Protein AF-A0A960T4P4-F1 (afdb_monomer)

pLDDT: mean 76.79, std 14.9, range [25.61, 96.56]

Radius of gyration: 22.73 Å; Cα contacts (8 Å, |Δi|>4): 634; chains: 1; bounding box: 59×44×68 Å

Solvent-accessible surface area (backbone atoms only — not comparable to full-atom values): 20974 Å² total; per-residue (Å²): 131,82,92,68,70,45,68,64,86,44,71,70,52,39,51,52,36,22,52,52,15,22,53,17,23,49,31,52,72,39,75,39,38,21,26,25,36,45,28,48,72,73,63,46,38,64,51,51,42,48,28,56,48,36,60,37,72,66,30,54,51,25,48,76,68,69,36,52,74,63,22,62,67,58,39,23,54,65,43,53,49,29,25,50,49,17,17,52,49,25,45,72,69,40,48,67,57,54,52,51,39,57,66,40,73,67,51,30,24,41,54,24,16,32,52,39,12,38,52,52,30,44,44,59,55,52,61,72,68,40,86,67,90,49,73,65,26,52,50,29,18,51,50,22,21,52,51,30,37,56,65,70,60,61,72,74,88,69,79,86,77,76,87,86,77,68,62,80,64,82,78,63,96,87,54,83,71,66,90,58,39,53,72,30,54,42,80,91,75,67,22,43,35,60,44,45,64,60,50,52,41,45,14,46,75,66,65,73,44,56,59,75,38,43,33,24,37,51,90,53,86,53,72,45,32,44,53,76,72,34,71,88,70,84,82,47,73,59,38,69,65,48,14,50,50,21,19,54,18,42,47,29,26,65,34,38,33,32,21,22,60,42,50,26,45,76,74,56,46,33,67,49,54,59,43,24,50,51,51,47,56,46,20,70,73,72,76,46,85,59,66,66,28,48,26,53,49,49,8,24,48,53,11,30,52,53,20,48,56,54,44,38,50,53,52,49,50,39,48,72,78,36,39,44,39,41,53,27,21,39,44,11,14,39,60,23,21,46,65,56,28,48,44,47,61,41,67,45,45,29,55,44,68,77,39,54,95,73,43,82,33,76,45,78,73,47,82,50,86,76,65,85,86,39,68,69,51,51,51,24,50,50,41,13,52,50,32,17,48,50,48,51,48,53,51,56,51,51,60,49,63,77,72,106

Mean predicted aligned error: 10.46 Å

Sequence (404 aa):
MSDETPRVQGWRHALLLLCCGFCMGMADLVPGVSGGTMAFITGIYEDLLRSIRSVDGAFFRNLLCLRWRTAFRGIAWGYLVAVGFGALLAMASLAHVVLYLLAEPVSRTYLFASFLGLIAGSIYFCTRRVSRWTTLEGVSLVLGFAIALGVTSVKVPGPKAGTGYDVFIPKVEGVELTAHPISNYDVQRKMLTGVDDKELAAMWARRVIDAETPVQRSSDGVMGTASDFVRPQPTWIIDPWLALCGMIAISAMLLPGISGSYLLTILGVYPLVIGAFADLSNSLRTFDLDWEALKVISSVAAGIVLGLAVFSRFITWLLSYHHDRAVALLIGFMLGALRAVWPFWSYASVLSPLKLSKGIQLLPLEAIWPGLSSPTVLFAAAIACASCGVVLLLELVALKLERA

Secondary structure (DSSP, 8-state):
---PPP---SHHHHHHHHHHHHHHHHHHTSTT--HHHHHHHTT-HHHHHHHHHTS-HHHHHHHHTT-HHHHHHTS-HHHHHHHHHHHHHHHHHHHHHHHHHHHSHHHHHHHHHHHHHHHHHHHHHHHHH-S---HHHHHHHHHHHHHHHHHHT------------------STT----S---TTEETTTTEEEEE-HHHHHHHHHTTSS-TT-EEEESSS--EEEHHHH-------SS-HHHHHHHHHHHHHHTSTT--HHHHHHHTT-HHHHHHHHHHHHHHHHHT---HHHHHHHHHHHHHHHHHHHHHHHHHHHHHHHSHHHHHHHHHHHHHHHHHHT-S-EEEEEE--GGGGGG--EEEEEEE-PPPTT-HHHHHHHHHHHHHHHHHHHHHHHHHHHTT-

Nearest PDB structures (foldseek):
  6oop-assembly1_A  TM=1.475E-01  e=9.599E+00  Escherichia coli
  8et9-assembly1_A  TM=1.342E-01  e=6.209E+00  Homo sapiens

Foldseek 3Di:
DDLDQDEQPDDVSLVLLLQLLLVQLLQLLDPLGFSLLSCVLSVNLVNVLSLLQLQAPVLVVCVVVVVPVVSVVSHRCSNCCSSNVSNVCNCVPCNVVVVVLCVDLLSLLLVLLLRLLQLVLSLVVLVVVQPDDDVLLVVLLQVLQVVLLVLLVPFPDDQDDDDDFDDDDDDPPPDDDDGTDARQADPVVREGHQDALLLLQLLVVLVLDDQQGWYQHNPDRDIDGSVVRHDPDPQDLADQLLLQLLLQLLLQSSAQQGHSLSSCVVVSCSLNLVSLVVVCVVCVVVVNDDSSSNSSNVNSVNSNSVSSNPNSVVLSCCCVVVVSSSSSSSSSSSNNSSQVSNSAFDWHWHCRSSCVVVPTDTDTGDGDDDDPPDPSNVSSNVSSNVSSVVSVVVVVVVVVVVVD

Structure (mmCIF, N/CA/C/O backbone):
data_AF-A0A960T4P4-F1
#
_entry.id   AF-A0A960T4P4-F1
#
loop_
_atom_site.group_PDB
_atom_site.id
_atom_site.type_symbol
_atom_site.label_atom_id
_atom_site.label_alt_id
_atom_site.label_comp_id
_atom_site.label_asym_id
_atom_site.label_entity_id
_atom_site.label_seq_id
_atom_site.pdbx_PDB_ins_code
_atom_site.Cartn_x
_atom_site.Cartn_y
_atom_site.Cartn_z
_atom_site.occupancy
_atom_site.B_iso_or_equiv
_atom_site.auth_seq_id
_atom_site.auth_comp_id
_atom_site.auth_asym_id
_atom_site.auth_atom_id
_atom_site.pdbx_PDB_model_num
ATOM 1 N N . MET A 1 1 ? -19.918 4.287 19.976 1.00 45.84 1 MET A N 1
ATOM 2 C CA . MET A 1 1 ? -19.004 5.248 19.319 1.00 45.84 1 MET A CA 1
ATOM 3 C C . MET A 1 1 ? -19.854 6.275 18.603 1.00 45.84 1 MET A C 1
ATOM 5 O O . MET A 1 1 ? -20.795 5.870 17.932 1.00 45.84 1 MET A O 1
ATOM 9 N N . SER A 1 2 ? -19.608 7.566 18.826 1.00 38.34 2 SER A N 1
ATOM 10 C CA . SER A 1 2 ? -20.342 8.647 18.163 1.00 38.34 2 SER A CA 1
ATOM 11 C C . SER A 1 2 ? -20.075 8.613 16.656 1.00 38.34 2 SER A C 1
ATOM 13 O O . SER A 1 2 ? -18.933 8.479 16.226 1.00 38.34 2 SER A O 1
ATOM 15 N N . ASP A 1 3 ? -21.133 8.733 15.854 1.00 54.22 3 ASP A N 1
ATOM 16 C CA . ASP A 1 3 ? -21.099 8.780 14.380 1.00 54.22 3 ASP A CA 1
ATOM 17 C C . ASP A 1 3 ? -20.603 10.154 13.869 1.00 54.22 3 ASP A C 1
ATOM 19 O O . ASP A 1 3 ? -20.991 10.641 12.807 1.00 54.22 3 ASP A O 1
ATOM 23 N N . GLU A 1 4 ? -19.794 10.845 14.677 1.00 66.88 4 GLU A N 1
ATOM 24 C CA . GLU A 1 4 ? -19.309 12.181 14.363 1.00 66.88 4 GLU A CA 1
ATOM 25 C C . GLU A 1 4 ? -18.200 12.106 13.317 1.00 66.88 4 GLU A C 1
ATOM 27 O O . GLU A 1 4 ? -17.222 11.367 13.444 1.00 66.88 4 GLU A O 1
ATOM 32 N N . THR A 1 5 ? -18.348 12.917 12.270 1.00 74.94 5 THR A N 1
ATOM 33 C CA . THR A 1 5 ? -17.329 13.088 11.237 1.00 74.94 5 THR A CA 1
ATOM 34 C C . THR A 1 5 ? -16.021 13.551 11.885 1.00 74.94 5 THR A C 1
ATOM 36 O O . THR A 1 5 ? -16.041 14.604 12.535 1.00 74.94 5 THR A O 1
ATOM 39 N N . PRO A 1 6 ? -14.892 12.848 11.691 1.00 81.69 6 PRO A N 1
ATOM 40 C CA . PRO A 1 6 ? -13.611 13.276 12.236 1.00 81.69 6 PRO A CA 1
ATOM 41 C C . PRO A 1 6 ? -13.256 14.684 11.752 1.00 81.69 6 PRO A C 1
ATOM 43 O O . PRO A 1 6 ? -13.393 15.009 10.567 1.00 81.69 6 PRO A O 1
ATOM 46 N N . ARG A 1 7 ? -12.817 15.543 12.674 1.00 83.38 7 ARG A N 1
ATOM 47 C CA . ARG A 1 7 ? -12.422 16.929 12.390 1.00 83.38 7 ARG A CA 1
ATOM 48 C C . ARG A 1 7 ? -11.032 17.201 12.927 1.00 83.38 7 ARG A C 1
ATOM 50 O O . ARG A 1 7 ? -10.638 16.679 13.962 1.00 83.38 7 ARG A O 1
ATOM 57 N N . VAL A 1 8 ? -10.316 18.080 12.237 1.00 85.12 8 VAL A N 1
ATOM 58 C CA . VAL A 1 8 ? -9.008 18.560 12.677 1.00 85.12 8 VAL A CA 1
ATOM 59 C C . VAL A 1 8 ? -9.197 19.456 13.900 1.00 85.12 8 VAL A C 1
ATOM 61 O O . VAL A 1 8 ? -9.808 20.518 13.803 1.00 85.12 8 VAL A O 1
ATOM 64 N N . GLN A 1 9 ? -8.658 19.037 15.044 1.00 82.94 9 GLN A N 1
ATOM 65 C CA . GLN A 1 9 ? -8.843 19.716 16.336 1.00 82.94 9 GLN A CA 1
ATOM 66 C C . GLN A 1 9 ? -7.819 20.845 16.601 1.00 82.94 9 GLN A C 1
ATOM 68 O O . GLN A 1 9 ? -7.639 21.281 17.733 1.00 82.94 9 GLN A O 1
ATOM 73 N N . GLY A 1 10 ? -7.128 21.328 15.560 1.00 87.12 10 GLY A N 1
ATOM 74 C CA . GLY A 1 10 ? -6.140 22.412 15.633 1.00 87.12 10 GLY A CA 1
ATOM 75 C C . GLY A 1 10 ? -4.885 22.147 14.795 1.00 87.12 10 GLY A C 1
ATOM 76 O O . GLY A 1 10 ? -4.741 21.091 14.182 1.00 87.12 10 GLY A O 1
ATOM 77 N N . TRP A 1 11 ? -3.945 23.098 14.782 1.00 85.69 11 TRP A N 1
ATOM 78 C CA . TRP A 1 11 ? -2.741 23.030 13.938 1.00 85.69 11 TRP A CA 1
ATOM 79 C C . TRP A 1 11 ? -1.792 21.880 14.313 1.00 85.69 11 TRP A C 1
ATOM 81 O O . TRP A 1 11 ? -1.215 21.253 13.431 1.00 85.69 11 TRP A O 1
ATOM 91 N N . ARG A 1 12 ? -1.667 21.551 15.608 1.00 86.12 12 ARG A N 1
ATOM 92 C CA . ARG A 1 12 ? -0.847 20.414 16.073 1.00 86.12 12 ARG A CA 1
ATOM 93 C C . ARG A 1 12 ? -1.401 19.086 15.574 1.00 86.12 12 ARG A C 1
ATOM 95 O O . ARG A 1 12 ? -0.653 18.253 15.078 1.00 86.12 12 ARG A O 1
ATOM 102 N N . HIS A 1 13 ? -2.719 18.921 15.668 1.00 85.38 13 HIS A N 1
ATOM 103 C CA . HIS A 1 13 ? -3.404 17.745 15.145 1.00 85.38 13 HIS A CA 1
ATOM 104 C C . HIS A 1 13 ? -3.274 17.675 13.618 1.00 85.38 13 HIS A C 1
ATOM 106 O O . HIS A 1 13 ? -2.993 16.613 13.080 1.00 85.38 13 HIS A O 1
ATOM 112 N N . ALA A 1 14 ? -3.387 18.810 12.918 1.00 87.75 14 ALA A N 1
ATOM 113 C CA . ALA A 1 14 ? -3.161 18.870 11.474 1.00 87.75 14 ALA A CA 1
ATOM 114 C C . ALA A 1 14 ? -1.748 18.403 11.087 1.00 87.75 14 ALA A C 1
ATOM 116 O O . ALA A 1 14 ? -1.609 17.598 10.174 1.00 87.75 14 ALA A O 1
ATOM 117 N N . LEU A 1 15 ? -0.714 18.863 11.803 1.00 87.25 15 LEU A N 1
ATOM 118 C CA . LEU A 1 15 ? 0.669 18.426 11.585 1.00 87.25 15 LEU A CA 1
ATOM 119 C C . LEU A 1 15 ? 0.846 16.929 11.846 1.00 87.25 15 LEU A C 1
ATOM 121 O O . LEU A 1 15 ? 1.496 16.257 11.054 1.00 87.25 15 LEU A O 1
ATOM 125 N N . LEU A 1 16 ? 0.243 16.395 12.912 1.00 87.44 16 LEU A N 1
ATOM 126 C CA . LEU A 1 16 ? 0.269 14.957 13.192 1.00 87.44 16 LEU A CA 1
ATOM 127 C C . LEU A 1 16 ? -0.363 14.153 12.052 1.00 87.44 16 LEU A C 1
ATOM 129 O O . LEU A 1 16 ? 0.243 13.189 11.592 1.00 87.44 16 LEU A O 1
ATOM 133 N N . LEU A 1 17 ? -1.531 14.569 11.553 1.00 90.00 17 LEU A N 1
ATOM 134 C CA . LEU A 1 17 ? -2.182 13.923 10.408 1.00 90.00 17 LEU A CA 1
ATOM 135 C C . LEU A 1 17 ? -1.335 14.006 9.138 1.00 90.00 17 LEU A C 1
ATOM 137 O O . LEU A 1 17 ? -1.270 13.037 8.387 1.00 90.00 17 LEU A O 1
ATOM 141 N N . LEU A 1 18 ? -0.660 15.134 8.917 1.00 91.19 18 LEU A N 1
ATOM 142 C CA . LEU A 1 18 ? 0.244 15.326 7.786 1.00 91.19 18 LEU A CA 1
ATOM 143 C C . LEU A 1 18 ? 1.447 14.375 7.889 1.00 91.19 18 LEU A C 1
ATOM 145 O O . LEU A 1 18 ? 1.767 13.696 6.918 1.00 91.19 18 LEU A O 1
ATOM 149 N N . CYS A 1 19 ? 2.053 14.237 9.072 1.00 87.25 19 CYS A N 1
ATOM 150 C CA . CYS A 1 19 ? 3.118 13.263 9.328 1.00 87.25 19 CYS A CA 1
ATOM 151 C C . CYS A 1 19 ? 2.636 11.814 9.159 1.00 87.25 19 CYS A C 1
ATOM 153 O O . CYS A 1 19 ? 3.337 11.007 8.555 1.00 87.25 19 CYS A O 1
ATOM 155 N N . CYS A 1 20 ? 1.434 11.478 9.638 1.00 88.38 20 CYS A N 1
ATOM 156 C CA . CYS A 1 20 ? 0.865 10.140 9.457 1.00 88.38 20 CYS A CA 1
ATOM 157 C C . CYS A 1 20 ? 0.628 9.846 7.972 1.00 88.38 20 CYS A C 1
ATOM 159 O O . CYS A 1 20 ? 1.039 8.797 7.480 1.00 88.38 20 CYS A O 1
ATOM 161 N N . GLY A 1 21 ? 0.048 10.803 7.242 1.00 90.38 21 GLY A N 1
ATOM 162 C CA . GLY A 1 21 ? -0.099 10.740 5.793 1.00 90.38 21 GLY A CA 1
ATOM 163 C C . GLY A 1 21 ? 1.240 10.556 5.088 1.00 90.38 21 GLY A C 1
ATOM 164 O O . GLY A 1 21 ? 1.363 9.707 4.212 1.00 90.38 21 GLY A O 1
ATOM 165 N N . PHE A 1 22 ? 2.273 11.277 5.520 1.00 89.81 22 PHE A N 1
ATOM 166 C CA . PHE A 1 22 ? 3.626 11.142 4.989 1.00 89.81 22 PHE A CA 1
ATOM 167 C C . PHE A 1 22 ? 4.196 9.730 5.202 1.00 89.81 22 PHE A C 1
ATOM 169 O O . PHE A 1 22 ? 4.701 9.119 4.262 1.00 89.81 22 PHE A O 1
ATOM 176 N N . CYS A 1 23 ? 4.054 9.161 6.403 1.00 85.81 23 CYS A N 1
ATOM 177 C CA . CYS A 1 23 ? 4.449 7.777 6.679 1.00 85.81 23 CYS A CA 1
ATOM 178 C C . CYS A 1 23 ? 3.671 6.764 5.825 1.00 85.81 23 CYS A C 1
ATOM 180 O O . CYS A 1 23 ? 4.265 5.800 5.341 1.00 85.81 23 CYS A O 1
ATOM 182 N N . MET A 1 24 ? 2.369 6.984 5.610 1.00 87.94 24 MET A N 1
ATOM 183 C CA . MET A 1 24 ? 1.555 6.150 4.720 1.00 87.94 24 MET A CA 1
ATOM 184 C C . MET A 1 24 ? 2.048 6.221 3.270 1.00 87.94 24 MET A C 1
ATOM 186 O O . MET A 1 24 ? 2.306 5.183 2.671 1.00 87.94 24 MET A O 1
ATOM 190 N N . GLY A 1 25 ? 2.257 7.427 2.730 1.00 86.38 25 GLY A N 1
ATOM 191 C CA . GLY A 1 25 ? 2.747 7.610 1.362 1.00 86.38 25 GLY A CA 1
ATOM 192 C C . GLY A 1 25 ? 4.140 7.016 1.149 1.00 86.38 25 GLY A C 1
ATOM 193 O O . GLY A 1 25 ? 4.399 6.412 0.113 1.00 86.38 25 GLY A O 1
ATOM 194 N N . MET A 1 26 ? 5.024 7.112 2.147 1.00 83.50 26 MET A N 1
ATOM 195 C CA . MET A 1 26 ? 6.334 6.455 2.119 1.00 83.50 26 MET A CA 1
ATOM 196 C C . MET A 1 26 ? 6.214 4.923 2.101 1.00 83.50 26 MET A C 1
ATOM 198 O O . MET A 1 26 ? 6.953 4.266 1.371 1.00 83.50 26 MET A O 1
ATOM 202 N N . ALA A 1 27 ? 5.294 4.351 2.882 1.00 81.44 27 ALA A N 1
ATOM 203 C CA . ALA A 1 27 ? 5.039 2.913 2.886 1.00 81.44 27 ALA A CA 1
ATOM 204 C C . ALA A 1 27 ? 4.503 2.419 1.533 1.00 81.44 27 ALA A C 1
ATOM 206 O O . ALA A 1 27 ? 4.961 1.393 1.041 1.00 81.44 27 ALA A O 1
ATOM 207 N N . ASP A 1 28 ? 3.612 3.178 0.893 1.00 81.62 28 ASP A N 1
ATOM 208 C CA . ASP A 1 28 ? 3.034 2.812 -0.406 1.00 81.62 28 ASP A CA 1
ATOM 209 C C . ASP A 1 28 ? 4.043 2.877 -1.575 1.00 81.62 28 ASP A C 1
ATOM 211 O O . ASP A 1 28 ? 3.805 2.275 -2.629 1.00 81.62 28 ASP A O 1
ATOM 215 N N . LEU A 1 29 ? 5.196 3.545 -1.400 1.00 74.31 29 LEU A N 1
ATOM 216 C CA . LEU A 1 29 ? 6.302 3.527 -2.371 1.00 74.31 29 LEU A CA 1
ATOM 217 C C . LEU A 1 29 ? 7.023 2.172 -2.438 1.00 74.31 29 LEU A C 1
ATOM 219 O O . LEU A 1 29 ? 7.667 1.882 -3.450 1.00 74.31 29 LEU A O 1
ATOM 223 N N . VAL A 1 30 ? 6.952 1.356 -1.382 1.00 72.62 30 VAL A N 1
ATOM 224 C CA . VAL A 1 30 ? 7.665 0.077 -1.287 1.00 72.62 30 VAL A CA 1
ATOM 225 C C . VAL A 1 30 ? 6.689 -1.071 -1.563 1.00 72.62 30 VAL A C 1
ATOM 227 O O . VAL A 1 30 ? 5.774 -1.303 -0.770 1.00 72.62 30 VAL A O 1
ATOM 230 N N . PRO A 1 31 ? 6.860 -1.834 -2.660 1.00 66.00 31 PRO A N 1
ATOM 231 C CA . PRO A 1 31 ? 6.004 -2.981 -2.944 1.00 66.00 31 PRO A CA 1
ATOM 232 C C . PRO A 1 31 ? 6.002 -3.990 -1.790 1.00 66.00 31 PRO A C 1
ATOM 234 O O . PRO A 1 31 ? 7.056 -4.358 -1.276 1.00 66.00 31 PRO A O 1
ATOM 237 N N . GLY A 1 32 ? 4.811 -4.443 -1.392 1.00 65.69 32 GLY A N 1
ATOM 238 C CA . GLY A 1 32 ? 4.639 -5.385 -0.278 1.00 65.69 32 GLY A CA 1
ATOM 239 C C . GLY A 1 32 ? 4.473 -4.723 1.094 1.00 65.69 32 GLY A C 1
ATOM 240 O O . GLY A 1 32 ? 4.068 -5.394 2.039 1.00 65.69 32 GLY A O 1
ATOM 241 N N . VAL A 1 33 ? 4.684 -3.409 1.196 1.00 73.81 33 VAL A N 1
ATOM 242 C CA . VAL A 1 33 ? 4.315 -2.602 2.365 1.00 73.81 33 VAL A CA 1
ATOM 243 C C . VAL A 1 33 ? 3.007 -1.861 2.048 1.00 73.81 33 VAL A C 1
ATOM 245 O O . VAL A 1 33 ? 2.764 -1.475 0.905 1.00 73.81 33 VAL A O 1
ATOM 248 N N . SER A 1 34 ? 2.113 -1.732 3.035 1.00 79.81 34 SER A N 1
ATOM 249 C CA . SER A 1 34 ? 0.804 -1.078 2.878 1.00 79.81 34 SER A CA 1
ATOM 250 C C . SER A 1 34 ? 0.684 0.141 3.789 1.00 79.81 34 SER A C 1
ATOM 252 O O . SER A 1 34 ? 0.906 0.040 5.001 1.00 79.81 34 SER A O 1
ATOM 254 N N . GLY A 1 35 ? 0.274 1.278 3.224 1.00 82.44 35 GLY A N 1
ATOM 255 C CA . GLY A 1 35 ? -0.107 2.477 3.963 1.00 82.44 35 GLY A CA 1
ATOM 256 C C . GLY A 1 35 ? -1.246 2.220 4.953 1.00 82.44 35 GLY A C 1
ATOM 257 O O . GLY A 1 35 ? -1.265 2.828 6.021 1.00 82.44 35 GLY A O 1
ATOM 258 N N . GLY A 1 36 ? -2.132 1.251 4.688 1.00 82.31 36 GLY A N 1
ATOM 259 C CA . GLY A 1 36 ? -3.159 0.811 5.640 1.00 82.31 36 GLY A CA 1
ATOM 260 C C . GLY A 1 36 ? -2.568 0.269 6.945 1.00 82.31 36 GLY A C 1
ATOM 261 O O . GLY A 1 36 ? -3.067 0.582 8.026 1.00 82.31 36 GLY A O 1
ATOM 262 N N . THR A 1 37 ? -1.445 -0.456 6.875 1.00 80.00 37 THR A N 1
ATOM 263 C CA . THR A 1 37 ? -0.711 -0.898 8.071 1.00 80.00 37 THR A CA 1
ATOM 264 C C . THR A 1 37 ? -0.156 0.299 8.845 1.00 80.00 37 THR A C 1
ATOM 266 O O . THR A 1 37 ? -0.293 0.348 10.063 1.00 80.00 37 THR A O 1
ATOM 269 N N . MET A 1 38 ? 0.402 1.306 8.160 1.00 80.69 38 MET A N 1
ATOM 270 C CA . MET A 1 38 ? 0.896 2.530 8.812 1.00 80.69 38 MET A CA 1
ATOM 271 C C . MET A 1 38 ? -0.222 3.360 9.446 1.00 80.69 38 MET A C 1
ATOM 273 O O . MET A 1 38 ? -0.049 3.878 10.548 1.00 80.69 38 MET A O 1
ATOM 277 N N . ALA A 1 39 ? -1.378 3.460 8.790 1.00 84.94 39 ALA A N 1
ATOM 278 C CA . ALA A 1 39 ? -2.559 4.111 9.349 1.00 84.94 39 ALA A CA 1
ATOM 279 C C . ALA A 1 39 ? -3.045 3.396 10.615 1.00 84.94 39 ALA A C 1
ATOM 281 O O . ALA A 1 39 ? -3.477 4.035 11.574 1.00 84.94 39 ALA A O 1
ATOM 282 N N . PHE A 1 40 ? -2.962 2.062 10.629 1.00 78.94 40 PHE A N 1
ATOM 283 C CA . PHE A 1 40 ? -3.331 1.259 11.788 1.00 78.94 40 PHE A CA 1
ATOM 284 C C . PHE A 1 40 ? -2.347 1.460 12.945 1.00 78.94 40 PHE A C 1
ATOM 286 O O . PHE A 1 40 ? -2.779 1.698 14.072 1.00 78.94 40 PHE A O 1
ATOM 293 N N . ILE A 1 41 ? -1.039 1.445 12.659 1.00 75.81 41 ILE A N 1
ATOM 294 C CA . ILE A 1 41 ? 0.033 1.688 13.640 1.00 75.81 41 ILE A CA 1
ATOM 295 C C . ILE A 1 41 ? -0.101 3.063 14.283 1.00 75.81 41 ILE A C 1
ATOM 297 O O . ILE A 1 41 ? -0.012 3.196 15.499 1.00 75.81 41 ILE A O 1
ATOM 301 N N . THR A 1 42 ? -0.319 4.094 13.470 1.00 77.94 42 THR A N 1
ATOM 302 C CA . THR A 1 42 ? -0.430 5.477 13.953 1.00 77.94 42 THR A CA 1
ATOM 303 C C . THR A 1 42 ? -1.780 5.769 14.616 1.00 77.94 42 THR A C 1
ATOM 305 O O . THR A 1 42 ? -1.983 6.864 15.131 1.00 77.94 42 THR A O 1
ATOM 308 N N . GLY A 1 43 ? -2.706 4.802 14.631 1.00 79.44 43 GLY A N 1
ATOM 309 C 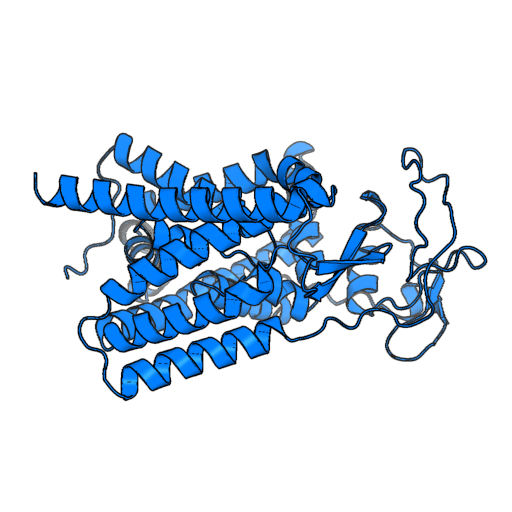CA . GLY A 1 43 ? -4.018 4.921 15.267 1.00 79.44 43 GLY A CA 1
ATOM 310 C C . GLY A 1 43 ? -5.044 5.732 14.472 1.00 79.44 43 GLY A C 1
ATOM 311 O O . GLY A 1 43 ? -6.192 5.824 14.894 1.00 79.44 43 GLY A O 1
ATOM 312 N N . ILE A 1 44 ? -4.679 6.267 13.304 1.00 86.25 44 ILE A N 1
ATOM 313 C CA . ILE A 1 44 ? -5.571 7.087 12.470 1.00 86.25 44 ILE A CA 1
ATOM 314 C C . ILE A 1 44 ? -6.525 6.259 11.602 1.00 86.25 44 ILE A C 1
ATOM 316 O O . ILE A 1 44 ? -7.401 6.812 10.946 1.00 86.25 44 ILE A O 1
ATOM 320 N N . TYR A 1 45 ? -6.352 4.936 11.558 1.00 86.00 45 TYR A N 1
ATOM 321 C CA . TYR A 1 45 ? -7.060 4.049 10.634 1.00 86.00 45 TYR A CA 1
ATOM 322 C C . TYR A 1 45 ? -8.587 4.151 10.710 1.00 86.00 45 TYR A C 1
ATOM 324 O O . TYR A 1 45 ? -9.248 4.292 9.682 1.00 86.00 45 TYR A O 1
ATOM 332 N N . GLU A 1 46 ? -9.163 4.106 11.911 1.00 83.06 46 GLU A N 1
ATOM 333 C CA . GLU A 1 46 ? -10.620 4.170 12.059 1.00 83.06 46 GLU A CA 1
ATOM 334 C C . GLU A 1 46 ? -11.185 5.533 11.667 1.00 83.06 46 GLU A C 1
ATOM 336 O O . GLU A 1 46 ? -12.222 5.608 11.007 1.00 83.06 46 GLU A O 1
ATOM 341 N N . ASP A 1 47 ? -10.501 6.608 12.055 1.00 87.31 47 ASP A N 1
ATOM 342 C CA . ASP A 1 47 ? -10.898 7.967 11.709 1.00 87.31 47 ASP A CA 1
ATOM 343 C C . ASP A 1 47 ? -10.765 8.196 10.201 1.00 87.31 47 ASP A C 1
ATOM 345 O O . ASP A 1 47 ? -11.682 8.728 9.585 1.00 87.31 47 ASP A O 1
ATOM 349 N N . LEU A 1 48 ? -9.702 7.696 9.566 1.00 87.19 48 LEU A N 1
ATOM 350 C CA . LEU A 1 48 ? -9.551 7.725 8.113 1.00 87.19 48 LEU A CA 1
ATOM 351 C C . LEU A 1 48 ? -10.715 7.005 7.415 1.00 87.19 48 LEU A C 1
ATOM 353 O O . LEU A 1 48 ? -11.312 7.561 6.491 1.00 87.19 48 LEU A O 1
ATOM 357 N N . LEU A 1 49 ? -11.093 5.808 7.878 1.00 85.06 49 LEU A N 1
ATOM 358 C CA . LEU A 1 49 ? -12.245 5.073 7.345 1.00 85.06 49 LEU A CA 1
ATOM 359 C C . LEU A 1 49 ? -13.564 5.836 7.537 1.00 85.06 49 LEU A C 1
ATOM 361 O O . LEU A 1 49 ? -14.358 5.925 6.598 1.00 85.06 49 LEU A O 1
ATOM 365 N N . ARG A 1 50 ? -13.796 6.433 8.714 1.00 85.75 50 ARG A N 1
ATOM 366 C CA . ARG A 1 50 ? -14.983 7.267 8.981 1.00 85.75 50 ARG A CA 1
ATOM 367 C C . ARG A 1 50 ? -14.999 8.527 8.109 1.00 85.75 50 ARG A C 1
ATOM 369 O O . ARG A 1 50 ? -16.047 8.891 7.576 1.00 85.75 50 ARG A O 1
ATOM 376 N N . SER A 1 51 ? -13.849 9.164 7.899 1.00 88.00 51 SER A N 1
ATOM 377 C CA . SER A 1 51 ? -13.700 10.312 7.003 1.00 88.00 51 SER A CA 1
ATOM 378 C C . SER A 1 51 ? -13.995 9.945 5.552 1.00 88.00 51 SER A C 1
ATOM 380 O O . SER A 1 51 ? -14.707 10.689 4.882 1.00 88.00 51 SER A O 1
ATOM 382 N N . ILE A 1 52 ? -13.537 8.790 5.070 1.00 86.31 52 ILE A N 1
ATOM 383 C CA . ILE A 1 52 ? -13.888 8.287 3.733 1.00 86.31 52 ILE A CA 1
ATOM 384 C C . ILE A 1 52 ? -15.397 8.014 3.646 1.00 86.31 52 ILE A C 1
ATOM 386 O O . ILE A 1 52 ? -16.048 8.418 2.683 1.00 86.31 52 ILE A O 1
ATOM 390 N N . ARG A 1 53 ? -15.978 7.394 4.681 1.00 84.25 53 ARG A N 1
ATOM 391 C CA . ARG A 1 53 ? -17.411 7.074 4.749 1.00 84.25 53 ARG A CA 1
ATOM 392 C C . ARG A 1 53 ? -18.313 8.312 4.747 1.00 84.25 53 ARG A C 1
ATOM 394 O O . ARG A 1 53 ? -19.465 8.194 4.338 1.00 84.25 53 ARG A O 1
ATOM 401 N N . SER A 1 54 ? -17.808 9.484 5.145 1.00 82.94 54 SER A N 1
ATOM 402 C CA . SER A 1 54 ? -18.560 10.749 5.064 1.00 82.94 54 SER A CA 1
ATOM 403 C C . SER A 1 54 ? -18.999 11.107 3.633 1.00 82.94 54 SER A C 1
ATOM 405 O O . SER A 1 54 ? -19.945 11.870 3.443 1.00 82.94 54 SER A O 1
ATOM 407 N N . VAL A 1 55 ? -18.369 10.502 2.618 1.00 80.19 55 VAL A N 1
ATOM 408 C CA . VAL A 1 55 ? -18.837 10.510 1.228 1.00 80.19 55 VAL A CA 1
ATOM 409 C C . VAL A 1 55 ? -19.915 9.430 1.053 1.00 80.19 55 VAL A C 1
ATOM 411 O O . VAL A 1 55 ? -19.675 8.322 0.564 1.00 80.19 55 VAL A O 1
ATOM 414 N N . ASP A 1 56 ? -21.128 9.738 1.506 1.00 79.69 56 ASP A N 1
ATOM 415 C CA . ASP A 1 56 ? -22.226 8.782 1.604 1.00 79.69 56 ASP A CA 1
ATOM 416 C C . ASP A 1 56 ? -23.356 9.006 0.570 1.00 79.69 56 ASP A C 1
ATOM 418 O O . ASP A 1 56 ? -23.246 9.786 -0.373 1.00 79.69 56 ASP A O 1
ATOM 422 N N . GLY A 1 57 ? -24.475 8.286 0.717 1.00 77.31 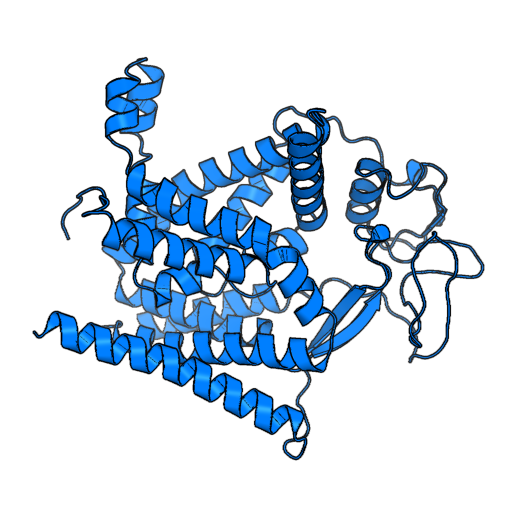57 GLY A N 1
ATOM 423 C CA . GLY A 1 57 ? -25.631 8.464 -0.169 1.00 77.31 57 GLY A CA 1
ATOM 424 C C . GLY A 1 57 ? -26.279 9.847 -0.030 1.00 77.31 57 GLY A C 1
ATOM 425 O O . GLY A 1 57 ? -26.822 10.370 -1.005 1.00 77.31 57 GLY A O 1
ATOM 426 N N . ALA A 1 58 ? -26.194 10.472 1.150 1.00 81.19 58 ALA A N 1
ATOM 427 C CA . ALA A 1 58 ? -26.682 11.828 1.361 1.00 81.19 58 ALA A CA 1
ATOM 428 C C . ALA A 1 58 ? -25.814 12.853 0.620 1.00 81.19 58 ALA A C 1
ATOM 430 O O . ALA A 1 58 ? -26.370 13.789 0.039 1.00 81.19 58 ALA A O 1
ATOM 431 N N . PHE A 1 59 ? -24.493 12.652 0.566 1.00 81.38 59 PHE A N 1
ATOM 432 C CA . PHE A 1 59 ? -23.591 13.437 -0.275 1.00 81.38 59 PHE A CA 1
ATOM 433 C C . PHE A 1 59 ? -24.024 13.398 -1.747 1.00 81.38 59 PHE A C 1
ATOM 435 O O . PHE A 1 59 ? -24.315 14.451 -2.317 1.00 81.38 59 PHE A O 1
ATOM 442 N N . PHE A 1 60 ? -24.169 12.206 -2.341 1.00 81.19 60 PHE A N 1
ATOM 443 C CA . PHE A 1 60 ? -24.565 12.073 -3.751 1.00 81.19 60 PHE A CA 1
ATOM 444 C C . PHE A 1 60 ? -25.974 12.604 -4.028 1.00 81.19 60 PHE A C 1
ATOM 446 O O . PHE A 1 60 ? -26.189 13.282 -5.030 1.00 81.19 60 PHE A O 1
ATOM 453 N N . ARG A 1 61 ? -26.935 12.382 -3.122 1.00 84.50 61 ARG A N 1
ATOM 454 C CA . ARG A 1 61 ? -28.284 12.957 -3.246 1.00 84.50 61 ARG A CA 1
ATOM 455 C C . ARG A 1 61 ? -28.242 14.483 -3.255 1.00 84.50 61 ARG A C 1
ATOM 457 O O . ARG A 1 61 ? -28.892 15.110 -4.088 1.00 84.50 61 ARG A O 1
ATOM 464 N N . ASN A 1 62 ? -27.483 15.088 -2.342 1.00 85.38 62 ASN A N 1
ATOM 465 C CA . ASN A 1 62 ? -27.329 16.540 -2.284 1.00 85.38 62 ASN A CA 1
ATOM 466 C C . ASN A 1 62 ? -26.588 17.084 -3.515 1.00 85.38 62 ASN A C 1
ATOM 468 O O . ASN A 1 62 ? -26.931 18.169 -3.979 1.00 85.38 62 ASN A O 1
ATOM 472 N N . LEU A 1 63 ? -25.630 16.329 -4.063 1.00 85.50 63 LEU A N 1
ATOM 473 C CA . LEU A 1 63 ? -24.926 16.653 -5.304 1.00 85.50 63 LEU A CA 1
ATOM 474 C C . LEU A 1 63 ? -25.886 16.682 -6.504 1.00 85.50 63 LEU A C 1
ATOM 476 O O . LEU A 1 63 ? -25.947 17.680 -7.217 1.00 85.50 63 LEU A O 1
ATOM 480 N N . LEU A 1 64 ? -26.701 15.632 -6.666 1.00 89.06 64 LEU A N 1
ATOM 481 C CA . LEU A 1 64 ? -27.717 15.521 -7.724 1.00 89.06 64 LEU A CA 1
ATOM 482 C C . LEU A 1 64 ? -28.818 16.582 -7.598 1.00 89.06 64 LEU A C 1
ATOM 484 O O . LEU A 1 64 ? -29.328 17.069 -8.600 1.00 89.06 64 LEU A O 1
ATOM 488 N N . CYS A 1 65 ? -29.155 16.990 -6.373 1.00 90.75 65 CYS A N 1
ATOM 489 C CA . CYS A 1 65 ? -30.095 18.084 -6.116 1.00 90.75 65 CYS A CA 1
ATOM 490 C C . CYS A 1 65 ? -29.466 19.484 -6.269 1.00 90.75 65 CYS A C 1
ATOM 492 O O . CYS A 1 65 ? -30.075 20.462 -5.834 1.00 90.75 65 CYS A O 1
ATOM 494 N N . LEU A 1 66 ? -28.239 19.597 -6.801 1.00 88.88 66 LEU A N 1
ATOM 495 C CA . LEU A 1 66 ? -27.477 20.848 -6.946 1.00 88.88 66 LEU A CA 1
ATOM 496 C C . LEU A 1 66 ? -27.277 21.617 -5.622 1.00 88.88 66 LEU A C 1
ATOM 498 O O . LEU A 1 66 ? -27.008 22.819 -5.603 1.00 88.88 66 LEU A O 1
ATOM 502 N N . ARG A 1 67 ? -27.359 20.926 -4.477 1.00 89.12 67 ARG A N 1
ATOM 503 C CA . ARG A 1 67 ? -27.131 21.481 -3.132 1.00 89.12 67 ARG A CA 1
ATOM 504 C C . ARG A 1 67 ? -25.663 21.350 -2.739 1.00 89.12 67 ARG A C 1
ATOM 506 O O . ARG A 1 67 ? -25.334 20.784 -1.695 1.00 89.12 67 ARG A O 1
ATOM 513 N N . TRP A 1 68 ? -24.779 21.916 -3.558 1.00 85.94 68 TRP A N 1
ATOM 514 C CA . TRP A 1 68 ? -23.322 21.814 -3.417 1.00 85.94 68 TRP A CA 1
ATOM 515 C C . TRP A 1 68 ? -22.835 22.176 -2.009 1.00 85.94 68 TRP A C 1
ATOM 517 O O . TRP A 1 68 ? -22.093 21.418 -1.391 1.00 85.94 68 TRP A O 1
ATOM 527 N N . ARG A 1 69 ? -23.323 23.286 -1.437 1.00 85.62 69 ARG A N 1
ATOM 528 C CA . ARG A 1 69 ? -22.924 23.732 -0.089 1.00 85.62 69 ARG A CA 1
ATOM 529 C C . ARG A 1 69 ? -23.230 22.696 0.995 1.00 85.62 69 ARG A C 1
ATOM 531 O O . ARG A 1 69 ? -22.418 22.502 1.892 1.00 85.62 69 ARG A O 1
ATOM 538 N N . THR A 1 70 ? -24.386 22.043 0.923 1.00 83.31 70 THR A N 1
ATOM 539 C CA . THR A 1 70 ? -24.799 21.039 1.913 1.00 83.31 70 THR A CA 1
ATOM 540 C C . THR A 1 70 ? -24.077 19.716 1.690 1.00 83.31 70 THR A C 1
ATOM 542 O O . THR A 1 70 ? -23.668 19.091 2.661 1.00 83.31 70 THR A O 1
ATOM 545 N N . ALA A 1 71 ? -23.863 19.325 0.428 1.00 80.56 71 ALA A N 1
ATOM 546 C CA . ALA A 1 71 ? -23.084 18.140 0.079 1.00 80.56 71 ALA A CA 1
ATOM 547 C C . ALA A 1 71 ? -21.652 18.246 0.629 1.00 80.56 71 ALA A C 1
ATOM 549 O O . ALA A 1 71 ? -21.218 17.412 1.416 1.00 80.56 71 ALA A O 1
ATOM 550 N N . PHE A 1 72 ? -20.945 19.327 0.296 1.00 83.50 72 PHE A N 1
ATOM 551 C CA . PHE A 1 72 ? -19.543 19.493 0.675 1.00 83.50 72 PHE A CA 1
ATOM 552 C C . PHE A 1 72 ? -19.326 19.742 2.174 1.00 83.50 72 PHE A C 1
ATOM 554 O O . PHE A 1 72 ? -18.263 19.398 2.679 1.00 83.50 72 PHE A O 1
ATOM 561 N N . ARG A 1 73 ? -20.314 20.278 2.907 1.00 81.88 73 ARG A N 1
ATOM 562 C CA . ARG A 1 73 ? -20.228 20.447 4.373 1.00 81.88 73 ARG A CA 1
ATOM 563 C C . ARG A 1 73 ? -20.253 19.132 5.154 1.00 81.88 73 ARG A C 1
ATOM 565 O O . ARG A 1 73 ? -19.778 19.119 6.284 1.00 81.88 73 ARG A O 1
ATOM 572 N N . GLY A 1 74 ? -20.822 18.066 4.589 1.00 77.69 74 GLY A N 1
ATOM 573 C CA . GLY A 1 74 ? -20.911 16.758 5.248 1.00 77.69 74 GLY A CA 1
ATOM 574 C C . GLY A 1 74 ? -19.607 15.957 5.228 1.00 77.69 74 GLY A C 1
ATOM 575 O O . GLY A 1 74 ? -19.485 14.992 5.972 1.00 77.69 74 GLY A O 1
ATOM 576 N N . ILE A 1 75 ? -18.634 16.357 4.404 1.00 84.81 75 ILE A N 1
ATOM 577 C CA . ILE A 1 75 ? -17.385 15.617 4.215 1.00 84.81 75 ILE A CA 1
ATOM 578 C C . ILE A 1 75 ? -16.314 16.092 5.199 1.00 84.81 75 ILE A C 1
ATOM 580 O O . ILE A 1 75 ? -16.120 17.292 5.413 1.00 84.81 75 ILE A O 1
ATOM 584 N N . ALA A 1 76 ? -15.547 15.142 5.733 1.00 87.31 76 ALA A N 1
ATOM 585 C CA . ALA A 1 76 ? -14.390 15.379 6.595 1.00 87.31 76 ALA A CA 1
ATOM 586 C C . ALA A 1 76 ? -13.154 15.912 5.825 1.00 87.31 76 ALA A C 1
ATOM 588 O O . ALA A 1 76 ? -12.057 15.358 5.927 1.00 87.31 76 ALA A O 1
ATOM 589 N N . TRP A 1 77 ? -13.311 16.998 5.052 1.00 85.88 77 TRP A N 1
ATOM 590 C CA . TRP A 1 77 ? -12.272 17.538 4.158 1.00 85.88 77 TRP A CA 1
ATOM 591 C C . TRP A 1 77 ? -10.957 17.828 4.865 1.00 85.88 77 TRP A C 1
ATOM 593 O O . TRP A 1 77 ? -9.906 17.462 4.356 1.00 85.88 77 TRP A O 1
ATOM 603 N N . GLY A 1 78 ? -11.004 18.451 6.045 1.00 88.38 78 GLY A N 1
ATOM 604 C CA . GLY A 1 78 ? -9.787 18.789 6.784 1.00 88.38 78 GLY A CA 1
ATOM 605 C C . GLY A 1 78 ? -8.936 17.558 7.103 1.00 88.38 78 GLY A C 1
ATOM 606 O O . GLY A 1 78 ? -7.717 17.616 6.992 1.00 88.38 78 GLY A O 1
ATOM 607 N N . TYR A 1 79 ? -9.582 16.438 7.438 1.00 90.06 79 TYR A N 1
ATOM 608 C CA . TYR A 1 79 ? -8.900 15.188 7.757 1.00 90.06 79 TYR A CA 1
ATOM 609 C C . TYR A 1 79 ? -8.321 14.532 6.497 1.00 90.06 79 TYR A C 1
ATOM 611 O O . TYR A 1 79 ? -7.129 14.233 6.442 1.00 90.06 79 TYR A O 1
ATOM 619 N N . LEU A 1 80 ? -9.149 14.376 5.455 1.00 90.06 80 LEU A N 1
ATOM 620 C CA . LEU A 1 80 ? -8.749 13.752 4.188 1.00 90.06 80 LEU A CA 1
ATOM 621 C C . LEU A 1 80 ? -7.638 14.535 3.484 1.00 90.06 80 LEU A C 1
ATOM 623 O O . LEU A 1 80 ? -6.691 13.934 2.983 1.00 90.06 80 LEU A O 1
ATOM 627 N N . VAL A 1 81 ? -7.729 15.867 3.467 1.00 91.12 81 VAL A N 1
ATOM 628 C CA . VAL A 1 81 ? -6.714 16.728 2.853 1.00 91.12 81 VAL A CA 1
ATOM 629 C C . VAL A 1 81 ? -5.413 16.672 3.643 1.00 91.12 81 VAL A C 1
ATOM 631 O O . VAL A 1 81 ? -4.367 16.563 3.021 1.00 91.12 81 VAL A O 1
ATOM 634 N N . ALA A 1 82 ? -5.440 16.694 4.979 1.00 92.12 82 ALA A N 1
ATOM 635 C CA . ALA A 1 82 ? -4.211 16.628 5.772 1.00 92.12 82 ALA A CA 1
ATOM 636 C C . ALA A 1 82 ? -3.445 15.313 5.539 1.00 92.12 82 ALA A C 1
ATOM 638 O O . ALA A 1 82 ? -2.253 15.342 5.228 1.00 92.12 82 ALA A O 1
ATOM 639 N N . VAL A 1 83 ? -4.138 14.171 5.623 1.00 91.19 83 VAL A N 1
ATOM 640 C CA . VAL A 1 83 ? -3.533 12.848 5.394 1.00 91.19 83 VAL A CA 1
ATOM 641 C C . VAL A 1 83 ? -3.115 12.686 3.929 1.00 91.19 83 VAL A C 1
ATOM 643 O O . VAL A 1 83 ? -1.978 12.312 3.646 1.00 91.19 83 VAL A O 1
ATOM 646 N N . GLY A 1 84 ? -4.001 13.013 2.984 1.00 90.44 84 GLY A N 1
ATOM 647 C CA . GLY A 1 84 ? -3.731 12.885 1.552 1.00 90.44 84 GLY A CA 1
ATOM 648 C C . GLY A 1 84 ? -2.587 13.781 1.081 1.00 90.44 84 GLY A C 1
ATOM 649 O O . GLY A 1 84 ? -1.729 13.337 0.323 1.00 90.44 84 GLY A O 1
ATOM 650 N N . PHE A 1 85 ? -2.517 15.018 1.575 1.00 92.06 85 PHE A N 1
ATOM 651 C CA . PHE A 1 85 ? -1.418 15.930 1.267 1.00 92.06 85 PHE A CA 1
ATOM 652 C C . PHE A 1 85 ? -0.086 15.416 1.815 1.00 92.06 85 PHE A C 1
ATOM 654 O O . PHE A 1 85 ? 0.910 15.443 1.096 1.00 92.06 85 PHE A O 1
ATOM 661 N N . GLY A 1 86 ? -0.068 14.882 3.042 1.00 92.38 86 GLY A N 1
ATOM 662 C CA . GLY A 1 86 ? 1.118 14.225 3.591 1.00 92.38 86 GLY A CA 1
ATOM 663 C C . GLY A 1 86 ? 1.592 13.058 2.723 1.00 92.38 86 GLY A C 1
ATOM 664 O O . GLY A 1 86 ? 2.776 12.981 2.393 1.00 92.38 86 GLY A O 1
ATOM 665 N N . ALA A 1 87 ? 0.669 12.195 2.288 1.00 88.88 87 ALA A N 1
ATOM 666 C CA . ALA A 1 87 ? 0.989 11.046 1.442 1.00 88.88 87 ALA A CA 1
ATOM 667 C C . ALA A 1 87 ? 1.558 11.467 0.080 1.00 88.88 87 ALA A C 1
ATOM 669 O O . ALA A 1 87 ? 2.603 10.965 -0.337 1.00 88.88 87 ALA A O 1
ATOM 670 N N . LEU A 1 88 ? 0.926 12.443 -0.581 1.00 86.44 88 LEU A N 1
ATOM 671 C CA . LEU A 1 88 ? 1.409 12.995 -1.848 1.00 86.44 88 LEU A CA 1
ATOM 672 C C . LEU A 1 88 ? 2.780 13.663 -1.695 1.00 86.44 88 LEU A C 1
ATOM 674 O O . LEU A 1 88 ? 3.648 13.478 -2.548 1.00 86.44 88 LEU A O 1
ATOM 678 N N . LEU A 1 89 ? 3.002 14.397 -0.600 1.00 88.94 89 LEU A N 1
ATOM 679 C CA . LEU A 1 89 ? 4.290 15.020 -0.304 1.00 88.94 89 LEU A CA 1
ATOM 680 C C . LEU A 1 89 ? 5.393 13.968 -0.121 1.00 88.94 89 LEU A C 1
ATOM 682 O O . LEU A 1 89 ? 6.488 14.144 -0.657 1.00 88.94 89 LEU A O 1
ATOM 686 N N . ALA A 1 90 ? 5.117 12.863 0.579 1.00 87.69 90 ALA A N 1
ATOM 687 C CA . ALA A 1 90 ? 6.059 11.749 0.710 1.00 87.69 90 ALA A CA 1
ATOM 688 C C . ALA A 1 90 ? 6.384 11.121 -0.645 1.00 87.69 90 ALA A C 1
ATOM 690 O O . ALA A 1 90 ? 7.555 10.947 -0.977 1.00 87.69 90 ALA A O 1
ATOM 691 N N . MET A 1 91 ? 5.363 10.842 -1.459 1.00 80.50 91 MET A N 1
ATOM 692 C CA . MET A 1 91 ? 5.556 10.276 -2.795 1.00 80.50 91 MET A CA 1
ATOM 693 C C . MET A 1 91 ? 6.396 11.202 -3.682 1.00 80.50 91 MET A C 1
ATOM 695 O O . MET A 1 91 ? 7.318 10.738 -4.345 1.00 80.50 91 MET A O 1
ATOM 699 N N . ALA A 1 92 ? 6.138 12.512 -3.657 1.00 79.38 92 ALA A N 1
ATOM 700 C CA . ALA A 1 92 ? 6.885 13.481 -4.455 1.00 79.38 92 ALA A CA 1
ATOM 701 C C . ALA A 1 92 ? 8.336 13.680 -3.975 1.00 79.38 92 ALA A C 1
ATOM 703 O O . ALA A 1 92 ? 9.231 13.860 -4.800 1.00 79.38 92 ALA A O 1
ATOM 704 N N . SER A 1 93 ? 8.580 13.659 -2.660 1.00 82.75 93 SER A N 1
ATOM 705 C CA . SER A 1 93 ? 9.897 13.973 -2.077 1.00 82.75 93 SER A CA 1
ATOM 706 C C . SER A 1 93 ? 10.820 12.762 -1.921 1.00 82.75 93 SER A C 1
ATOM 708 O O . SER A 1 93 ? 12.023 12.880 -2.145 1.00 82.75 93 SER A O 1
ATOM 710 N N . LEU A 1 94 ? 10.286 11.590 -1.562 1.00 81.31 94 LEU A N 1
ATOM 711 C CA . LEU A 1 94 ? 11.082 10.412 -1.199 1.00 81.31 94 LEU A CA 1
ATOM 712 C C . LEU A 1 94 ? 11.158 9.338 -2.284 1.00 81.31 94 LEU A C 1
ATOM 714 O O . LEU A 1 94 ? 11.953 8.412 -2.130 1.00 81.31 94 LEU A O 1
ATOM 718 N N . ALA A 1 95 ? 10.406 9.443 -3.386 1.00 72.62 95 ALA A N 1
ATOM 719 C CA . ALA A 1 95 ? 10.415 8.418 -4.435 1.00 72.62 95 ALA A CA 1
ATOM 720 C C . ALA A 1 95 ? 11.833 8.076 -4.924 1.00 72.62 95 ALA A C 1
ATOM 722 O O . ALA A 1 95 ? 12.179 6.901 -5.021 1.00 72.62 95 ALA A O 1
ATOM 723 N N . HIS A 1 96 ? 12.682 9.077 -5.172 1.00 74.44 96 HIS A N 1
ATOM 724 C CA . HIS A 1 96 ? 14.061 8.842 -5.616 1.00 74.44 96 HIS A CA 1
ATOM 725 C C . HIS A 1 96 ? 14.933 8.189 -4.537 1.00 74.44 96 HIS A C 1
ATOM 727 O O . HIS A 1 96 ? 15.710 7.289 -4.848 1.00 74.44 96 HIS A O 1
ATOM 733 N N . VAL A 1 97 ? 14.776 8.599 -3.275 1.00 79.88 97 VAL A N 1
ATOM 734 C CA . VAL A 1 97 ? 15.540 8.048 -2.145 1.00 79.88 97 VAL A CA 1
ATOM 735 C C . VAL A 1 97 ? 15.166 6.589 -1.906 1.00 79.88 97 VAL A C 1
ATOM 737 O O . VAL A 1 97 ? 16.044 5.741 -1.790 1.00 79.88 97 VAL A O 1
ATOM 740 N N . VAL A 1 98 ? 13.870 6.272 -1.886 1.00 77.31 98 VAL A N 1
ATOM 741 C CA . VAL A 1 98 ? 13.387 4.896 -1.713 1.00 77.31 98 VAL A CA 1
ATOM 742 C C . VAL A 1 98 ? 13.856 4.016 -2.870 1.00 77.31 98 VAL A C 1
ATOM 744 O O . VAL A 1 98 ? 14.338 2.915 -2.630 1.00 77.31 98 VAL A O 1
ATOM 747 N N . LEU A 1 99 ? 13.795 4.505 -4.113 1.00 71.12 99 LEU A N 1
ATOM 748 C CA . LEU A 1 99 ? 14.323 3.774 -5.270 1.00 71.12 99 LEU A CA 1
ATOM 749 C C . LEU A 1 99 ? 15.835 3.531 -5.166 1.00 71.12 99 LEU A C 1
ATOM 751 O O . LEU A 1 99 ? 16.286 2.443 -5.509 1.00 71.12 99 LEU A O 1
ATOM 755 N N . TYR A 1 100 ? 16.600 4.500 -4.658 1.00 76.25 100 TYR A N 1
ATOM 756 C CA . TYR A 1 100 ? 18.033 4.342 -4.410 1.00 76.25 100 TYR A CA 1
ATOM 757 C C . TYR A 1 100 ? 18.319 3.297 -3.319 1.00 76.25 100 TYR A C 1
ATOM 759 O O . TYR A 1 100 ? 19.122 2.390 -3.529 1.00 76.25 100 TYR A O 1
ATOM 767 N N . LEU A 1 101 ? 17.612 3.353 -2.184 1.00 79.38 101 LEU A N 1
ATOM 768 C CA . LEU A 1 101 ? 17.732 2.353 -1.113 1.00 79.38 101 LEU A CA 1
ATOM 769 C C . LEU A 1 101 ? 17.336 0.954 -1.585 1.00 79.38 101 LEU A C 1
ATOM 771 O O . LEU A 1 101 ? 17.934 -0.034 -1.167 1.00 79.38 101 LEU A O 1
ATOM 775 N N . LEU A 1 102 ? 16.337 0.875 -2.463 1.00 74.44 102 LEU A N 1
ATOM 776 C CA . LEU A 1 102 ? 15.924 -0.369 -3.085 1.00 74.44 102 LEU A CA 1
ATOM 777 C C . LEU A 1 102 ? 16.920 -0.853 -4.133 1.00 74.44 102 LEU A C 1
ATOM 779 O O . LEU A 1 102 ? 16.897 -2.043 -4.401 1.00 74.44 102 LEU A O 1
ATOM 783 N N . ALA A 1 103 ? 17.769 -0.021 -4.734 1.00 69.00 103 ALA A N 1
ATOM 784 C CA . ALA A 1 103 ? 18.728 -0.472 -5.744 1.00 69.00 103 ALA A CA 1
ATOM 785 C C . ALA A 1 103 ? 19.880 -1.280 -5.121 1.00 69.00 103 ALA A C 1
ATOM 787 O O . ALA A 1 103 ? 20.244 -2.330 -5.650 1.00 69.00 103 ALA A O 1
ATOM 788 N N . GLU A 1 104 ? 20.378 -0.844 -3.963 1.00 74.69 104 GLU A N 1
ATOM 789 C CA . GLU A 1 104 ? 21.526 -1.454 -3.286 1.00 74.69 104 GLU A CA 1
ATOM 790 C C . GLU A 1 104 ? 21.124 -2.706 -2.466 1.00 74.69 104 GLU A C 1
ATOM 792 O O . GLU A 1 104 ? 20.226 -2.613 -1.620 1.00 74.69 104 GLU A O 1
ATOM 797 N N . PRO A 1 105 ? 21.776 -3.880 -2.637 1.00 73.69 105 PRO A N 1
ATOM 798 C CA . PRO A 1 105 ? 21.358 -5.132 -1.987 1.00 73.69 105 PRO A CA 1
ATOM 799 C C . PRO A 1 105 ? 21.313 -5.068 -0.453 1.00 73.69 105 PRO A C 1
ATOM 801 O O . PRO A 1 105 ? 20.380 -5.575 0.178 1.00 73.69 105 PRO A O 1
ATOM 804 N N . VAL A 1 106 ? 22.315 -4.429 0.155 1.00 78.00 106 VAL A N 1
ATOM 805 C CA . VAL A 1 106 ? 22.439 -4.320 1.616 1.00 78.00 106 VAL A CA 1
ATOM 806 C C . VAL A 1 106 ? 21.380 -3.366 2.174 1.00 78.00 106 VAL A C 1
ATOM 808 O O . VAL A 1 106 ? 20.634 -3.733 3.082 1.00 78.00 106 VAL A O 1
ATOM 811 N N . SER A 1 107 ? 21.249 -2.175 1.586 1.00 81.44 107 SER A N 1
ATOM 812 C CA . SER A 1 107 ? 20.256 -1.169 1.988 1.00 81.44 107 SER A CA 1
ATOM 813 C C . SER A 1 107 ? 18.824 -1.683 1.844 1.00 81.44 107 SER A C 1
ATOM 815 O O . SER A 1 107 ? 18.004 -1.474 2.737 1.00 81.44 107 SER A O 1
ATOM 817 N N . ARG A 1 108 ? 18.532 -2.423 0.768 1.00 82.94 108 ARG A N 1
ATOM 818 C CA . ARG A 1 108 ? 17.235 -3.074 0.554 1.00 82.94 108 ARG A CA 1
ATOM 819 C C . ARG A 1 108 ? 16.907 -4.062 1.669 1.00 82.94 108 ARG A C 1
ATOM 821 O O . ARG A 1 108 ? 15.792 -4.051 2.186 1.00 82.94 108 ARG A O 1
ATOM 828 N N . THR A 1 109 ? 17.877 -4.899 2.040 1.00 85.69 109 THR A N 1
ATOM 829 C CA . THR A 1 109 ? 17.723 -5.870 3.133 1.00 85.69 109 THR A CA 1
ATOM 830 C C . THR A 1 109 ? 17.368 -5.147 4.431 1.00 85.69 109 THR A C 1
ATOM 832 O O . THR A 1 109 ? 16.430 -5.533 5.123 1.00 85.69 109 THR A O 1
ATOM 835 N N . TYR A 1 110 ? 18.059 -4.050 4.743 1.00 89.69 110 TYR A N 1
ATOM 836 C CA . TYR A 1 110 ? 17.784 -3.259 5.942 1.00 89.69 110 TYR A CA 1
ATOM 837 C C . TYR A 1 110 ? 16.420 -2.569 5.904 1.00 89.69 110 TYR A C 1
ATOM 839 O O . TYR A 1 110 ? 15.712 -2.593 6.907 1.00 89.69 110 TYR A O 1
ATOM 847 N N . LEU A 1 111 ? 16.010 -2.035 4.751 1.00 87.25 111 LEU A N 1
ATOM 848 C CA . LEU A 1 111 ? 14.693 -1.427 4.569 1.00 87.25 111 LEU A CA 1
ATOM 849 C C . LEU A 1 111 ? 13.564 -2.440 4.821 1.00 87.25 111 LEU A C 1
ATOM 851 O O . LEU A 1 111 ? 12.653 -2.172 5.605 1.00 87.25 111 LEU A O 1
ATOM 855 N N . PHE A 1 112 ? 13.638 -3.626 4.209 1.00 87.44 112 PHE A N 1
ATOM 856 C CA . PHE A 1 112 ? 12.662 -4.692 4.452 1.00 87.44 112 PHE A CA 1
ATOM 857 C C . PHE A 1 112 ? 12.706 -5.200 5.895 1.00 87.44 112 PHE A C 1
ATOM 859 O O . PHE A 1 112 ? 11.654 -5.440 6.481 1.00 87.44 112 PHE A O 1
ATOM 866 N N . ALA A 1 113 ? 13.888 -5.284 6.512 1.00 90.81 113 ALA A N 1
ATOM 867 C CA . ALA A 1 113 ? 14.015 -5.634 7.925 1.00 90.81 113 ALA A CA 1
ATOM 868 C C . ALA A 1 113 ? 13.338 -4.609 8.847 1.00 90.81 113 ALA A C 1
ATOM 870 O O . ALA A 1 113 ? 12.673 -5.001 9.808 1.00 90.81 113 ALA A O 1
ATOM 871 N N . SER A 1 114 ? 13.426 -3.311 8.535 1.00 89.31 114 SER A N 1
ATOM 872 C CA . SER A 1 114 ? 12.673 -2.279 9.254 1.00 89.31 114 SER A CA 1
ATOM 873 C C . SER A 1 114 ? 11.166 -2.526 9.167 1.00 89.31 114 SER A C 1
ATOM 875 O O . SER A 1 114 ? 10.492 -2.563 10.196 1.00 89.31 114 SER A O 1
ATOM 877 N N . PHE A 1 115 ? 10.630 -2.765 7.964 1.00 86.56 115 PHE A N 1
ATOM 878 C CA . PHE A 1 115 ? 9.201 -3.046 7.783 1.00 86.56 115 PHE A CA 1
ATOM 879 C C . PHE A 1 115 ? 8.759 -4.350 8.448 1.00 86.56 115 PHE A C 1
ATOM 881 O O . PHE A 1 115 ? 7.699 -4.374 9.071 1.00 86.56 115 PHE A O 1
ATOM 888 N N . LEU A 1 116 ? 9.577 -5.403 8.388 1.00 90.75 116 LEU A N 1
ATOM 889 C CA . LEU A 1 116 ? 9.342 -6.653 9.109 1.00 90.75 116 LEU A CA 1
ATOM 890 C C . LEU A 1 116 ? 9.175 -6.388 10.613 1.00 90.75 116 LEU A C 1
ATOM 892 O O . LEU A 1 116 ? 8.214 -6.858 11.219 1.00 90.75 116 LEU A O 1
ATOM 896 N N . GLY A 1 117 ? 10.069 -5.585 11.198 1.00 90.69 117 GLY A N 1
ATOM 897 C CA . GLY A 1 117 ? 9.999 -5.172 12.598 1.00 90.69 117 GLY A CA 1
ATOM 898 C C . GLY A 1 117 ? 8.739 -4.375 12.936 1.00 90.69 117 GLY A C 1
ATOM 899 O O . GLY A 1 117 ? 8.072 -4.674 13.926 1.00 90.69 117 GLY A O 1
ATOM 900 N N . LEU A 1 118 ? 8.375 -3.398 12.096 1.00 87.06 118 LEU A N 1
ATOM 901 C CA . LEU A 1 118 ? 7.152 -2.608 12.276 1.00 87.06 118 LEU A CA 1
ATOM 902 C C . LEU A 1 118 ? 5.900 -3.493 12.234 1.00 87.06 118 LEU A C 1
ATOM 904 O O . LEU A 1 118 ? 5.058 -3.401 13.127 1.00 87.06 118 LEU A O 1
ATOM 908 N N . ILE A 1 119 ? 5.781 -4.383 11.242 1.00 88.12 119 ILE A N 1
ATOM 909 C CA . ILE A 1 119 ? 4.640 -5.303 11.124 1.00 88.12 119 ILE A CA 1
ATOM 910 C C . ILE A 1 119 ? 4.598 -6.259 12.320 1.00 88.12 119 ILE A C 1
ATOM 912 O O . ILE A 1 119 ? 3.525 -6.458 12.885 1.00 88.12 119 ILE A O 1
ATOM 916 N N . ALA A 1 120 ? 5.739 -6.797 12.761 1.00 90.56 120 ALA A N 1
ATOM 917 C CA . ALA A 1 120 ? 5.807 -7.680 13.926 1.00 90.56 120 ALA A CA 1
ATOM 918 C C . ALA A 1 120 ? 5.330 -6.990 15.216 1.00 90.56 120 ALA A C 1
ATOM 920 O O . ALA A 1 120 ? 4.479 -7.534 15.924 1.00 90.56 120 ALA A O 1
ATOM 921 N N . GLY A 1 121 ? 5.809 -5.770 15.493 1.00 88.38 121 GLY A N 1
ATOM 922 C CA . GLY A 1 121 ? 5.336 -4.975 16.633 1.00 88.38 121 GLY A CA 1
ATOM 923 C C . GLY A 1 121 ? 3.838 -4.672 16.541 1.00 88.38 121 GLY A C 1
ATOM 924 O O . GLY A 1 121 ? 3.109 -4.757 17.528 1.00 88.38 121 GLY A O 1
ATOM 925 N N . SER A 1 122 ? 3.351 -4.421 15.327 1.00 84.38 122 SER A N 1
ATOM 926 C CA . SER A 1 122 ? 1.933 -4.172 15.068 1.00 84.38 122 SER A CA 1
ATOM 927 C C . SER A 1 122 ? 1.067 -5.407 15.289 1.00 84.38 122 SER A C 1
ATOM 929 O O . SER A 1 122 ? -0.011 -5.286 15.856 1.00 84.38 122 SER A O 1
ATOM 931 N N . ILE A 1 123 ? 1.519 -6.595 14.875 1.00 90.38 123 ILE A N 1
ATOM 932 C CA . ILE A 1 123 ? 0.817 -7.865 15.117 1.00 90.38 123 ILE A CA 1
ATOM 933 C C . ILE A 1 123 ? 0.646 -8.067 16.622 1.00 90.38 123 ILE A C 1
ATOM 935 O O . ILE A 1 123 ? -0.469 -8.312 17.081 1.00 90.38 123 ILE A O 1
ATOM 939 N N . TYR A 1 124 ? 1.725 -7.899 17.392 1.00 90.25 124 TYR A N 1
ATOM 940 C CA . TYR A 1 124 ? 1.673 -7.990 18.849 1.00 90.25 124 TYR A CA 1
ATOM 941 C C . TYR A 1 124 ? 0.637 -7.023 19.437 1.00 90.25 124 TYR A C 1
ATOM 943 O O . TYR A 1 124 ? -0.246 -7.443 20.187 1.00 90.25 124 TYR A O 1
ATOM 951 N N . PHE A 1 125 ? 0.673 -5.756 19.030 1.00 83.19 125 PHE A N 1
ATOM 952 C CA . PHE A 1 125 ? -0.300 -4.759 19.467 1.00 83.19 125 PHE A CA 1
ATOM 953 C C . PHE A 1 125 ? -1.746 -5.132 19.103 1.00 83.19 125 PHE A C 1
ATOM 955 O O . PHE A 1 125 ? -2.644 -5.102 19.945 1.00 83.19 125 PHE A O 1
ATOM 962 N N . CYS A 1 126 ? -1.982 -5.547 17.857 1.00 84.62 126 CYS A N 1
ATOM 963 C CA . CYS A 1 126 ? -3.309 -5.913 17.369 1.00 84.62 126 CYS A CA 1
ATOM 964 C C . CYS A 1 126 ? -3.890 -7.097 18.140 1.00 84.62 126 CYS A C 1
ATOM 966 O O . CYS A 1 126 ? -5.074 -7.090 18.468 1.00 84.62 126 CYS A O 1
ATOM 968 N N . THR A 1 127 ? -3.068 -8.100 18.472 1.00 89.19 127 THR A N 1
ATOM 969 C CA . THR A 1 127 ? -3.541 -9.274 19.226 1.00 89.19 127 THR A CA 1
ATOM 970 C C . THR A 1 127 ? -4.081 -8.909 20.608 1.00 89.19 127 THR A C 1
ATOM 972 O O . THR A 1 127 ? -4.974 -9.594 21.101 1.00 89.19 127 THR A O 1
ATOM 975 N N . ARG A 1 128 ? -3.607 -7.804 21.204 1.00 87.12 128 ARG A N 1
ATOM 976 C CA . ARG A 1 128 ? -4.103 -7.277 22.485 1.00 87.12 128 ARG A CA 1
ATOM 977 C C . ARG A 1 128 ? -5.410 -6.494 22.374 1.00 87.12 128 ARG A C 1
ATOM 979 O O . ARG A 1 128 ? -6.064 -6.291 23.390 1.00 87.12 128 ARG A O 1
ATOM 986 N N . ARG A 1 129 ? -5.797 -6.062 21.168 1.00 84.81 129 ARG A N 1
ATOM 987 C CA . ARG A 1 129 ? -7.092 -5.406 20.914 1.00 84.81 129 ARG A CA 1
ATOM 988 C C . ARG A 1 129 ? -8.247 -6.400 20.763 1.00 84.81 129 ARG A C 1
ATOM 990 O O . ARG A 1 129 ? -9.398 -5.994 20.857 1.00 84.81 129 ARG A O 1
ATOM 997 N N . VAL A 1 130 ? -7.954 -7.684 20.546 1.00 89.06 130 VAL A N 1
ATOM 998 C CA . VAL A 1 130 ? -8.971 -8.742 20.495 1.00 89.06 130 VAL A CA 1
ATOM 999 C C . VAL A 1 130 ? -9.433 -9.045 21.919 1.00 89.06 130 VAL A C 1
ATOM 1001 O O . VAL A 1 130 ? -8.649 -9.524 22.739 1.00 89.06 130 VAL A O 1
ATOM 1004 N N . SER A 1 131 ? -10.704 -8.774 22.221 1.00 88.06 131 SER A N 1
ATOM 1005 C CA . SER A 1 131 ? -11.227 -8.898 23.589 1.00 88.06 131 SER A CA 1
ATOM 1006 C C . SER A 1 131 ? -11.351 -10.356 24.035 1.00 88.06 131 SER A C 1
ATOM 1008 O O . SER A 1 131 ? -11.122 -10.672 25.205 1.00 88.06 131 SER A O 1
ATOM 1010 N N . ARG A 1 132 ? -11.735 -11.260 23.121 1.00 89.38 132 ARG A N 1
ATOM 1011 C CA . ARG A 1 132 ? -11.850 -12.702 23.390 1.00 89.38 132 ARG A CA 1
ATOM 1012 C C . ARG A 1 132 ? -11.364 -13.529 22.206 1.00 89.38 132 ARG A C 1
ATOM 1014 O O . ARG A 1 132 ? -11.829 -13.357 21.087 1.00 89.38 132 ARG A O 1
ATOM 1021 N N . TRP A 1 133 ? -10.491 -14.493 22.482 1.00 93.00 133 TRP A N 1
ATOM 1022 C CA . TRP A 1 133 ? -10.094 -15.507 21.508 1.00 93.00 133 TRP A CA 1
ATOM 1023 C C . TRP A 1 133 ? -11.026 -16.713 21.611 1.00 93.00 133 TRP A C 1
ATOM 1025 O O . TRP A 1 133 ? -10.890 -17.528 22.523 1.00 93.00 133 TRP A O 1
ATOM 1035 N N . THR A 1 134 ? -11.985 -16.830 20.692 1.00 94.25 134 THR A N 1
ATOM 1036 C CA . THR A 1 134 ? -12.780 -18.052 20.508 1.00 94.25 134 THR A CA 1
ATOM 1037 C C . THR A 1 134 ? -12.366 -18.765 19.218 1.00 94.25 134 THR A C 1
ATOM 1039 O O . THR A 1 134 ? -11.504 -18.302 18.465 1.00 94.25 134 THR A O 1
ATOM 1042 N N . THR A 1 135 ? -12.979 -19.916 18.935 1.00 94.44 135 THR A N 1
ATOM 1043 C CA . THR A 1 135 ? -12.734 -20.671 17.698 1.00 94.44 135 THR A CA 1
ATOM 1044 C C . THR A 1 135 ? -12.998 -19.829 16.446 1.00 94.44 135 THR A C 1
ATOM 1046 O O . THR A 1 135 ? -12.283 -19.973 15.459 1.00 94.44 135 THR A O 1
ATOM 1049 N N . LEU A 1 136 ? -13.981 -18.922 16.475 1.00 94.06 136 LEU A N 1
ATOM 1050 C CA . LEU A 1 136 ? -14.335 -18.096 15.314 1.00 94.06 136 LEU A CA 1
ATOM 1051 C C . LEU A 1 136 ? -13.268 -17.041 14.990 1.00 94.06 136 LEU A C 1
ATOM 1053 O O . LEU A 1 136 ? -12.973 -16.816 13.815 1.00 94.06 136 LEU A O 1
ATOM 1057 N N . GLU A 1 137 ? -12.657 -16.417 15.998 1.00 94.44 137 GLU A N 1
ATOM 1058 C CA . GLU A 1 137 ? -11.547 -15.476 15.798 1.00 94.44 137 GLU A CA 1
ATOM 1059 C C . GLU A 1 137 ? -10.299 -16.219 15.310 1.00 94.44 137 GLU A C 1
ATOM 1061 O O . GLU A 1 137 ? -9.636 -15.753 14.386 1.00 94.44 137 GLU A O 1
ATOM 1066 N N . GLY A 1 138 ? -10.038 -17.421 15.840 1.00 95.12 138 GLY A N 1
ATOM 1067 C CA . GLY A 1 138 ? -8.981 -18.302 15.336 1.00 95.12 138 GLY A CA 1
ATOM 1068 C C . GLY A 1 138 ? -9.167 -18.660 13.856 1.00 95.12 138 GLY A C 1
ATOM 1069 O O . GLY A 1 138 ? -8.236 -18.519 13.065 1.00 95.12 138 GLY A O 1
ATOM 1070 N N . VAL A 1 139 ? -10.385 -19.043 13.451 1.00 96.31 139 VAL A N 1
ATOM 1071 C CA . VAL A 1 139 ? -10.724 -19.302 12.038 1.00 96.31 139 VAL A CA 1
ATOM 1072 C C . VAL A 1 139 ? -10.552 -18.044 11.186 1.00 96.31 139 VAL A C 1
ATOM 1074 O O . VAL A 1 139 ? -10.009 -18.125 10.087 1.00 96.31 139 VAL A O 1
ATOM 1077 N N . SER A 1 140 ? -10.963 -16.878 11.690 1.00 95.31 140 SER A N 1
ATOM 1078 C CA . SER A 1 140 ? -10.817 -15.599 10.980 1.00 95.31 140 SER A CA 1
ATOM 1079 C C . SER A 1 140 ? -9.344 -15.247 10.752 1.00 95.31 140 SER A C 1
ATOM 1081 O O . SER A 1 140 ? -8.972 -14.860 9.647 1.00 95.31 140 SER A O 1
ATOM 1083 N N . LEU A 1 141 ? -8.483 -15.453 11.753 1.00 95.81 141 LEU A N 1
ATOM 1084 C CA . LEU A 1 141 ? -7.038 -15.257 11.627 1.00 95.81 141 LEU A CA 1
ATOM 1085 C C . LEU A 1 141 ? -6.429 -16.188 10.577 1.00 95.81 141 LEU A C 1
ATOM 1087 O O . LEU A 1 141 ? -5.688 -15.729 9.708 1.00 95.81 141 LEU A O 1
ATOM 1091 N N . VAL A 1 142 ? -6.760 -17.481 10.621 1.00 96.56 142 VAL A N 1
ATOM 1092 C CA . VAL A 1 142 ? -6.253 -18.461 9.647 1.00 96.56 142 VAL A CA 1
ATOM 1093 C C . VAL A 1 142 ? -6.732 -18.127 8.234 1.00 96.56 142 VAL A C 1
ATOM 1095 O O . VAL A 1 142 ? -5.946 -18.205 7.292 1.00 96.56 142 VAL A O 1
ATOM 1098 N N . LEU A 1 143 ? -7.988 -17.700 8.080 1.00 95.62 143 LEU A N 1
ATOM 1099 C CA . LEU A 1 143 ? -8.537 -17.272 6.796 1.00 95.62 143 LEU A CA 1
ATOM 1100 C C . LEU A 1 143 ? -7.779 -16.060 6.236 1.00 95.62 143 LEU A C 1
ATOM 1102 O O . LEU A 1 143 ? -7.376 -16.076 5.074 1.00 95.62 143 LEU A O 1
ATOM 1106 N N . GLY A 1 144 ? -7.539 -15.037 7.061 1.00 93.00 144 GLY A N 1
ATOM 1107 C CA . GLY A 1 144 ? -6.777 -13.852 6.659 1.00 93.00 144 GLY A CA 1
ATOM 1108 C C . GLY A 1 144 ? -5.349 -14.208 6.253 1.00 93.00 144 GLY A C 1
ATOM 1109 O O . GLY A 1 144 ? -4.873 -13.795 5.197 1.00 93.00 144 GLY A O 1
ATOM 1110 N N . PHE A 1 145 ? -4.693 -15.060 7.042 1.00 93.81 145 PHE A N 1
ATOM 1111 C CA . PHE A 1 145 ? -3.357 -15.569 6.744 1.00 93.81 145 PHE A CA 1
ATOM 1112 C C . PHE A 1 145 ? -3.305 -16.330 5.417 1.00 93.81 145 PHE A C 1
ATOM 1114 O O . PHE A 1 145 ? -2.442 -16.051 4.586 1.00 93.81 145 PHE A O 1
ATOM 1121 N N . ALA A 1 146 ? -4.254 -17.239 5.179 1.00 94.00 146 ALA A N 1
ATOM 1122 C CA . ALA A 1 146 ? -4.328 -18.020 3.948 1.00 94.00 146 ALA A CA 1
ATOM 1123 C C . ALA A 1 146 ? -4.556 -17.136 2.712 1.00 94.00 146 ALA A C 1
ATOM 1125 O O . ALA A 1 146 ? -3.898 -17.334 1.692 1.00 94.00 146 ALA A O 1
ATOM 1126 N N . ILE A 1 147 ? -5.437 -16.133 2.803 1.00 90.69 147 ILE A N 1
ATOM 1127 C CA . ILE A 1 147 ? -5.689 -15.187 1.708 1.00 90.69 147 ILE A CA 1
ATOM 1128 C C . ILE A 1 147 ? -4.436 -14.350 1.418 1.00 90.69 147 ILE A C 1
ATOM 1130 O O . ILE A 1 147 ? -4.020 -14.268 0.263 1.00 90.69 147 ILE A O 1
ATOM 1134 N N . ALA A 1 148 ? -3.802 -13.761 2.439 1.00 87.94 148 ALA A N 1
ATOM 1135 C CA . ALA A 1 148 ? -2.584 -12.971 2.243 1.00 87.94 148 ALA A CA 1
ATOM 1136 C C . ALA A 1 148 ? -1.429 -13.819 1.696 1.00 87.94 148 ALA A C 1
ATOM 1138 O O . ALA A 1 148 ? -0.720 -13.375 0.792 1.00 87.94 148 ALA A O 1
ATOM 1139 N N . LEU A 1 149 ? -1.260 -15.056 2.171 1.00 88.25 149 LEU A N 1
ATOM 1140 C CA . LEU A 1 149 ? -0.292 -15.986 1.593 1.00 88.25 149 LEU A CA 1
ATOM 1141 C C . LEU A 1 149 ? -0.617 -16.329 0.141 1.00 88.25 149 LEU A C 1
ATOM 1143 O O . LEU A 1 149 ? 0.293 -16.341 -0.680 1.00 88.25 149 LEU A O 1
ATOM 1147 N N . GLY A 1 150 ? -1.885 -16.579 -0.191 1.00 87.81 150 GLY A N 1
ATOM 1148 C CA . GLY A 1 150 ? -2.315 -16.855 -1.560 1.00 87.81 150 GLY A CA 1
ATOM 1149 C C . GLY A 1 150 ? -1.975 -15.703 -2.500 1.00 87.81 150 GLY A C 1
ATOM 1150 O O . GLY A 1 150 ? -1.347 -15.923 -3.531 1.00 87.81 150 GLY A O 1
ATOM 1151 N N . VAL A 1 151 ? -2.298 -14.471 -2.097 1.00 83.12 151 VAL A N 1
ATOM 1152 C CA . VAL A 1 151 ? -1.991 -13.251 -2.858 1.00 83.12 151 VAL A CA 1
ATOM 1153 C C . VAL A 1 151 ? -0.480 -13.053 -3.010 1.00 83.12 151 VAL A C 1
ATOM 1155 O O . VAL A 1 151 ? -0.011 -12.815 -4.115 1.00 83.12 151 VAL A O 1
ATOM 1158 N N . THR A 1 152 ? 0.294 -13.194 -1.931 1.00 78.69 152 THR A N 1
ATOM 1159 C CA . THR A 1 152 ? 1.755 -12.959 -1.934 1.00 78.69 152 THR A CA 1
ATOM 1160 C C . THR A 1 152 ? 2.577 -14.102 -2.534 1.00 78.69 152 THR A C 1
ATOM 1162 O O . THR A 1 152 ? 3.768 -13.940 -2.803 1.00 78.69 152 THR A O 1
ATOM 1165 N N . SER A 1 153 ? 1.970 -15.273 -2.741 1.00 79.81 153 SER A N 1
ATOM 1166 C CA . SER A 1 153 ? 2.624 -16.437 -3.352 1.00 79.81 153 SER A CA 1
ATOM 1167 C C . SER A 1 153 ? 2.407 -16.526 -4.858 1.00 79.81 153 SER A C 1
ATOM 1169 O O . SER A 1 153 ? 3.004 -17.401 -5.490 1.00 79.81 153 SER A O 1
ATOM 1171 N N . VAL A 1 154 ? 1.597 -15.637 -5.446 1.00 74.19 154 VAL A N 1
ATOM 1172 C CA . VAL A 1 154 ? 1.476 -15.526 -6.901 1.00 74.19 154 VAL A CA 1
ATOM 1173 C C . VAL A 1 154 ? 2.845 -15.135 -7.455 1.00 74.19 154 VAL A C 1
ATOM 1175 O O . VAL A 1 154 ? 3.275 -13.985 -7.366 1.00 74.19 154 VAL A O 1
ATOM 1178 N N . LYS A 1 155 ? 3.562 -16.122 -8.004 1.00 60.72 155 LYS A N 1
ATOM 1179 C CA . LYS A 1 155 ? 4.806 -15.886 -8.732 1.00 60.72 155 LYS A CA 1
ATOM 1180 C C . LYS A 1 155 ? 4.450 -15.102 -9.988 1.00 60.72 155 LYS A C 1
ATOM 1182 O O . LYS A 1 155 ? 3.757 -15.623 -10.859 1.00 60.72 155 LYS A O 1
ATOM 1187 N N . VAL A 1 156 ? 4.938 -13.868 -10.086 1.00 52.28 156 VAL A N 1
ATOM 1188 C CA . VAL A 1 156 ? 5.021 -13.197 -11.385 1.00 52.28 156 VAL A CA 1
ATOM 1189 C C . VAL A 1 156 ? 5.914 -14.091 -12.253 1.00 52.28 156 VAL A C 1
ATOM 1191 O O . VAL A 1 156 ? 7.003 -14.440 -11.783 1.00 52.28 156 VAL A O 1
ATOM 1194 N N . PRO A 1 157 ? 5.464 -14.554 -13.434 1.00 46.88 157 PRO A N 1
ATOM 1195 C CA . PRO A 1 157 ? 6.268 -15.418 -14.288 1.00 46.88 157 PRO A CA 1
ATOM 1196 C C . PRO A 1 157 ? 7.609 -14.744 -14.587 1.00 46.88 157 PRO A C 1
ATOM 1198 O O . PRO A 1 157 ? 7.685 -13.788 -15.349 1.00 46.88 157 PRO A O 1
ATOM 1201 N N . GLY A 1 158 ? 8.668 -15.206 -13.925 1.00 46.31 158 GLY A N 1
ATOM 1202 C CA . GLY A 1 158 ? 10.027 -14.809 -14.252 1.00 46.31 158 GLY A CA 1
ATOM 1203 C C . GLY A 1 158 ? 10.475 -15.552 -15.512 1.00 46.31 158 GLY A C 1
ATOM 1204 O O . GLY A 1 158 ? 10.126 -16.730 -15.669 1.00 46.31 158 GLY A O 1
ATOM 1205 N N . PRO A 1 159 ? 11.250 -14.917 -16.404 1.00 37.38 159 PRO A N 1
ATOM 1206 C CA . PRO A 1 159 ? 11.828 -15.608 -17.548 1.00 37.38 159 PRO A CA 1
ATOM 1207 C C . PRO A 1 159 ? 12.730 -16.753 -17.059 1.00 37.38 159 PRO A C 1
ATOM 1209 O O . PRO A 1 159 ? 13.531 -16.586 -16.137 1.00 37.38 159 PRO A O 1
ATOM 1212 N N . LYS A 1 160 ? 12.584 -17.945 -17.648 1.00 35.47 160 LYS A N 1
ATOM 1213 C CA . LYS A 1 160 ? 13.432 -19.109 -17.353 1.00 35.47 160 LYS A CA 1
ATOM 1214 C C . LYS A 1 160 ? 14.463 -19.313 -18.461 1.00 35.47 160 LYS A C 1
ATOM 1216 O O . LYS A 1 160 ? 14.078 -19.741 -19.542 1.00 35.47 160 LYS A O 1
ATOM 1221 N N . ALA A 1 161 ? 15.748 -19.149 -18.140 1.00 32.16 161 ALA A N 1
ATOM 1222 C CA . ALA A 1 161 ? 16.830 -20.068 -18.524 1.00 32.16 161 ALA A CA 1
ATOM 1223 C C . ALA A 1 161 ? 18.162 -19.704 -17.834 1.00 32.16 161 ALA A C 1
ATOM 1225 O O . ALA A 1 161 ? 18.525 -18.537 -17.791 1.00 32.16 161 ALA A O 1
ATOM 1226 N N . GLY A 1 162 ? 18.885 -20.739 -17.375 1.00 39.09 162 GLY A N 1
ATOM 1227 C CA . GLY A 1 162 ? 20.355 -20.804 -17.329 1.00 39.09 162 GLY A CA 1
ATOM 1228 C C . GLY A 1 162 ? 21.080 -19.972 -16.269 1.00 39.09 162 GLY A C 1
ATOM 1229 O O . GLY A 1 162 ? 21.131 -18.755 -16.348 1.00 39.09 162 GLY A O 1
ATOM 1230 N N . THR A 1 163 ? 21.695 -20.667 -15.310 1.00 36.00 163 THR A N 1
ATOM 1231 C CA . THR A 1 163 ? 22.712 -20.194 -14.352 1.00 36.00 163 THR A CA 1
ATOM 1232 C C . THR A 1 163 ? 23.547 -19.015 -14.866 1.00 36.00 163 THR A C 1
ATOM 1234 O O . THR A 1 163 ? 24.209 -19.143 -15.894 1.00 36.00 163 THR A O 1
ATOM 1237 N N . GLY A 1 164 ? 23.515 -17.891 -14.141 1.00 43.09 164 GLY A N 1
ATOM 1238 C CA . GLY A 1 164 ? 24.218 -16.660 -14.510 1.00 43.09 164 GLY A CA 1
ATOM 1239 C C . GLY A 1 164 ? 25.707 -16.870 -14.795 1.00 43.09 164 GLY A C 1
ATOM 1240 O O . GLY A 1 164 ? 26.340 -17.683 -14.135 1.00 43.09 164 GLY A O 1
ATOM 1241 N N . TYR A 1 165 ? 26.231 -16.215 -15.832 1.00 28.70 165 TYR A N 1
ATOM 1242 C CA . TYR A 1 165 ? 27.005 -14.963 -15.820 1.00 28.70 165 TYR A CA 1
ATOM 1243 C C . TYR A 1 165 ? 27.106 -14.427 -17.274 1.00 28.70 165 TYR A C 1
ATOM 1245 O O . TYR A 1 165 ? 26.881 -15.180 -18.216 1.00 28.70 165 TYR A O 1
ATOM 1253 N N . ASP A 1 166 ? 27.411 -13.125 -17.398 1.00 25.61 166 ASP A N 1
ATOM 1254 C CA . ASP A 1 166 ? 28.015 -12.400 -18.545 1.00 25.61 166 ASP A CA 1
ATOM 1255 C C . ASP A 1 166 ? 27.233 -11.304 -19.339 1.00 25.61 166 ASP A C 1
ATOM 1257 O O . ASP A 1 166 ? 26.555 -11.555 -20.327 1.00 25.61 166 ASP A O 1
ATOM 1261 N N . VAL A 1 167 ? 27.424 -10.050 -18.866 1.00 32.44 167 VAL A N 1
ATOM 1262 C CA . VAL A 1 167 ? 28.094 -8.867 -19.498 1.00 32.44 167 VAL A CA 1
ATOM 1263 C C . VAL A 1 167 ? 27.434 -7.959 -20.596 1.00 32.44 167 VAL A C 1
ATOM 1265 O O . VAL A 1 167 ? 27.260 -8.346 -21.742 1.00 32.44 167 VAL A O 1
ATOM 1268 N N . PHE A 1 168 ? 27.273 -6.668 -20.207 1.00 27.88 168 PHE A N 1
ATOM 1269 C CA . PHE A 1 168 ? 27.519 -5.332 -20.844 1.00 27.88 168 PHE A CA 1
ATOM 1270 C C . PHE A 1 168 ? 26.650 -4.712 -21.995 1.00 27.88 168 PHE A C 1
ATOM 1272 O O . PHE A 1 168 ? 26.501 -5.261 -23.078 1.00 27.88 168 PHE A O 1
ATOM 1279 N N . ILE A 1 169 ? 26.200 -3.452 -21.781 1.00 36.84 169 ILE A N 1
ATOM 1280 C CA . ILE A 1 169 ? 25.493 -2.490 -22.680 1.00 36.84 169 ILE A CA 1
ATOM 1281 C C . ILE A 1 169 ? 26.081 -1.057 -22.604 1.00 36.84 169 ILE A C 1
ATOM 1283 O O . ILE A 1 169 ? 25.855 -0.364 -21.615 1.00 36.84 169 ILE A O 1
ATOM 1287 N N . PRO A 1 170 ? 26.700 -0.515 -23.665 1.00 34.66 170 PRO A N 1
ATOM 1288 C CA . PRO A 1 170 ? 26.613 0.939 -23.906 1.00 34.66 170 PRO A CA 1
ATOM 1289 C C . PRO A 1 170 ? 26.310 1.245 -25.392 1.00 34.66 170 PRO A C 1
ATOM 1291 O O . PRO A 1 170 ? 26.766 0.524 -26.272 1.00 34.66 170 PRO A O 1
ATOM 1294 N N . LYS A 1 171 ? 25.558 2.273 -25.812 1.00 33.41 171 LYS A N 1
ATOM 1295 C CA . LYS A 1 171 ? 25.087 3.526 -25.197 1.00 33.41 171 LYS A CA 1
ATOM 1296 C C . LYS A 1 171 ? 23.607 3.770 -25.554 1.00 33.41 171 LYS A C 1
ATOM 1298 O O . LYS A 1 171 ? 23.285 3.967 -26.722 1.00 33.41 171 LYS A O 1
ATOM 1303 N N . VAL A 1 172 ? 22.753 3.881 -24.541 1.00 42.59 172 VAL A N 1
ATOM 1304 C CA . VAL A 1 172 ? 21.840 5.031 -24.436 1.00 42.59 172 VAL A CA 1
ATOM 1305 C C . VAL A 1 172 ? 22.640 6.035 -23.608 1.00 42.59 172 VAL A C 1
ATOM 1307 O O . VAL A 1 172 ? 23.252 5.624 -22.619 1.00 42.59 172 VAL A O 1
ATOM 1310 N N . GLU A 1 173 ? 22.777 7.286 -24.047 1.00 36.28 173 GLU A N 1
ATOM 1311 C CA . GLU A 1 173 ? 23.617 8.265 -23.342 1.00 36.28 173 GLU A CA 1
ATOM 1312 C C . GLU A 1 173 ? 23.284 8.293 -21.838 1.00 36.28 173 GLU A C 1
ATOM 1314 O O . GLU A 1 173 ? 22.155 8.578 -21.451 1.00 36.28 173 GLU A O 1
ATOM 1319 N N . GLY A 1 174 ? 24.267 7.952 -20.993 1.00 44.44 174 GLY A N 1
ATOM 1320 C CA . GLY A 1 174 ? 24.172 8.084 -19.534 1.00 44.44 174 GLY A CA 1
ATOM 1321 C C . GLY A 1 174 ? 23.991 6.808 -18.699 1.00 44.44 174 GLY A C 1
ATOM 1322 O O . GLY A 1 174 ? 23.916 6.936 -17.481 1.00 44.44 174 GLY A O 1
ATOM 1323 N N . VAL A 1 175 ? 23.952 5.597 -19.273 1.00 43.88 175 VAL A N 1
ATOM 1324 C CA . VAL A 1 175 ? 23.849 4.354 -18.470 1.00 43.88 175 VAL A CA 1
ATOM 1325 C C . VAL A 1 175 ? 25.158 3.558 -18.514 1.00 43.88 175 VAL A C 1
ATOM 1327 O O . VAL A 1 175 ? 25.442 2.866 -19.490 1.00 43.88 175 VAL A O 1
ATOM 1330 N N . GLU A 1 176 ? 25.965 3.680 -17.456 1.00 42.12 176 GLU A N 1
ATOM 1331 C CA . GLU A 1 176 ? 27.155 2.853 -17.211 1.00 42.12 176 GLU A CA 1
ATOM 1332 C C . GLU A 1 176 ? 26.792 1.494 -16.597 1.00 42.12 176 GLU A C 1
ATOM 1334 O O . GLU A 1 176 ? 25.764 1.316 -15.943 1.00 42.12 176 GLU A O 1
ATOM 1339 N N . LEU A 1 177 ? 27.654 0.513 -16.839 1.00 42.97 177 LEU A N 1
ATOM 1340 C CA . LEU A 1 177 ? 27.360 -0.903 -16.676 1.00 42.97 177 LEU A CA 1
ATOM 1341 C C . LEU A 1 177 ? 27.893 -1.492 -15.389 1.00 42.97 177 LEU A C 1
ATOM 1343 O O . LEU A 1 177 ? 29.051 -1.293 -15.037 1.00 42.97 177 LEU A O 1
ATOM 1347 N N . THR A 1 178 ? 27.075 -2.337 -14.769 1.00 43.41 178 THR A N 1
ATOM 1348 C CA . THR A 1 178 ? 27.491 -3.240 -13.696 1.00 43.41 178 THR A CA 1
ATOM 1349 C C . THR A 1 178 ? 27.471 -4.702 -14.165 1.00 43.41 178 THR A C 1
ATOM 1351 O O . THR A 1 178 ? 26.802 -5.071 -15.130 1.00 43.41 178 THR A O 1
ATOM 1354 N N . ALA A 1 179 ? 28.274 -5.535 -13.499 1.00 41.31 179 ALA A N 1
ATOM 1355 C CA . ALA A 1 179 ? 28.810 -6.822 -13.958 1.00 41.31 179 ALA A CA 1
ATOM 1356 C C . ALA A 1 179 ? 27.837 -8.033 -13.994 1.00 41.31 179 ALA A C 1
ATOM 1358 O O . ALA A 1 179 ? 28.276 -9.169 -13.815 1.00 41.31 179 ALA A O 1
ATOM 1359 N N . HIS A 1 180 ? 26.530 -7.845 -14.210 1.00 44.56 180 HIS A N 1
ATOM 1360 C CA . HIS A 1 180 ? 25.543 -8.939 -14.129 1.00 44.56 180 HIS A CA 1
ATOM 1361 C C . HIS A 1 180 ? 24.789 -9.189 -15.452 1.00 44.56 180 HIS A C 1
ATOM 1363 O O . HIS A 1 180 ? 24.401 -8.223 -16.108 1.00 44.56 180 HIS A O 1
ATOM 1369 N N . PRO A 1 181 ? 24.551 -10.462 -15.849 1.00 50.16 181 PRO A N 1
ATOM 1370 C CA . PRO A 1 181 ? 23.789 -10.802 -17.057 1.00 50.16 181 PRO A CA 1
ATOM 1371 C C . PRO A 1 181 ? 22.318 -10.374 -16.936 1.00 50.16 181 PRO A C 1
ATOM 1373 O O . PRO A 1 181 ? 21.716 -10.492 -15.865 1.00 50.16 181 PRO A O 1
ATOM 1376 N N . ILE A 1 182 ? 21.731 -9.898 -18.038 1.00 60.19 182 ILE A N 1
ATOM 1377 C CA . ILE A 1 182 ? 20.333 -9.450 -18.101 1.00 60.19 182 ILE A CA 1
ATOM 1378 C C . ILE A 1 182 ? 19.481 -10.554 -18.725 1.00 60.19 182 ILE A C 1
ATOM 1380 O O . ILE A 1 182 ? 19.715 -10.966 -19.854 1.00 60.19 182 ILE A O 1
ATOM 1384 N N . SER A 1 183 ? 18.483 -11.031 -17.985 1.00 62.25 183 SER A N 1
ATOM 1385 C CA . SER A 1 183 ? 17.761 -12.271 -18.320 1.00 62.25 183 SER A CA 1
ATOM 1386 C C . SER A 1 183 ? 16.713 -12.165 -19.438 1.00 62.25 183 SER A C 1
ATOM 1388 O O . SER A 1 183 ? 16.297 -13.190 -19.969 1.00 62.25 183 SER A O 1
ATOM 1390 N N . ASN A 1 184 ? 16.276 -10.960 -19.806 1.00 68.44 184 ASN A N 1
ATOM 1391 C CA . ASN A 1 184 ? 15.158 -10.726 -20.732 1.00 68.44 184 ASN A CA 1
ATOM 1392 C C . ASN A 1 184 ? 15.537 -9.801 -21.910 1.00 68.44 184 ASN A C 1
ATOM 1394 O O . ASN A 1 184 ? 14.716 -9.040 -22.426 1.00 68.44 184 ASN A O 1
ATOM 1398 N N . TYR A 1 185 ? 16.812 -9.829 -22.304 1.00 71.00 185 TYR A N 1
ATOM 1399 C CA . TYR A 1 185 ? 17.328 -9.059 -23.431 1.00 71.00 185 TYR A CA 1
ATOM 1400 C C . TYR A 1 185 ? 18.348 -9.876 -24.228 1.00 71.00 185 TYR A C 1
ATOM 1402 O O . TYR A 1 185 ? 19.343 -10.345 -23.679 1.00 71.00 185 TYR A O 1
ATOM 1410 N N . ASP A 1 186 ? 18.109 -10.023 -25.530 1.00 68.94 186 ASP A N 1
ATOM 1411 C CA . ASP A 1 186 ? 19.056 -10.623 -26.467 1.00 68.94 186 ASP A CA 1
ATOM 1412 C C . ASP A 1 186 ? 19.953 -9.527 -27.060 1.00 68.94 186 ASP A C 1
ATOM 1414 O O . ASP A 1 186 ? 19.527 -8.717 -27.891 1.00 68.94 186 ASP A O 1
ATOM 1418 N N . VAL A 1 187 ? 21.218 -9.517 -26.630 1.00 63.03 187 VAL A N 1
ATOM 1419 C CA . VAL A 1 187 ? 22.231 -8.542 -27.058 1.00 63.03 187 VAL A CA 1
ATOM 1420 C C . VAL A 1 187 ? 22.555 -8.667 -28.549 1.00 63.03 187 VAL A C 1
ATOM 1422 O O . VAL A 1 187 ? 22.774 -7.649 -29.207 1.00 63.03 187 VAL A O 1
ATOM 1425 N N . GLN A 1 188 ? 22.564 -9.883 -29.107 1.00 63.84 188 GLN A N 1
ATOM 1426 C CA . GLN A 1 188 ? 22.913 -10.107 -30.514 1.00 63.84 188 GLN A CA 1
ATOM 1427 C C . GLN A 1 188 ? 21.798 -9.637 -31.446 1.00 63.84 188 GLN A C 1
ATOM 1429 O O . GLN A 1 188 ? 22.067 -9.061 -32.500 1.00 63.84 188 GLN A O 1
ATOM 1434 N N . ARG A 1 189 ? 20.543 -9.862 -31.046 1.00 66.00 189 ARG A N 1
ATOM 1435 C CA . ARG A 1 189 ? 19.359 -9.502 -31.840 1.00 66.00 189 ARG A CA 1
ATOM 1436 C C . ARG A 1 189 ? 18.796 -8.119 -31.516 1.00 66.00 189 ARG A C 1
ATOM 1438 O O . ARG A 1 189 ? 17.859 -7.697 -32.186 1.00 66.00 189 ARG A O 1
ATOM 1445 N N . LYS A 1 190 ? 19.358 -7.420 -30.519 1.00 67.19 190 LYS A N 1
ATOM 1446 C CA . LYS A 1 190 ? 18.833 -6.154 -29.968 1.00 67.19 190 LYS A CA 1
ATOM 1447 C C . LYS A 1 190 ? 17.335 -6.241 -29.676 1.00 67.19 190 LYS A C 1
ATOM 1449 O O . LYS A 1 190 ? 16.559 -5.360 -30.036 1.00 67.19 190 LYS A O 1
ATOM 1454 N N . MET A 1 191 ? 16.938 -7.353 -29.073 1.00 72.12 191 MET A N 1
ATOM 1455 C CA . MET A 1 191 ? 15.545 -7.755 -28.969 1.00 72.12 191 MET A CA 1
ATOM 1456 C C . MET A 1 191 ? 15.192 -7.984 -27.510 1.00 72.12 191 MET A C 1
ATOM 1458 O O . MET A 1 191 ? 15.926 -8.651 -26.778 1.00 72.12 191 MET A O 1
ATOM 1462 N N . LEU A 1 192 ? 14.052 -7.449 -27.086 1.00 72.19 192 LEU A N 1
ATOM 1463 C CA . LEU A 1 192 ? 13.510 -7.764 -25.771 1.00 72.19 192 LEU A CA 1
ATOM 1464 C C . LEU A 1 192 ? 12.874 -9.151 -25.815 1.00 72.19 192 LEU A C 1
ATOM 1466 O O . LEU A 1 192 ? 12.078 -9.444 -26.707 1.00 72.19 192 LEU A O 1
ATOM 1470 N N . THR A 1 193 ? 13.227 -10.005 -24.862 1.00 74.38 193 THR A N 1
ATOM 1471 C CA . THR A 1 193 ? 12.741 -11.386 -24.799 1.00 74.38 193 THR A CA 1
ATOM 1472 C C . THR A 1 193 ? 11.857 -11.586 -23.580 1.00 74.38 193 THR A C 1
ATOM 1474 O O . THR A 1 193 ? 12.094 -11.001 -22.528 1.00 74.38 193 THR A O 1
ATOM 1477 N N . GLY A 1 194 ? 10.805 -12.399 -23.705 1.00 68.69 194 GLY A N 1
ATOM 1478 C CA . GLY A 1 194 ? 9.941 -12.735 -22.568 1.00 68.69 194 GLY A CA 1
ATOM 1479 C C . GLY A 1 194 ? 9.103 -11.566 -22.042 1.00 68.69 194 GLY A C 1
ATOM 1480 O O . GLY A 1 194 ? 8.748 -11.563 -20.865 1.00 68.69 194 GLY A O 1
ATOM 1481 N N . VAL A 1 195 ? 8.784 -10.590 -22.897 1.00 66.88 195 VAL A N 1
ATOM 1482 C CA . VAL A 1 195 ? 7.921 -9.449 -22.556 1.00 66.88 195 VAL A CA 1
ATOM 1483 C C . VAL A 1 195 ? 6.454 -9.833 -22.759 1.00 66.88 195 VAL A C 1
ATOM 1485 O O . VAL A 1 195 ? 6.104 -10.427 -23.781 1.00 66.88 195 VAL A O 1
ATOM 1488 N N . ASP A 1 196 ? 5.602 -9.532 -21.777 1.00 67.31 196 ASP A N 1
ATOM 1489 C CA . ASP A 1 196 ? 4.149 -9.732 -21.887 1.00 67.31 196 ASP A CA 1
ATOM 1490 C C . ASP A 1 196 ? 3.501 -8.610 -22.718 1.00 67.31 196 ASP A C 1
ATOM 1492 O O . ASP A 1 196 ? 3.968 -7.468 -22.714 1.00 67.31 196 ASP A O 1
ATOM 1496 N N . ASP A 1 197 ? 2.382 -8.897 -23.383 1.00 63.88 197 ASP A N 1
ATOM 1497 C CA . ASP A 1 197 ? 1.678 -7.955 -24.267 1.00 63.88 197 ASP A CA 1
ATOM 1498 C C . ASP A 1 197 ? 1.283 -6.668 -23.519 1.00 63.88 197 ASP A C 1
ATOM 1500 O O . ASP A 1 197 ? 1.305 -5.567 -24.073 1.00 63.88 197 ASP A O 1
ATOM 1504 N N . LYS A 1 198 ? 0.976 -6.787 -22.220 1.00 59.47 198 LYS A N 1
ATOM 1505 C CA . LYS A 1 198 ? 0.673 -5.652 -21.333 1.00 59.47 198 LYS A CA 1
ATOM 1506 C C . LYS A 1 198 ? 1.882 -4.754 -21.092 1.00 59.47 198 LYS A C 1
ATOM 1508 O O . LYS A 1 198 ? 1.748 -3.529 -21.071 1.00 59.47 198 LYS A O 1
ATOM 1513 N N . GLU A 1 199 ? 3.049 -5.357 -20.880 1.00 61.72 199 GLU A N 1
ATOM 1514 C CA . GLU A 1 199 ? 4.291 -4.619 -20.671 1.00 61.72 199 GLU A CA 1
ATOM 1515 C C . GLU A 1 199 ? 4.676 -3.898 -21.954 1.00 61.72 199 GLU A C 1
ATOM 1517 O O . GLU A 1 199 ? 4.918 -2.694 -21.922 1.00 61.72 199 GLU A O 1
ATOM 1522 N N . LEU A 1 200 ? 4.611 -4.607 -23.081 1.00 65.81 200 LEU A N 1
ATOM 1523 C CA . LEU A 1 200 ? 4.885 -4.075 -24.407 1.00 65.81 200 LEU A CA 1
ATOM 1524 C C . LEU A 1 200 ? 3.983 -2.881 -24.753 1.00 65.81 200 LEU A C 1
ATOM 1526 O O . LEU A 1 200 ? 4.465 -1.841 -25.209 1.00 65.81 200 LEU A O 1
ATOM 1530 N N . ALA A 1 201 ? 2.686 -2.987 -24.450 1.00 60.06 201 ALA A N 1
ATOM 1531 C CA . ALA A 1 201 ? 1.724 -1.916 -24.689 1.00 60.06 201 ALA A CA 1
ATOM 1532 C C . ALA A 1 201 ? 2.029 -0.660 -23.870 1.00 60.06 201 ALA A C 1
ATOM 1534 O O . ALA A 1 201 ? 1.982 0.458 -24.387 1.00 60.06 201 ALA A O 1
ATOM 1535 N N . ALA A 1 202 ? 2.385 -0.834 -22.597 1.00 52.47 202 ALA A N 1
ATOM 1536 C CA . ALA A 1 202 ? 2.695 0.283 -21.719 1.00 52.47 202 ALA A CA 1
ATOM 1537 C C . ALA A 1 202 ? 4.002 0.995 -22.107 1.00 52.47 202 ALA A C 1
ATOM 1539 O O . ALA A 1 202 ? 4.135 2.199 -21.888 1.00 52.47 202 ALA A O 1
ATOM 1540 N N . MET A 1 203 ? 4.968 0.288 -22.696 1.00 57.69 203 MET A N 1
ATOM 1541 C CA . MET A 1 203 ? 6.186 0.928 -23.189 1.00 57.69 203 MET A CA 1
ATOM 1542 C C . MET A 1 203 ? 5.963 1.753 -24.447 1.00 57.69 203 MET A C 1
ATOM 1544 O O . MET A 1 203 ? 6.515 2.849 -24.551 1.00 57.69 203 MET A O 1
ATOM 1548 N N . TRP A 1 204 ? 5.188 1.221 -25.399 1.00 58.69 204 TRP A N 1
ATOM 1549 C CA . TRP A 1 204 ? 4.882 1.936 -26.630 1.00 58.69 204 TRP A CA 1
ATOM 1550 C C . TRP A 1 204 ? 4.068 3.194 -26.313 1.00 58.69 204 TRP A C 1
ATOM 1552 O O . TRP A 1 204 ? 4.392 4.274 -26.804 1.00 58.69 204 TRP A O 1
ATOM 1562 N N . ALA A 1 205 ? 3.111 3.101 -25.380 1.00 51.06 205 ALA A N 1
ATOM 1563 C CA . ALA A 1 205 ? 2.364 4.256 -24.880 1.00 51.06 205 ALA A CA 1
ATOM 1564 C C . ALA A 1 205 ? 3.275 5.366 -24.315 1.00 51.06 205 ALA A C 1
ATOM 1566 O O . ALA A 1 205 ? 3.024 6.544 -24.542 1.00 51.06 205 ALA A O 1
ATOM 1567 N N . ARG A 1 206 ? 4.368 4.998 -23.636 1.00 49.25 206 ARG A N 1
ATOM 1568 C CA . ARG A 1 206 ? 5.353 5.938 -23.073 1.00 49.25 206 ARG A CA 1
ATOM 1569 C C . ARG A 1 206 ? 6.473 6.345 -24.038 1.00 49.25 206 ARG A C 1
ATOM 1571 O O . ARG A 1 206 ? 7.420 7.002 -23.612 1.00 49.25 206 ARG A O 1
ATOM 1578 N N . ARG A 1 207 ? 6.425 5.902 -25.301 1.00 52.28 207 ARG A N 1
ATOM 1579 C CA . ARG A 1 207 ? 7.498 6.088 -26.300 1.00 52.28 207 ARG A CA 1
ATOM 1580 C C . ARG A 1 207 ? 8.882 5.634 -25.815 1.00 52.28 207 ARG A C 1
ATOM 1582 O O . ARG A 1 207 ? 9.901 6.195 -26.200 1.00 52.28 207 ARG A O 1
ATOM 1589 N N . VAL A 1 208 ? 8.920 4.624 -24.943 1.00 51.06 208 VAL A N 1
ATOM 1590 C CA . VAL A 1 208 ? 10.179 4.010 -24.479 1.00 51.06 208 VAL A CA 1
ATOM 1591 C C . VAL A 1 208 ? 10.759 3.100 -25.562 1.00 51.06 208 VAL A C 1
ATOM 1593 O O . VAL A 1 208 ? 11.968 2.889 -25.612 1.00 51.06 208 VAL A O 1
ATOM 1596 N N . ILE A 1 209 ? 9.887 2.571 -26.418 1.00 61.53 209 ILE A N 1
ATOM 1597 C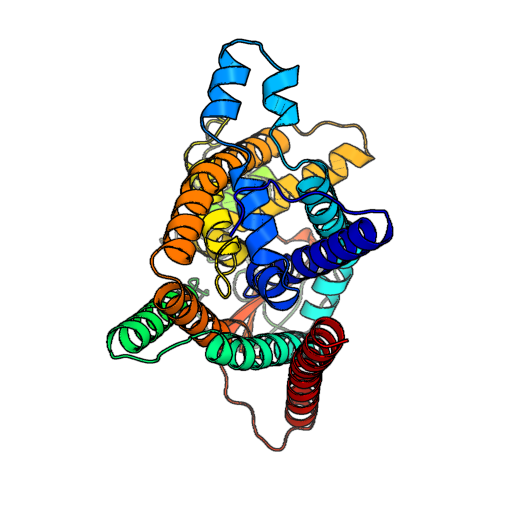 CA . ILE A 1 209 ? 10.225 1.804 -27.611 1.00 61.53 209 ILE A CA 1
ATOM 1598 C C . ILE A 1 209 ? 9.431 2.313 -28.801 1.00 61.53 209 ILE A C 1
ATOM 1600 O O . ILE A 1 209 ? 8.309 2.807 -28.654 1.00 61.53 209 ILE A O 1
ATOM 1604 N N . ASP A 1 210 ? 10.016 2.129 -29.974 1.00 63.69 210 ASP A N 1
ATOM 1605 C CA . ASP A 1 210 ? 9.384 2.430 -31.247 1.00 63.69 210 ASP A CA 1
ATOM 1606 C C . ASP A 1 210 ? 8.539 1.251 -31.731 1.00 63.69 210 ASP A C 1
ATOM 1608 O O . ASP A 1 210 ? 8.762 0.104 -31.331 1.00 63.69 210 ASP A O 1
ATOM 1612 N N . ALA A 1 211 ? 7.604 1.536 -32.640 1.00 64.19 211 ALA A N 1
ATOM 1613 C CA . ALA A 1 211 ? 6.744 0.543 -33.288 1.00 64.19 211 ALA A CA 1
ATOM 1614 C C . ALA A 1 211 ? 7.539 -0.628 -33.900 1.00 64.19 211 ALA A C 1
ATOM 1616 O O . ALA A 1 211 ? 7.084 -1.767 -33.854 1.00 64.19 211 ALA A O 1
ATOM 1617 N N . GLU A 1 212 ? 8.752 -0.341 -34.382 1.00 72.56 212 GLU A N 1
ATOM 1618 C CA . GLU A 1 212 ? 9.676 -1.278 -35.033 1.00 72.56 212 GLU A CA 1
ATOM 1619 C C . GLU A 1 212 ? 10.574 -2.052 -34.056 1.00 72.56 212 GLU A C 1
ATOM 1621 O O . GLU A 1 212 ? 11.425 -2.836 -34.475 1.00 72.56 212 GLU A O 1
ATOM 1626 N N . THR A 1 213 ? 10.443 -1.821 -32.745 1.00 71.31 213 THR A N 1
ATOM 1627 C CA . THR A 1 213 ? 11.333 -2.457 -31.768 1.00 71.31 213 THR A CA 1
ATOM 1628 C C . THR A 1 213 ? 11.144 -3.973 -31.812 1.00 71.31 213 THR A C 1
ATOM 1630 O O . THR A 1 213 ? 10.010 -4.428 -31.631 1.00 71.31 213 THR A O 1
ATOM 1633 N N . PRO A 1 214 ? 12.213 -4.766 -32.021 1.00 77.50 214 PRO A N 1
ATOM 1634 C CA . PRO A 1 214 ? 12.110 -6.217 -32.063 1.00 77.50 214 PRO A CA 1
ATOM 1635 C C . PRO A 1 214 ? 11.754 -6.765 -30.683 1.00 77.50 214 PRO A C 1
ATOM 1637 O O . PRO A 1 214 ? 12.443 -6.482 -29.693 1.00 77.50 214 PRO A O 1
ATOM 1640 N N . VAL A 1 215 ? 10.711 -7.588 -30.618 1.00 74.56 215 VAL A N 1
ATOM 1641 C CA . VAL A 1 215 ? 10.250 -8.221 -29.381 1.00 74.56 215 VAL A CA 1
ATOM 1642 C C . VAL A 1 215 ? 9.913 -9.686 -29.618 1.00 74.56 215 VAL A C 1
ATOM 1644 O O . VAL A 1 215 ? 9.349 -10.069 -30.642 1.00 74.56 215 VAL A O 1
ATOM 1647 N N . GLN A 1 216 ? 10.263 -10.517 -28.641 1.00 80.50 216 GLN A N 1
ATOM 1648 C CA . GLN A 1 216 ? 9.787 -11.886 -28.538 1.00 80.50 216 GLN A CA 1
ATOM 1649 C C . GLN A 1 216 ? 8.751 -11.980 -27.420 1.00 80.50 216 GLN A C 1
ATOM 1651 O O . GLN A 1 216 ? 9.060 -11.728 -26.247 1.00 80.50 216 GLN A O 1
ATOM 1656 N N . ARG A 1 217 ? 7.530 -12.362 -27.798 1.00 71.69 217 ARG A N 1
ATOM 1657 C CA . ARG A 1 217 ? 6.399 -12.484 -26.880 1.00 71.69 217 ARG A CA 1
ATOM 1658 C C . ARG A 1 217 ? 6.632 -13.602 -25.856 1.00 71.69 217 ARG A C 1
ATOM 1660 O O . ARG A 1 217 ? 7.254 -14.620 -26.149 1.00 71.69 217 ARG A O 1
ATOM 1667 N N . SER A 1 218 ? 6.165 -13.385 -24.624 1.00 70.00 218 SER A N 1
ATOM 1668 C CA . SER A 1 218 ? 6.346 -14.329 -23.507 1.00 70.00 218 SER A CA 1
ATOM 1669 C C . SER A 1 218 ? 5.392 -15.536 -23.549 1.00 70.00 218 SER A C 1
ATOM 1671 O O . SER A 1 218 ? 5.731 -16.616 -23.067 1.00 70.00 218 SER A O 1
ATOM 1673 N N . SER A 1 219 ? 4.190 -15.369 -24.115 1.00 64.88 219 SER A N 1
ATOM 1674 C CA . SER A 1 219 ? 3.102 -16.365 -24.074 1.00 64.88 219 SER A CA 1
ATOM 1675 C C . SER A 1 219 ? 3.278 -17.523 -25.064 1.00 64.88 219 SER A C 1
ATOM 1677 O O . SER A 1 219 ? 3.020 -18.678 -24.730 1.00 64.88 219 SER A O 1
ATOM 1679 N N . ASP A 1 220 ? 3.753 -17.223 -26.264 1.00 71.12 220 ASP A N 1
ATOM 1680 C CA . ASP A 1 220 ? 4.219 -18.146 -27.291 1.00 71.12 220 ASP A CA 1
ATOM 1681 C C . ASP A 1 220 ? 5.548 -17.582 -27.794 1.00 71.12 220 ASP A C 1
ATOM 1683 O O . ASP A 1 220 ? 5.690 -16.387 -27.848 1.00 71.12 220 ASP A O 1
ATOM 1687 N N . GLY A 1 221 ? 6.588 -18.324 -28.138 1.00 74.12 221 GLY A N 1
ATOM 1688 C CA . GLY A 1 221 ? 7.893 -17.694 -28.440 1.00 74.12 221 GLY A CA 1
ATOM 1689 C C . GLY A 1 221 ? 7.972 -16.855 -29.737 1.00 74.12 221 GLY A C 1
ATOM 1690 O O . GLY A 1 221 ? 9.062 -16.777 -30.308 1.00 74.12 221 GLY A O 1
ATOM 1691 N N . VAL A 1 222 ? 6.859 -16.312 -30.250 1.00 78.62 222 VAL A N 1
ATOM 1692 C CA . VAL A 1 222 ? 6.736 -15.603 -31.530 1.00 78.62 222 VAL A CA 1
ATOM 1693 C C . VAL A 1 222 ? 7.533 -14.304 -31.494 1.00 78.62 222 VAL A C 1
ATOM 1695 O O . VAL A 1 222 ? 7.453 -13.522 -30.546 1.00 78.62 222 VAL A O 1
ATOM 1698 N N . MET A 1 223 ? 8.312 -14.086 -32.552 1.00 81.31 223 MET A N 1
ATOM 1699 C CA . MET A 1 223 ? 9.096 -12.870 -32.748 1.00 81.31 223 MET A CA 1
ATOM 1700 C C . MET A 1 223 ? 8.386 -11.947 -33.732 1.00 81.31 223 MET A C 1
ATOM 1702 O O . MET A 1 223 ? 7.827 -12.411 -34.725 1.00 81.31 223 MET A O 1
ATOM 1706 N N . GLY A 1 224 ? 8.431 -10.654 -33.452 1.00 81.69 224 GLY A N 1
ATOM 1707 C CA . GLY A 1 224 ? 7.802 -9.613 -34.254 1.00 81.69 224 GLY A CA 1
ATOM 1708 C C . GLY A 1 224 ? 8.240 -8.236 -33.776 1.00 81.69 224 GLY A C 1
ATOM 1709 O O . GLY A 1 224 ? 9.144 -8.107 -32.948 1.00 81.69 224 GLY A O 1
ATOM 1710 N N . THR A 1 225 ? 7.606 -7.203 -34.299 1.00 79.12 225 THR A N 1
ATOM 1711 C CA . THR A 1 225 ? 7.797 -5.825 -33.848 1.00 79.12 225 THR A CA 1
ATOM 1712 C C . THR A 1 225 ? 6.786 -5.476 -32.759 1.00 79.12 225 THR A C 1
ATOM 1714 O O . THR A 1 225 ? 5.746 -6.123 -32.623 1.00 79.12 225 THR A O 1
ATOM 1717 N N . ALA A 1 226 ? 7.056 -4.430 -31.978 1.00 70.31 226 ALA A N 1
ATOM 1718 C CA . ALA A 1 226 ? 6.118 -3.943 -30.966 1.00 70.31 226 ALA A CA 1
ATOM 1719 C C . ALA A 1 226 ? 4.707 -3.687 -31.540 1.00 70.31 226 ALA A C 1
ATOM 1721 O O . ALA A 1 226 ? 3.705 -3.940 -30.865 1.00 70.31 226 ALA A O 1
ATOM 1722 N N . SER A 1 227 ? 4.641 -3.256 -32.805 1.00 70.50 227 SER A N 1
ATOM 1723 C CA . SER A 1 227 ? 3.394 -3.009 -33.530 1.00 70.50 227 SER A CA 1
ATOM 1724 C C . SER A 1 227 ? 2.596 -4.248 -33.930 1.00 70.50 227 SER A C 1
ATOM 1726 O O . SER A 1 227 ? 1.374 -4.168 -34.067 1.00 70.50 227 SER A O 1
ATOM 1728 N N . ASP A 1 228 ? 3.253 -5.403 -34.035 1.00 73.62 228 ASP A N 1
ATOM 1729 C CA . ASP A 1 228 ? 2.601 -6.663 -34.394 1.00 73.62 228 ASP A CA 1
ATOM 1730 C C . ASP A 1 228 ? 1.812 -7.260 -33.220 1.00 73.62 228 ASP A C 1
ATOM 1732 O O . ASP A 1 228 ? 0.816 -7.961 -33.412 1.00 73.62 228 ASP A O 1
ATOM 1736 N N . PHE A 1 229 ? 2.245 -6.968 -31.992 1.00 70.69 229 PHE A N 1
ATOM 1737 C CA . PHE A 1 229 ? 1.701 -7.571 -30.772 1.00 70.69 229 PHE A CA 1
ATOM 1738 C C . PHE A 1 229 ? 0.730 -6.663 -30.026 1.00 70.69 229 PHE A C 1
ATOM 1740 O O . PHE A 1 229 ? -0.210 -7.136 -29.386 1.00 70.69 229 PHE A O 1
ATOM 1747 N N . VAL A 1 230 ? 0.927 -5.351 -30.113 1.00 64.81 230 VAL A N 1
ATOM 1748 C CA . VAL A 1 230 ? 0.088 -4.375 -29.429 1.00 64.81 230 VAL A CA 1
ATOM 1749 C C . VAL A 1 230 ? -0.740 -3.652 -30.471 1.00 64.81 230 VAL A C 1
ATOM 1751 O O . VAL A 1 230 ? -0.218 -3.046 -31.393 1.00 64.81 230 VAL A O 1
ATOM 1754 N N . ARG A 1 231 ? -2.059 -3.651 -30.316 1.00 58.97 231 ARG A N 1
ATOM 1755 C CA . ARG A 1 231 ? -2.890 -2.685 -31.039 1.00 58.97 231 ARG A CA 1
ATOM 1756 C C . ARG A 1 231 ? -3.065 -1.451 -30.164 1.00 58.97 231 ARG A C 1
ATOM 1758 O O . ARG A 1 231 ? -3.228 -1.624 -28.953 1.00 58.97 231 ARG A O 1
ATOM 1765 N N . PRO A 1 232 ? -3.073 -0.231 -30.731 1.00 51.19 232 PRO A N 1
ATOM 1766 C CA . PRO A 1 232 ? -3.496 0.939 -29.980 1.00 51.19 232 PRO A CA 1
ATOM 1767 C C . PRO A 1 232 ? -4.883 0.647 -29.403 1.00 51.19 232 PRO A C 1
ATOM 1769 O O . PRO A 1 232 ? -5.850 0.431 -30.139 1.00 51.19 232 PRO A O 1
ATOM 1772 N N . GLN A 1 233 ? -4.950 0.540 -28.076 1.00 52.53 233 GLN A N 1
ATOM 1773 C CA . GLN A 1 233 ? -6.205 0.313 -27.377 1.00 52.53 233 GLN A CA 1
ATOM 1774 C C . GLN A 1 233 ? -7.096 1.537 -27.622 1.00 52.53 233 GLN A C 1
ATOM 1776 O O . GLN A 1 233 ? -6.605 2.667 -27.549 1.00 52.53 233 GLN A O 1
ATOM 1781 N N . PRO A 1 234 ? -8.392 1.359 -27.921 1.00 49.81 234 PRO A N 1
ATOM 1782 C CA . PRO A 1 234 ? -9.311 2.484 -27.987 1.00 49.81 234 PRO A CA 1
ATOM 1783 C C . PRO A 1 234 ? -9.290 3.207 -26.637 1.00 49.81 234 PRO A C 1
ATOM 1785 O O . PRO A 1 234 ? -9.548 2.607 -25.598 1.00 49.81 234 PRO A O 1
ATOM 1788 N N . THR A 1 235 ? -8.956 4.495 -26.636 1.00 58.25 235 THR A N 1
ATOM 1789 C CA . THR A 1 235 ? -8.799 5.258 -25.396 1.00 58.25 235 THR A CA 1
ATOM 1790 C C . THR A 1 235 ? -10.160 5.781 -24.953 1.00 58.25 235 THR A C 1
ATOM 1792 O O . THR A 1 235 ? -10.630 6.817 -25.431 1.00 58.25 235 THR A O 1
ATOM 1795 N N . TRP A 1 236 ? -10.823 5.049 -24.065 1.00 63.94 236 TRP A N 1
ATOM 1796 C CA . TRP A 1 236 ? -12.021 5.547 -23.399 1.00 63.94 236 TRP A CA 1
ATOM 1797 C C . TRP A 1 236 ? -11.610 6.710 -22.487 1.00 63.94 236 TRP A C 1
ATOM 1799 O O . TRP A 1 236 ? -10.500 6.726 -21.960 1.00 63.94 236 TRP A O 1
ATOM 1809 N N . ILE A 1 237 ? -12.496 7.690 -22.284 1.00 74.25 237 ILE A N 1
ATOM 1810 C CA . ILE A 1 237 ? -12.250 8.748 -21.284 1.00 74.25 237 ILE A CA 1
ATOM 1811 C C . ILE A 1 237 ? -12.081 8.108 -19.895 1.00 74.25 237 ILE A C 1
ATOM 1813 O O . ILE A 1 237 ? -11.243 8.543 -19.114 1.00 74.25 237 ILE A O 1
ATOM 1817 N N . ILE A 1 238 ? -12.859 7.053 -19.623 1.00 83.06 238 ILE A N 1
ATOM 1818 C CA . ILE A 1 238 ? -12.733 6.182 -18.454 1.00 83.06 238 ILE A CA 1
ATOM 1819 C C . ILE A 1 238 ? -12.687 4.737 -18.952 1.00 83.06 238 ILE A C 1
ATOM 1821 O O . ILE A 1 238 ? -13.694 4.218 -19.435 1.00 83.06 238 ILE A O 1
ATOM 1825 N N . ASP A 1 239 ? -11.529 4.098 -18.836 1.00 84.50 239 ASP A N 1
ATOM 1826 C CA . ASP A 1 239 ? -11.340 2.680 -19.129 1.00 84.50 239 ASP A CA 1
ATOM 1827 C C . ASP A 1 239 ? -11.932 1.823 -17.984 1.00 84.50 239 ASP A C 1
ATOM 1829 O O . ASP A 1 239 ? -11.489 1.943 -16.831 1.00 84.50 239 ASP A O 1
ATOM 1833 N N . PRO A 1 240 ? -12.931 0.957 -18.256 1.00 86.19 240 PRO A N 1
ATOM 1834 C CA . PRO A 1 240 ? -13.583 0.150 -17.222 1.00 86.19 240 PRO A CA 1
ATOM 1835 C C . PRO A 1 240 ? -12.652 -0.851 -16.530 1.00 86.19 240 PRO A C 1
ATOM 1837 O O . PRO A 1 240 ? -12.837 -1.144 -15.347 1.00 86.19 240 PRO A O 1
ATOM 1840 N N . TRP A 1 241 ? -11.654 -1.380 -17.241 1.00 83.75 241 TRP A N 1
ATOM 1841 C CA . TRP A 1 241 ? -10.681 -2.312 -16.681 1.00 83.75 241 TRP A CA 1
ATOM 1842 C C . TRP A 1 241 ? -9.722 -1.588 -15.735 1.00 83.75 241 TRP A C 1
ATOM 1844 O O . TRP A 1 241 ? -9.524 -2.038 -14.606 1.00 83.75 241 TRP A O 1
ATOM 1854 N N . LEU A 1 242 ? -9.202 -0.422 -16.129 1.00 84.38 242 LEU A N 1
ATOM 1855 C CA . LEU A 1 242 ? -8.367 0.406 -15.251 1.00 84.38 242 LEU A CA 1
ATOM 1856 C C . LEU A 1 242 ? -9.137 0.893 -14.020 1.00 84.38 242 LEU A C 1
ATOM 1858 O O . LEU A 1 242 ? -8.583 0.906 -12.917 1.00 84.38 242 LEU A O 1
ATOM 1862 N N . ALA A 1 243 ? -10.419 1.228 -14.179 1.00 90.12 243 ALA A N 1
ATOM 1863 C CA . ALA A 1 243 ? -11.291 1.546 -13.055 1.00 90.12 243 ALA A CA 1
ATOM 1864 C C . ALA A 1 243 ? -11.481 0.336 -12.118 1.00 90.12 243 ALA A C 1
ATOM 1866 O O . ALA A 1 243 ? -11.345 0.469 -10.901 1.00 90.12 243 ALA A O 1
ATOM 1867 N N . LEU A 1 244 ? -11.715 -0.868 -12.649 1.00 89.19 244 LEU A N 1
ATOM 1868 C CA . LEU A 1 244 ? -11.794 -2.088 -11.838 1.00 89.19 244 LEU A CA 1
ATOM 1869 C C . LEU A 1 244 ? -10.479 -2.360 -11.089 1.00 89.19 244 LEU A C 1
ATOM 1871 O O . LEU A 1 244 ? -10.499 -2.660 -9.893 1.00 89.19 244 LEU A O 1
ATOM 1875 N N . CYS A 1 245 ? -9.331 -2.199 -11.750 1.00 86.50 245 CYS A N 1
ATOM 1876 C CA . CYS A 1 245 ? -8.030 -2.332 -11.102 1.00 86.50 245 CYS A CA 1
ATOM 1877 C C . CYS A 1 245 ? -7.835 -1.303 -9.980 1.00 86.50 245 CYS A C 1
ATOM 1879 O O . CYS A 1 245 ? -7.377 -1.673 -8.901 1.00 86.50 245 CYS A O 1
ATOM 1881 N N . GLY A 1 246 ? -8.215 -0.038 -10.199 1.00 90.12 246 GLY A N 1
ATOM 1882 C CA . GLY A 1 246 ? -8.181 1.007 -9.170 1.00 90.12 246 GLY A CA 1
ATOM 1883 C C . GLY A 1 246 ? -9.056 0.669 -7.959 1.00 90.12 246 GLY A C 1
ATOM 1884 O O . GLY A 1 246 ? -8.624 0.833 -6.818 1.00 90.12 246 GLY A O 1
ATOM 1885 N N . MET A 1 247 ? -10.248 0.114 -8.197 1.00 92.56 247 MET A N 1
ATOM 1886 C CA . MET A 1 247 ? -11.160 -0.351 -7.146 1.00 92.56 247 MET A CA 1
ATOM 1887 C C . MET A 1 247 ? -10.561 -1.497 -6.316 1.00 92.56 247 MET A C 1
ATOM 1889 O O . MET A 1 247 ? -10.622 -1.472 -5.083 1.00 92.56 247 MET A O 1
ATOM 1893 N N . ILE A 1 248 ? -9.960 -2.494 -6.968 1.00 89.56 248 ILE A N 1
ATOM 1894 C CA . ILE A 1 248 ? -9.296 -3.616 -6.286 1.00 89.56 248 ILE A CA 1
ATOM 1895 C C . ILE A 1 248 ? -8.087 -3.113 -5.485 1.00 89.56 248 ILE A C 1
ATOM 1897 O O . ILE A 1 248 ? -7.915 -3.482 -4.322 1.00 89.56 248 ILE A O 1
ATOM 1901 N N . ALA A 1 249 ? -7.279 -2.231 -6.078 1.00 87.69 249 ALA A N 1
ATOM 1902 C CA . ALA A 1 249 ? -6.078 -1.690 -5.455 1.00 87.69 249 ALA A CA 1
ATOM 1903 C C . ALA A 1 249 ? -6.383 -0.894 -4.185 1.00 87.69 249 ALA A C 1
ATOM 1905 O O . ALA A 1 249 ? -5.719 -1.103 -3.170 1.00 87.69 249 ALA A O 1
ATOM 1906 N N . ILE A 1 250 ? -7.404 -0.030 -4.207 1.00 88.00 250 ILE A N 1
ATOM 1907 C CA . ILE A 1 250 ? -7.774 0.730 -3.011 1.00 88.00 250 ILE A CA 1
ATOM 1908 C C . ILE A 1 250 ? -8.399 -0.156 -1.933 1.00 88.00 250 ILE A C 1
ATOM 1910 O O . ILE A 1 250 ? -8.166 0.065 -0.748 1.00 88.00 250 ILE A O 1
ATOM 1914 N N . SER A 1 251 ? -9.136 -1.198 -2.328 1.00 87.62 251 SER A N 1
ATOM 1915 C CA . SER A 1 251 ? -9.697 -2.166 -1.380 1.00 87.62 251 SER A CA 1
ATOM 1916 C C . SER A 1 251 ? -8.584 -2.905 -0.630 1.00 87.62 251 SER A C 1
ATOM 1918 O O . SER A 1 251 ? -8.651 -3.065 0.584 1.00 87.62 251 SER A O 1
ATOM 1920 N N . ALA A 1 252 ? -7.513 -3.280 -1.332 1.00 82.69 252 ALA A N 1
ATOM 1921 C CA . ALA A 1 252 ? -6.321 -3.844 -0.710 1.00 82.69 252 ALA A CA 1
ATOM 1922 C C . ALA A 1 252 ? -5.549 -2.839 0.142 1.00 82.69 252 ALA A C 1
ATOM 1924 O O .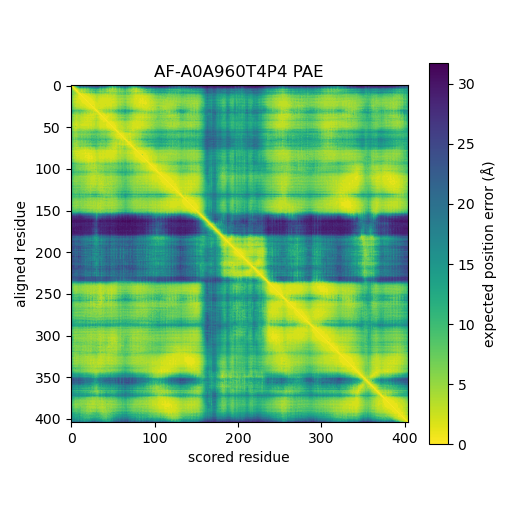 ALA A 1 252 ? -5.174 -3.168 1.255 1.00 82.69 252 ALA A O 1
ATOM 1925 N N . MET A 1 253 ? -5.350 -1.614 -0.343 1.00 84.19 253 MET A N 1
ATOM 1926 C CA . MET A 1 253 ? -4.638 -0.566 0.397 1.00 84.19 253 MET A CA 1
ATOM 1927 C C . MET A 1 253 ? -5.332 -0.207 1.722 1.00 84.19 253 MET A C 1
ATOM 1929 O O . MET A 1 253 ? -4.663 0.142 2.693 1.00 84.19 253 MET A O 1
ATOM 1933 N N . LEU A 1 254 ? -6.664 -0.324 1.786 1.00 79.44 254 LEU A N 1
ATOM 1934 C CA . LEU A 1 254 ? -7.424 -0.164 3.025 1.00 79.44 254 LEU A CA 1
ATOM 1935 C C . LEU A 1 254 ? -7.270 -1.346 3.991 1.00 79.44 254 LEU A C 1
ATOM 1937 O O . LEU A 1 254 ? -7.576 -1.181 5.161 1.00 79.44 254 LEU A O 1
ATOM 1941 N N . LEU A 1 255 ? -6.808 -2.519 3.556 1.00 80.44 255 LEU A N 1
ATOM 1942 C CA . LEU A 1 255 ? -6.567 -3.666 4.431 1.00 80.44 255 LEU A CA 1
ATOM 1943 C C . LEU A 1 255 ? -5.110 -3.663 4.931 1.00 80.44 255 LEU A C 1
ATOM 1945 O O . LEU A 1 255 ? -4.181 -3.777 4.126 1.00 80.44 255 LEU A O 1
ATOM 1949 N N . PRO A 1 256 ? -4.870 -3.606 6.255 1.00 76.94 256 PRO A N 1
ATOM 1950 C CA . PRO A 1 256 ? -3.552 -3.871 6.820 1.00 76.94 256 PRO A CA 1
ATOM 1951 C C . PRO A 1 256 ? -2.948 -5.176 6.289 1.00 76.94 256 PRO A C 1
ATOM 1953 O O . PRO A 1 256 ? -3.588 -6.225 6.302 1.00 76.94 256 PRO A O 1
ATOM 1956 N N . GLY A 1 257 ? -1.704 -5.108 5.819 1.00 71.94 257 GLY A N 1
ATOM 1957 C CA . GLY A 1 257 ? -0.961 -6.263 5.308 1.00 71.94 257 GLY A CA 1
ATOM 1958 C C . GLY A 1 257 ? -1.167 -6.600 3.825 1.00 71.94 257 GLY A C 1
ATOM 1959 O O . GLY A 1 257 ? -0.414 -7.417 3.304 1.00 71.94 257 GLY A O 1
ATOM 1960 N N . ILE A 1 258 ? -2.098 -5.966 3.101 1.00 79.00 258 ILE A N 1
ATOM 1961 C CA . ILE A 1 258 ? -2.217 -6.141 1.642 1.00 79.00 258 ILE A CA 1
ATOM 1962 C C . ILE A 1 258 ? -1.849 -4.827 0.943 1.00 79.00 258 ILE A C 1
ATOM 1964 O O . ILE A 1 258 ? -2.379 -3.766 1.253 1.00 79.00 258 ILE A O 1
ATOM 1968 N N . SER A 1 259 ? -0.892 -4.875 0.013 1.00 80.62 259 SER A N 1
ATOM 1969 C CA . SER A 1 259 ? -0.407 -3.685 -0.699 1.00 80.62 259 SER A CA 1
ATOM 1970 C C . SER A 1 259 ? -1.161 -3.490 -2.020 1.00 80.62 259 SER A C 1
ATOM 1972 O O . SER A 1 259 ? -1.186 -4.383 -2.872 1.00 80.62 259 SER A O 1
ATOM 1974 N N . GLY A 1 260 ? -1.766 -2.314 -2.215 1.00 79.38 260 GLY A N 1
ATOM 1975 C CA . GLY A 1 260 ? -2.488 -1.977 -3.449 1.00 79.38 260 GLY A CA 1
ATOM 1976 C C . GLY A 1 260 ? -1.577 -1.929 -4.681 1.00 79.38 260 GLY A C 1
ATOM 1977 O O . GLY A 1 260 ? -1.957 -2.405 -5.750 1.00 79.38 260 GLY A O 1
ATOM 1978 N N . SER A 1 261 ? -0.340 -1.440 -4.530 1.00 75.69 261 SER A N 1
ATOM 1979 C CA . SER A 1 261 ? 0.666 -1.411 -5.604 1.00 75.69 261 SER A CA 1
ATOM 1980 C C . SER A 1 261 ? 1.120 -2.818 -6.018 1.00 75.69 261 SER A C 1
ATOM 1982 O O . SER A 1 261 ? 1.335 -3.078 -7.206 1.00 75.69 261 SER A O 1
ATOM 1984 N N . TYR A 1 262 ? 1.177 -3.758 -5.069 1.00 76.06 262 TYR A N 1
ATOM 1985 C CA . TYR A 1 262 ? 1.429 -5.172 -5.353 1.00 76.06 262 TYR A CA 1
ATOM 1986 C C . TYR A 1 262 ? 0.283 -5.810 -6.155 1.00 76.06 262 TYR A C 1
ATOM 1988 O O . TYR A 1 262 ? 0.539 -6.462 -7.167 1.00 76.06 262 TYR A O 1
ATOM 1996 N N . LEU A 1 263 ? -0.983 -5.551 -5.797 1.00 79.38 263 LEU A N 1
ATOM 1997 C CA . LEU A 1 263 ? -2.122 -6.036 -6.592 1.00 79.38 263 LEU A CA 1
ATOM 1998 C C . LEU A 1 263 ? -2.158 -5.441 -8.000 1.00 79.38 263 LEU A C 1
ATOM 2000 O O . LEU A 1 263 ? -2.386 -6.173 -8.959 1.00 79.38 263 LEU A O 1
ATOM 2004 N N . LEU A 1 264 ? -1.882 -4.144 -8.156 1.00 74.44 264 LEU A N 1
ATOM 2005 C CA . LEU A 1 264 ? -1.767 -3.535 -9.486 1.00 74.44 264 LEU A CA 1
ATOM 2006 C C . LEU A 1 264 ? -0.653 -4.189 -10.319 1.00 74.44 264 LEU A C 1
ATOM 2008 O O . LEU A 1 264 ? -0.769 -4.258 -11.542 1.00 74.44 264 LEU A O 1
ATOM 2012 N N . THR A 1 265 ? 0.415 -4.669 -9.674 1.00 68.25 265 THR A N 1
ATOM 2013 C CA . THR A 1 265 ? 1.516 -5.384 -10.338 1.00 68.25 265 THR A CA 1
ATOM 2014 C C . THR A 1 265 ? 1.063 -6.765 -10.803 1.00 68.25 265 THR A C 1
ATOM 2016 O O . THR A 1 265 ? 1.274 -7.096 -11.963 1.00 68.25 265 THR A O 1
ATOM 2019 N N . ILE A 1 266 ? 0.356 -7.524 -9.957 1.00 65.50 266 ILE A N 1
ATOM 2020 C CA . ILE A 1 266 ? -0.242 -8.818 -10.339 1.00 65.50 266 ILE A CA 1
ATOM 2021 C C . ILE A 1 266 ? -1.240 -8.651 -11.494 1.00 65.50 266 ILE A C 1
ATOM 2023 O O . ILE A 1 266 ? -1.269 -9.459 -12.419 1.00 65.50 266 ILE A O 1
ATOM 2027 N N . LEU A 1 267 ? -2.047 -7.588 -11.470 1.00 68.94 267 LEU A N 1
ATOM 2028 C CA . LEU A 1 267 ? -3.010 -7.284 -12.535 1.00 68.94 267 LEU A CA 1
ATOM 2029 C C . LEU A 1 267 ? -2.328 -6.815 -13.839 1.00 68.94 267 LEU A C 1
ATOM 2031 O O . LEU A 1 267 ? -2.960 -6.805 -14.902 1.00 68.94 267 LEU A O 1
ATOM 2035 N N . GLY A 1 268 ? -1.037 -6.470 -13.778 1.00 61.38 268 GLY A N 1
ATOM 2036 C CA . GLY A 1 268 ? -0.224 -6.014 -14.907 1.00 61.38 268 GLY A CA 1
ATOM 2037 C C . GLY A 1 268 ? -0.428 -4.542 -15.277 1.00 61.38 268 GLY A C 1
ATOM 2038 O O . GLY A 1 268 ? 0.012 -4.116 -16.337 1.00 61.38 268 GLY A O 1
ATOM 2039 N N . VAL A 1 269 ? -1.097 -3.753 -14.429 1.00 67.19 269 VAL A N 1
ATOM 2040 C CA . VAL A 1 269 ? -1.425 -2.342 -14.711 1.00 67.19 269 VAL A CA 1
ATOM 2041 C C . VAL A 1 269 ? -0.589 -1.349 -13.905 1.00 67.19 269 VAL A C 1
ATOM 2043 O O . VAL A 1 269 ? -0.519 -0.182 -14.274 1.00 67.19 269 VAL A O 1
ATOM 2046 N N . TYR A 1 270 ? 0.087 -1.779 -12.831 1.00 69.81 270 TYR A N 1
ATOM 2047 C CA . TYR A 1 270 ? 0.957 -0.911 -12.020 1.00 69.81 270 TYR A CA 1
ATOM 2048 C C . TYR A 1 270 ? 1.946 -0.087 -12.854 1.00 69.81 270 TYR A C 1
ATOM 2050 O O . TYR A 1 270 ? 2.071 1.118 -12.612 1.00 69.81 270 TYR A O 1
ATOM 2058 N N . PRO A 1 271 ? 2.618 -0.676 -13.860 1.00 59.66 271 PRO A N 1
ATOM 2059 C CA . PRO A 1 271 ? 3.555 0.080 -14.661 1.00 59.66 271 PRO A CA 1
ATOM 2060 C C . PRO A 1 271 ? 2.852 1.158 -15.501 1.00 59.66 271 PRO A C 1
ATOM 2062 O O . PRO A 1 271 ? 3.347 2.274 -15.591 1.00 59.66 271 PRO A O 1
ATOM 2065 N N . LEU A 1 272 ? 1.658 0.903 -16.034 1.00 63.16 272 LEU A N 1
ATOM 2066 C CA . LEU A 1 272 ? 0.865 1.935 -16.705 1.00 63.16 272 LEU A CA 1
ATOM 2067 C C . LEU A 1 272 ? 0.526 3.095 -15.746 1.00 63.16 272 LEU A C 1
ATOM 2069 O O . LEU A 1 272 ? 0.783 4.253 -16.069 1.00 63.16 272 LEU A O 1
ATOM 2073 N N . VAL A 1 273 ? 0.047 2.783 -14.533 1.00 71.56 273 VAL A N 1
ATOM 2074 C CA . VAL A 1 273 ? -0.357 3.784 -13.525 1.00 71.56 273 VAL A CA 1
ATOM 2075 C C . VAL A 1 273 ? 0.809 4.670 -13.080 1.00 71.56 273 VAL A C 1
ATOM 2077 O O . VAL A 1 273 ? 0.681 5.892 -13.074 1.00 71.56 273 VAL A O 1
ATOM 2080 N N . ILE A 1 274 ? 1.964 4.086 -12.738 1.00 67.00 274 ILE A N 1
ATOM 2081 C CA . ILE A 1 274 ? 3.131 4.875 -12.301 1.00 67.00 274 ILE A CA 1
ATOM 2082 C C . ILE A 1 274 ? 3.722 5.716 -13.442 1.00 67.00 274 ILE A C 1
ATOM 2084 O O . ILE A 1 274 ? 4.387 6.716 -13.192 1.00 67.00 274 ILE A O 1
ATOM 2088 N N . GLY A 1 275 ? 3.482 5.306 -14.689 1.00 60.50 275 GLY A N 1
ATOM 2089 C CA . GLY A 1 275 ? 3.891 6.035 -15.890 1.00 60.50 275 GLY A CA 1
ATOM 2090 C C . GLY A 1 275 ? 3.090 7.282 -16.085 1.00 60.50 275 GLY A C 1
ATOM 2091 O O . GLY A 1 275 ? 3.641 8.369 -16.017 1.00 60.50 275 GLY A O 1
ATOM 2092 N N . ALA A 1 276 ? 1.776 7.099 -16.171 1.00 69.56 276 ALA A N 1
ATOM 2093 C CA . ALA A 1 276 ? 0.843 8.203 -16.244 1.00 69.56 276 ALA A CA 1
ATOM 2094 C C . ALA A 1 276 ? 1.049 9.193 -15.085 1.00 69.56 276 ALA A C 1
ATOM 2096 O O . ALA A 1 276 ? 0.997 10.398 -15.296 1.00 69.56 276 ALA A O 1
ATOM 2097 N N . PHE A 1 277 ? 1.361 8.717 -13.872 1.00 74.31 277 PHE A N 1
ATOM 2098 C CA . PHE A 1 277 ? 1.709 9.601 -12.756 1.00 74.31 277 PHE A CA 1
ATOM 2099 C C . PHE A 1 277 ? 2.995 10.412 -12.993 1.00 74.31 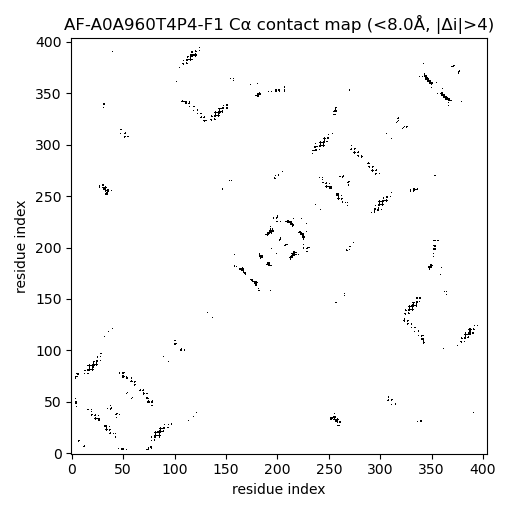277 PHE A C 1
ATOM 2101 O O . PHE A 1 277 ? 3.027 11.607 -12.700 1.00 74.31 277 PHE A O 1
ATOM 2108 N N . ALA A 1 278 ? 4.058 9.784 -13.506 1.00 69.00 278 ALA A N 1
ATOM 2109 C CA . ALA A 1 278 ? 5.311 10.470 -13.819 1.00 69.00 278 ALA A CA 1
ATOM 2110 C C . ALA A 1 278 ? 5.134 11.488 -14.956 1.00 69.00 278 ALA A C 1
ATOM 2112 O O . ALA A 1 278 ? 5.606 12.618 -14.835 1.00 69.00 278 ALA A O 1
ATOM 2113 N N . ASP A 1 279 ? 4.405 11.112 -16.004 1.00 66.81 279 ASP A N 1
ATOM 2114 C CA . ASP A 1 279 ? 4.111 11.967 -17.152 1.00 66.81 279 ASP A CA 1
ATOM 2115 C C . ASP A 1 279 ? 3.243 13.152 -16.720 1.00 66.81 279 ASP A C 1
ATOM 2117 O O . ASP A 1 279 ? 3.620 14.294 -16.961 1.00 66.81 279 ASP A O 1
ATOM 2121 N N . LEU A 1 280 ? 2.193 12.924 -15.919 1.00 73.88 280 LEU A N 1
ATOM 2122 C CA . LEU A 1 280 ? 1.409 13.998 -15.298 1.00 73.88 280 LEU A CA 1
ATOM 2123 C C . LEU A 1 280 ? 2.286 14.923 -14.438 1.00 73.88 280 LEU A C 1
ATOM 2125 O O . LEU A 1 280 ? 2.144 16.145 -14.498 1.00 73.88 280 LEU A O 1
ATOM 2129 N N . SER A 1 281 ? 3.197 14.369 -13.632 1.00 74.31 281 SER A N 1
ATOM 2130 C CA . SER A 1 281 ? 4.104 15.175 -12.808 1.00 74.31 281 SER A CA 1
ATOM 2131 C C . SER A 1 281 ? 5.054 16.027 -13.651 1.00 74.31 281 SER A C 1
ATOM 2133 O O . SER A 1 281 ? 5.409 17.126 -13.221 1.00 74.31 281 SER A O 1
ATOM 2135 N N . ASN A 1 282 ? 5.494 15.535 -14.809 1.00 69.38 282 ASN A N 1
ATOM 2136 C CA . ASN A 1 282 ? 6.331 16.289 -15.738 1.00 69.38 282 ASN A CA 1
ATOM 2137 C C . ASN A 1 282 ? 5.509 17.358 -16.464 1.00 69.38 282 ASN A C 1
ATOM 2139 O O . ASN A 1 282 ? 5.912 18.518 -16.458 1.00 69.38 282 ASN A O 1
ATOM 2143 N N . SER A 1 283 ? 4.325 17.003 -16.964 1.00 77.50 283 SER A N 1
ATOM 2144 C CA . SER A 1 283 ? 3.339 17.909 -17.562 1.00 77.50 283 SER A CA 1
ATOM 2145 C C . SER A 1 283 ? 3.004 19.101 -16.668 1.00 77.50 283 SER A C 1
ATOM 2147 O O . SER A 1 283 ? 2.937 20.237 -17.132 1.00 77.50 283 SER A O 1
ATOM 2149 N N . LEU A 1 284 ? 2.854 18.875 -15.358 1.00 80.44 284 LEU A N 1
ATOM 2150 C CA . LEU A 1 284 ? 2.627 19.944 -14.380 1.00 80.44 284 LEU A CA 1
ATOM 2151 C C . LEU A 1 284 ? 3.829 20.892 -14.222 1.00 80.44 284 LEU A C 1
ATOM 2153 O O . LEU A 1 284 ? 3.640 22.046 -13.849 1.00 80.44 284 LEU A O 1
ATOM 2157 N N . ARG A 1 285 ? 5.059 20.428 -14.487 1.00 80.62 285 ARG A N 1
ATOM 2158 C CA . ARG A 1 285 ? 6.281 21.253 -14.431 1.00 80.62 285 ARG A CA 1
ATOM 2159 C C . ARG A 1 285 ? 6.520 22.022 -15.728 1.00 80.62 285 ARG A C 1
ATOM 2161 O O . ARG A 1 285 ? 7.000 23.149 -15.673 1.00 80.62 285 ARG A O 1
ATOM 2168 N N . THR A 1 286 ? 6.216 21.414 -16.873 1.00 83.88 286 THR A N 1
ATOM 2169 C CA . THR A 1 286 ? 6.423 21.997 -18.210 1.00 83.88 286 THR A CA 1
ATOM 2170 C C . THR A 1 286 ? 5.213 22.774 -18.728 1.00 83.88 286 THR A C 1
ATOM 2172 O O . THR A 1 286 ? 5.325 23.424 -19.762 1.00 83.88 286 THR A O 1
ATOM 2175 N N . PHE A 1 287 ? 4.084 22.740 -18.008 1.00 83.94 287 PHE A N 1
ATOM 2176 C CA . PHE A 1 287 ? 2.793 23.301 -18.425 1.00 83.94 287 PHE A CA 1
ATOM 2177 C C . PHE A 1 287 ? 2.276 22.741 -19.763 1.00 83.94 287 PHE A C 1
ATOM 2179 O O . PHE A 1 287 ? 1.499 23.399 -20.452 1.00 83.94 287 PHE A O 1
ATOM 2186 N N . ASP A 1 288 ? 2.670 21.512 -20.107 1.00 82.75 288 ASP A N 1
ATOM 2187 C CA . ASP A 1 288 ? 2.219 20.798 -21.305 1.00 82.75 288 ASP A CA 1
ATOM 2188 C C . ASP A 1 288 ? 1.364 19.594 -20.899 1.00 82.75 288 ASP A C 1
ATOM 2190 O O . ASP A 1 288 ? 1.860 18.676 -20.247 1.00 82.75 288 ASP A O 1
ATOM 2194 N N . LEU A 1 289 ? 0.064 19.614 -21.202 1.00 79.88 289 LEU A N 1
ATOM 2195 C CA . LEU A 1 289 ? -0.888 18.619 -20.699 1.00 79.88 289 LEU A CA 1
ATOM 2196 C C . LEU A 1 289 ? -0.881 17.348 -21.553 1.00 79.88 289 LEU A C 1
ATOM 2198 O O . LEU A 1 289 ? -1.427 17.330 -22.655 1.00 79.88 289 LEU A O 1
ATOM 2202 N N . ASP A 1 290 ? -0.369 16.253 -20.988 1.00 77.81 290 ASP A N 1
ATOM 2203 C CA . ASP A 1 290 ? -0.500 14.926 -21.584 1.00 77.81 290 ASP A CA 1
ATOM 2204 C C . ASP A 1 290 ? -1.916 14.367 -21.358 1.00 77.81 290 ASP A C 1
ATOM 2206 O O . ASP A 1 290 ? -2.316 13.984 -20.250 1.00 77.81 290 ASP A O 1
ATOM 2210 N N . TRP A 1 291 ? -2.700 14.335 -22.436 1.00 78.44 291 TRP A N 1
ATOM 2211 C CA . TRP A 1 291 ? -4.084 13.870 -22.405 1.00 78.44 291 TRP A CA 1
ATOM 2212 C C . TRP A 1 291 ? -4.203 12.354 -22.195 1.00 78.44 291 TRP A C 1
ATOM 2214 O O . TRP A 1 291 ? -5.194 11.894 -21.624 1.00 78.44 291 TRP A O 1
ATOM 2224 N N . GLU A 1 292 ? -3.208 11.567 -22.606 1.00 72.50 292 GLU A N 1
ATOM 2225 C CA . GLU A 1 292 ? -3.215 10.112 -22.425 1.00 72.50 292 GLU A CA 1
ATOM 2226 C C . GLU A 1 292 ? -2.929 9.743 -20.969 1.00 72.50 292 GLU A C 1
ATOM 2228 O O . GLU A 1 292 ? -3.651 8.935 -20.371 1.00 72.50 292 GLU A O 1
ATOM 2233 N N . ALA A 1 293 ? -1.958 10.420 -20.350 1.00 73.50 293 ALA A N 1
ATOM 2234 C CA . ALA A 1 293 ? -1.698 10.295 -18.918 1.00 73.50 293 ALA A CA 1
ATOM 2235 C C . ALA A 1 293 ? -2.948 10.644 -18.085 1.00 73.50 293 ALA A C 1
ATOM 2237 O O . ALA A 1 293 ? -3.305 9.924 -17.144 1.00 73.50 293 ALA A O 1
ATOM 2238 N N . LEU A 1 294 ? -3.673 11.704 -18.468 1.00 84.12 294 LEU A N 1
ATOM 2239 C CA . LEU A 1 294 ? -4.916 12.110 -17.808 1.00 84.12 294 LEU A CA 1
ATOM 2240 C C . LEU A 1 294 ? -6.030 11.058 -17.914 1.00 84.12 294 LEU A C 1
ATOM 2242 O O . LEU A 1 294 ? -6.719 10.820 -16.918 1.00 84.12 294 LEU A O 1
ATOM 2246 N N . LYS A 1 295 ? -6.213 10.393 -19.063 1.00 84.19 295 LYS A N 1
ATOM 2247 C CA . LYS A 1 295 ? -7.208 9.308 -19.212 1.00 84.19 295 LYS A CA 1
ATOM 2248 C C . LYS A 1 295 ? -6.899 8.126 -18.294 1.00 84.19 295 LYS A C 1
ATOM 2250 O O . LYS A 1 295 ? -7.790 7.629 -17.605 1.00 84.19 295 LYS A O 1
ATOM 2255 N N . VAL A 1 296 ? -5.637 7.701 -18.221 1.00 81.38 296 VAL A N 1
ATOM 2256 C CA . VAL A 1 296 ? -5.219 6.601 -17.334 1.00 81.38 296 VAL A CA 1
ATOM 2257 C C . VAL A 1 296 ? -5.472 6.961 -15.870 1.00 81.38 296 VAL A C 1
ATOM 2259 O O . VAL A 1 296 ? -6.122 6.203 -15.147 1.00 81.38 296 VAL A O 1
ATOM 2262 N N . ILE A 1 297 ? -5.000 8.132 -15.432 1.00 84.94 297 ILE A N 1
ATOM 2263 C CA . ILE A 1 297 ? -5.140 8.573 -14.039 1.00 84.94 297 ILE A CA 1
ATOM 2264 C C . ILE A 1 297 ? -6.606 8.764 -13.671 1.00 84.94 297 ILE A C 1
ATOM 2266 O O . ILE A 1 297 ? -7.017 8.317 -12.605 1.00 84.94 297 ILE A O 1
ATOM 2270 N N . SER A 1 298 ? -7.410 9.379 -14.540 1.00 89.25 298 SER A N 1
ATOM 2271 C CA . SER A 1 298 ? -8.842 9.566 -14.284 1.00 89.25 298 SER A CA 1
ATOM 2272 C C . SER A 1 298 ? -9.604 8.239 -14.232 1.00 89.25 298 SER A C 1
ATOM 2274 O O . SER A 1 298 ? -10.466 8.084 -13.368 1.00 89.25 298 SER A O 1
ATOM 2276 N N . SER A 1 299 ? -9.240 7.250 -15.056 1.00 89.88 299 SER A N 1
ATOM 2277 C CA . SER A 1 299 ? -9.827 5.903 -15.011 1.00 89.88 299 SER A CA 1
ATOM 2278 C C . SER A 1 299 ? -9.538 5.201 -13.684 1.00 89.88 299 SER A C 1
ATOM 2280 O O . SER A 1 299 ? -10.451 4.732 -13.002 1.00 89.88 299 SER A O 1
ATOM 2282 N N . VAL A 1 300 ? -8.268 5.187 -13.272 1.00 87.94 300 VAL A N 1
ATOM 2283 C CA . VAL A 1 300 ? -7.850 4.601 -11.991 1.00 87.94 300 VAL A CA 1
ATOM 2284 C C . VAL A 1 300 ? -8.474 5.362 -10.823 1.00 87.94 300 VAL A C 1
ATOM 2286 O O . VAL A 1 300 ? -8.987 4.736 -9.899 1.00 87.94 300 VAL A O 1
ATOM 2289 N N . ALA A 1 301 ? -8.491 6.696 -10.869 1.00 89.62 301 ALA A N 1
ATOM 2290 C CA . ALA A 1 301 ? -9.092 7.539 -9.840 1.00 89.62 301 ALA A CA 1
ATOM 2291 C C . ALA A 1 301 ? -10.601 7.297 -9.708 1.00 89.62 301 ALA A C 1
ATOM 2293 O O . ALA A 1 301 ? -11.099 7.200 -8.588 1.00 89.62 301 ALA A O 1
ATOM 2294 N N . ALA A 1 302 ? -11.328 7.130 -10.818 1.00 91.81 302 ALA A N 1
ATOM 2295 C CA . ALA A 1 302 ? -12.740 6.753 -10.793 1.00 91.81 302 ALA A CA 1
ATOM 2296 C C . ALA A 1 302 ? -12.936 5.402 -10.087 1.00 91.81 302 ALA A C 1
ATOM 2298 O O . ALA A 1 302 ? -13.791 5.274 -9.209 1.00 91.81 302 ALA A O 1
ATOM 2299 N N . GLY A 1 303 ? -12.082 4.426 -10.403 1.00 92.94 303 GLY A N 1
ATOM 2300 C CA . GLY A 1 303 ? -12.005 3.143 -9.711 1.00 92.94 303 GLY A CA 1
ATOM 2301 C C . GLY A 1 303 ? -11.761 3.263 -8.210 1.00 92.94 303 GLY A C 1
ATOM 2302 O O . GLY A 1 303 ? -12.481 2.667 -7.412 1.00 92.94 303 GLY A O 1
ATOM 2303 N N . ILE A 1 304 ? -10.774 4.070 -7.819 1.00 89.81 304 ILE A N 1
ATOM 2304 C CA . ILE A 1 304 ? -10.437 4.354 -6.420 1.00 89.81 304 ILE A CA 1
ATOM 2305 C C . ILE A 1 304 ? -11.639 4.972 -5.703 1.00 89.81 304 ILE A C 1
ATOM 2307 O O . ILE A 1 304 ? -12.005 4.509 -4.630 1.00 89.81 304 ILE A O 1
ATOM 2311 N N . VAL A 1 305 ? -12.299 5.975 -6.285 1.00 87.88 305 VAL A N 1
ATOM 2312 C CA . VAL A 1 305 ? -13.465 6.634 -5.671 1.00 87.88 305 VAL A CA 1
ATOM 2313 C C . VAL A 1 305 ? -14.618 5.649 -5.471 1.00 87.88 305 VAL A C 1
ATOM 2315 O O . VAL A 1 305 ? -15.190 5.588 -4.380 1.00 87.88 305 VAL A O 1
ATOM 2318 N N . LEU A 1 306 ? -14.941 4.846 -6.489 1.00 88.75 306 LEU A N 1
ATOM 2319 C CA . LEU A 1 306 ? -15.984 3.820 -6.394 1.00 88.75 306 LEU A CA 1
ATOM 2320 C C . LEU A 1 306 ? -15.623 2.742 -5.364 1.00 88.75 306 LEU A C 1
ATOM 2322 O O . LEU A 1 306 ? -16.449 2.388 -4.520 1.00 88.75 306 LEU A O 1
ATOM 2326 N N . GLY A 1 307 ? -14.375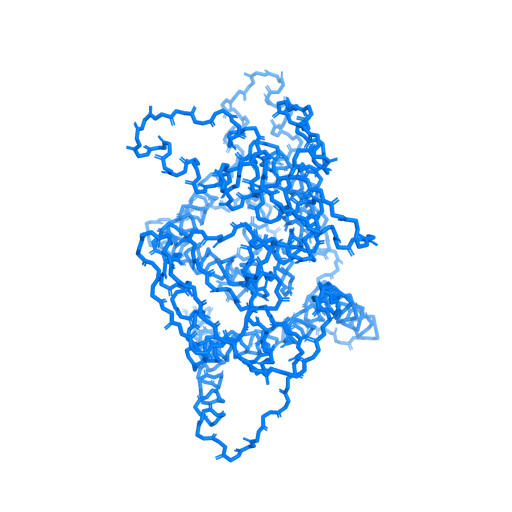 2.272 -5.383 1.00 90.19 307 GLY A N 1
ATOM 2327 C CA . GLY A 1 307 ? -13.858 1.299 -4.429 1.00 90.19 307 GLY A CA 1
ATOM 2328 C C . GLY A 1 307 ? -13.893 1.809 -2.998 1.00 90.19 307 GLY A C 1
ATOM 2329 O O . GLY A 1 307 ? -14.397 1.113 -2.124 1.00 90.19 307 GLY A O 1
ATOM 2330 N N . LEU A 1 308 ? -13.469 3.050 -2.752 1.00 86.12 308 LEU A N 1
ATOM 2331 C CA . LEU A 1 308 ? -13.594 3.696 -1.445 1.00 86.12 308 LEU A CA 1
ATOM 2332 C C . LEU A 1 308 ? -15.053 3.754 -0.999 1.00 86.12 308 LEU A C 1
ATOM 2334 O O . LEU A 1 308 ? -15.347 3.395 0.138 1.00 86.12 308 LEU A O 1
ATOM 2338 N N . ALA A 1 309 ? -15.977 4.157 -1.872 1.00 82.81 309 ALA A N 1
ATOM 2339 C CA . ALA A 1 309 ? -17.387 4.301 -1.519 1.00 82.81 309 ALA A CA 1
ATOM 2340 C C . ALA A 1 309 ? -18.054 2.971 -1.118 1.00 82.81 309 ALA A C 1
ATOM 2342 O O . ALA A 1 309 ? -18.895 2.957 -0.211 1.00 82.81 309 ALA A O 1
ATOM 2343 N N . VAL A 1 310 ? -17.691 1.865 -1.776 1.00 85.94 310 VAL A N 1
ATOM 2344 C CA . VAL A 1 310 ? -18.239 0.525 -1.507 1.00 85.94 310 VAL A CA 1
ATOM 2345 C C . VAL A 1 310 ? -17.488 -0.160 -0.365 1.00 85.94 310 VAL A C 1
ATOM 2347 O O . VAL A 1 310 ? -18.093 -0.607 0.610 1.00 85.94 310 VAL A O 1
ATOM 2350 N N . PHE A 1 311 ? -16.163 -0.222 -0.455 1.00 86.69 311 PHE A N 1
ATOM 2351 C CA . PHE A 1 311 ? -15.337 -1.035 0.429 1.00 86.69 311 PHE A CA 1
ATOM 2352 C C . PHE A 1 311 ? -15.182 -0.430 1.827 1.00 86.69 311 PHE A C 1
ATOM 2354 O O . PHE A 1 311 ? -15.222 -1.162 2.815 1.00 86.69 311 PHE A O 1
ATOM 2361 N N . SER A 1 312 ? -15.108 0.903 1.952 1.00 83.56 312 SER A N 1
ATOM 2362 C CA . SER A 1 312 ? -15.060 1.547 3.278 1.00 83.56 312 SER A CA 1
ATOM 2363 C C . SER A 1 312 ? -16.299 1.224 4.117 1.00 83.56 312 SER A C 1
ATOM 2365 O O . SER A 1 312 ? -16.191 1.017 5.327 1.00 83.56 312 SER A O 1
ATOM 2367 N N . ARG A 1 313 ? -17.476 1.102 3.483 1.00 84.50 313 ARG A N 1
ATOM 2368 C CA . ARG A 1 313 ? -18.720 0.695 4.149 1.00 84.50 313 ARG A CA 1
ATOM 2369 C C . ARG A 1 313 ? -18.643 -0.738 4.648 1.00 84.50 313 ARG A C 1
ATOM 2371 O O . ARG A 1 313 ? -19.009 -0.985 5.793 1.00 84.50 313 ARG A O 1
ATOM 2378 N N . PHE A 1 314 ? -18.150 -1.651 3.812 1.00 86.75 314 PHE A N 1
ATOM 2379 C CA . PHE A 1 314 ? -17.960 -3.051 4.184 1.00 86.75 314 PHE A CA 1
ATOM 2380 C C . PHE A 1 314 ? -17.010 -3.194 5.379 1.00 86.75 314 PHE A C 1
ATOM 2382 O O . PHE A 1 314 ? -17.372 -3.823 6.370 1.00 86.75 314 PHE A O 1
ATOM 2389 N N . ILE A 1 315 ? -15.838 -2.554 5.333 1.00 84.38 315 ILE A N 1
ATOM 2390 C CA . ILE A 1 315 ? -14.863 -2.615 6.430 1.00 84.38 315 ILE A CA 1
ATOM 2391 C C . ILE A 1 315 ? -15.409 -1.968 7.701 1.00 84.38 315 ILE A C 1
ATOM 2393 O O . ILE A 1 315 ? -15.253 -2.527 8.783 1.00 84.38 315 ILE A O 1
ATOM 2397 N N . THR A 1 316 ? -16.098 -0.830 7.592 1.00 82.12 316 THR A N 1
ATOM 2398 C CA . THR A 1 316 ? -16.691 -0.193 8.774 1.00 82.12 316 THR A CA 1
ATOM 2399 C C . THR A 1 316 ? -17.772 -1.074 9.395 1.00 82.12 316 THR A C 1
ATOM 2401 O O . THR A 1 316 ? -17.800 -1.222 10.611 1.00 82.12 316 THR A O 1
ATOM 2404 N N . TRP A 1 317 ? -18.631 -1.689 8.576 1.00 86.81 317 TRP A N 1
ATOM 2405 C CA . TRP A 1 317 ? -19.623 -2.661 9.042 1.00 86.81 317 TRP A CA 1
ATOM 2406 C C . TRP A 1 317 ? -18.955 -3.852 9.741 1.00 86.81 317 TRP A C 1
ATOM 2408 O O . TRP A 1 317 ? -19.366 -4.245 10.833 1.00 86.81 317 TRP A O 1
ATOM 2418 N N . LEU A 1 318 ? -17.885 -4.387 9.151 1.00 87.06 318 LEU A N 1
ATOM 2419 C CA . LEU A 1 318 ? -17.140 -5.508 9.712 1.00 87.06 318 LEU A CA 1
ATOM 2420 C C . LEU A 1 318 ? -16.527 -5.142 11.076 1.00 87.06 318 LEU A C 1
ATOM 2422 O O . LEU A 1 318 ? -16.668 -5.899 12.034 1.00 87.06 318 LEU A O 1
ATOM 2426 N N . LEU A 1 319 ? -15.925 -3.955 11.197 1.00 83.81 319 LEU A N 1
ATOM 2427 C CA . LEU A 1 319 ? -15.341 -3.457 12.447 1.00 83.81 319 LEU A CA 1
ATOM 2428 C C . LEU A 1 319 ? -16.391 -3.077 13.502 1.00 83.81 319 LEU A C 1
ATOM 2430 O O . LEU A 1 319 ? -16.098 -3.186 14.690 1.00 83.81 319 LEU A O 1
ATOM 2434 N N . SER A 1 320 ? -17.597 -2.652 13.104 1.00 82.94 320 SER A N 1
ATOM 2435 C CA . SER A 1 320 ? -18.651 -2.246 14.045 1.00 82.94 320 SER A CA 1
ATOM 2436 C C . SER A 1 320 ? -19.461 -3.418 14.596 1.00 82.94 320 SER A C 1
ATOM 2438 O O . SER A 1 320 ? -19.851 -3.389 15.759 1.00 82.94 320 SER A O 1
ATOM 2440 N N . TYR A 1 321 ? -19.737 -4.440 13.778 1.00 86.75 321 TYR A N 1
ATOM 2441 C CA . TYR A 1 321 ? -20.565 -5.590 14.177 1.00 86.75 321 TYR A CA 1
ATOM 2442 C C . TYR A 1 321 ? -19.747 -6.832 14.546 1.00 86.75 321 TYR A C 1
ATOM 2444 O O . TYR A 1 321 ? -20.218 -7.683 15.301 1.00 86.75 321 TYR A O 1
ATOM 2452 N N . HIS A 1 322 ? -18.524 -6.949 14.032 1.00 90.50 322 HIS A N 1
ATOM 2453 C CA . HIS A 1 322 ? -17.666 -8.119 14.210 1.00 90.50 322 HIS A CA 1
ATOM 2454 C C . HIS A 1 322 ? -16.239 -7.729 14.607 1.00 90.50 322 HIS A C 1
ATOM 2456 O O . HIS A 1 322 ? -15.295 -8.365 14.150 1.00 90.50 322 HIS A O 1
ATOM 2462 N N . HIS A 1 323 ? -16.086 -6.716 15.471 1.00 88.81 323 HIS A N 1
ATOM 2463 C CA . HIS A 1 323 ? -14.797 -6.116 15.845 1.00 88.81 323 HIS A CA 1
ATOM 2464 C C . HIS A 1 323 ? -13.674 -7.140 16.079 1.00 88.81 323 HIS A C 1
ATOM 2466 O O . HIS A 1 323 ? -12.693 -7.140 15.341 1.00 88.81 323 HIS A O 1
ATOM 2472 N N . ASP A 1 324 ? -13.845 -8.066 17.028 1.00 90.94 324 ASP A N 1
ATOM 2473 C CA . ASP A 1 324 ? -12.819 -9.063 17.370 1.00 90.94 324 ASP A CA 1
ATOM 2474 C C . ASP A 1 324 ? -12.444 -9.958 16.173 1.00 90.94 324 ASP A C 1
ATOM 2476 O O . ASP A 1 324 ? -11.266 -10.216 15.927 1.00 90.94 324 ASP A O 1
ATOM 2480 N N . ARG A 1 325 ? -13.428 -10.376 15.366 1.00 93.56 325 ARG A N 1
ATOM 2481 C CA . ARG A 1 325 ? -13.201 -11.204 14.165 1.00 93.56 325 ARG A CA 1
ATOM 2482 C C . ARG A 1 325 ? -12.522 -10.416 13.056 1.00 93.56 325 ARG A C 1
ATOM 2484 O O . ARG A 1 325 ? -11.660 -10.948 12.366 1.00 93.56 325 ARG A O 1
ATOM 2491 N N . ALA A 1 326 ? -12.906 -9.154 12.891 1.00 90.88 326 ALA A N 1
ATOM 2492 C CA . ALA A 1 326 ? -12.310 -8.235 11.938 1.00 90.88 326 ALA A CA 1
ATOM 2493 C C . ALA A 1 326 ? -10.833 -8.020 12.276 1.00 90.88 326 ALA A C 1
ATOM 2495 O O . ALA A 1 326 ? -9.975 -8.221 11.425 1.00 90.88 326 ALA A O 1
ATOM 2496 N N . VAL A 1 327 ? -10.525 -7.696 13.534 1.00 89.88 327 VAL A N 1
ATOM 2497 C CA . VAL A 1 327 ? -9.148 -7.515 14.008 1.00 89.88 327 VAL A CA 1
ATOM 2498 C C . VAL A 1 327 ? -8.352 -8.818 13.880 1.00 89.88 327 VAL A C 1
ATOM 2500 O O . VAL A 1 327 ? -7.227 -8.783 13.389 1.00 89.88 327 VAL A O 1
ATOM 2503 N N . ALA A 1 328 ? -8.932 -9.977 14.212 1.00 93.88 328 ALA A N 1
ATOM 2504 C CA . ALA A 1 328 ? -8.289 -11.280 14.014 1.00 93.88 328 ALA A CA 1
ATOM 2505 C C . ALA A 1 328 ? -7.973 -11.574 12.536 1.00 93.88 328 ALA A C 1
ATOM 2507 O O . ALA A 1 328 ? -6.865 -12.007 12.218 1.00 93.88 328 ALA A O 1
ATOM 2508 N N . LEU A 1 329 ? -8.906 -11.283 11.622 1.00 92.56 329 LEU A N 1
ATOM 2509 C CA . LEU A 1 329 ? -8.698 -11.388 10.175 1.00 92.56 329 LEU A CA 1
ATOM 2510 C C . LEU A 1 329 ? -7.551 -10.478 9.705 1.00 92.56 329 LEU A C 1
ATOM 2512 O O . LEU A 1 329 ? -6.689 -10.921 8.946 1.00 92.56 329 LEU A O 1
ATOM 2516 N N . LEU A 1 330 ? -7.507 -9.232 10.191 1.00 89.94 330 LEU A N 1
ATOM 2517 C CA . LEU A 1 330 ? -6.438 -8.276 9.884 1.00 89.94 330 LEU A CA 1
ATOM 2518 C C . LEU A 1 330 ? -5.073 -8.752 10.400 1.00 89.94 330 LEU A C 1
ATOM 2520 O O . LEU A 1 330 ? -4.090 -8.671 9.669 1.00 89.94 330 LEU A O 1
ATOM 2524 N N . ILE A 1 331 ? -5.011 -9.322 11.608 1.00 92.00 331 ILE A N 1
ATOM 2525 C CA . ILE A 1 331 ? -3.794 -9.963 12.134 1.00 92.00 331 ILE A CA 1
ATOM 2526 C C . ILE A 1 331 ? -3.343 -11.092 11.202 1.00 92.00 331 ILE A C 1
ATOM 2528 O O . ILE A 1 331 ? -2.157 -11.198 10.894 1.00 92.00 331 ILE A O 1
ATOM 2532 N N . GLY A 1 332 ? -4.286 -11.899 10.708 1.00 93.44 332 GLY A N 1
ATOM 2533 C CA . GLY A 1 332 ? -4.031 -12.913 9.688 1.00 93.44 332 GLY A CA 1
ATOM 2534 C C . GLY A 1 332 ? -3.378 -12.330 8.432 1.00 93.44 332 GLY A C 1
ATOM 2535 O O . GLY A 1 332 ? -2.329 -12.816 8.006 1.00 93.44 332 GLY A O 1
ATOM 2536 N N . PHE A 1 333 ? -3.940 -11.254 7.869 1.00 90.62 333 PHE A N 1
ATOM 2537 C CA . PHE A 1 333 ? -3.348 -10.580 6.707 1.00 90.62 333 PHE A CA 1
ATOM 2538 C C . PHE A 1 333 ? -1.929 -10.074 6.986 1.00 90.62 333 PHE A C 1
ATOM 2540 O O . PHE A 1 333 ? -1.032 -10.280 6.170 1.00 90.62 333 PHE A O 1
ATOM 2547 N N . MET A 1 334 ? -1.700 -9.474 8.155 1.00 90.31 334 MET A N 1
ATOM 2548 C CA . MET A 1 334 ? -0.384 -8.978 8.565 1.00 90.31 334 MET A CA 1
ATOM 2549 C C . MET A 1 334 ? 0.640 -10.107 8.720 1.00 90.31 334 MET A C 1
ATOM 2551 O O . MET A 1 334 ? 1.777 -9.954 8.280 1.00 90.31 334 MET A O 1
ATOM 2555 N N . LEU A 1 335 ? 0.242 -11.257 9.277 1.00 92.31 335 LEU A N 1
ATOM 2556 C CA . LEU A 1 335 ? 1.086 -12.453 9.356 1.00 92.31 335 LEU A CA 1
ATOM 2557 C C . LEU A 1 335 ? 1.465 -12.971 7.963 1.00 92.31 335 LEU A C 1
ATOM 2559 O O . LEU A 1 335 ? 2.622 -13.317 7.733 1.00 92.31 335 LEU A O 1
ATOM 2563 N N . GLY A 1 336 ? 0.520 -12.994 7.018 1.00 89.56 336 GLY A N 1
ATOM 2564 C CA . GLY A 1 336 ? 0.799 -13.405 5.638 1.00 89.56 336 GLY A CA 1
ATOM 2565 C C . GLY A 1 336 ? 1.725 -12.419 4.918 1.00 89.56 336 GLY A C 1
ATOM 2566 O O . GLY A 1 336 ? 2.611 -12.826 4.167 1.00 89.56 336 GLY A O 1
ATOM 2567 N N . ALA A 1 337 ? 1.587 -11.124 5.216 1.00 85.69 337 ALA A N 1
ATOM 2568 C CA . ALA A 1 337 ? 2.425 -10.057 4.678 1.00 85.69 337 ALA A CA 1
ATOM 2569 C C . ALA A 1 337 ? 3.897 -10.147 5.115 1.00 85.69 337 ALA A C 1
ATOM 2571 O O . ALA A 1 337 ? 4.764 -9.663 4.388 1.00 85.69 337 ALA A O 1
ATOM 2572 N N . LEU A 1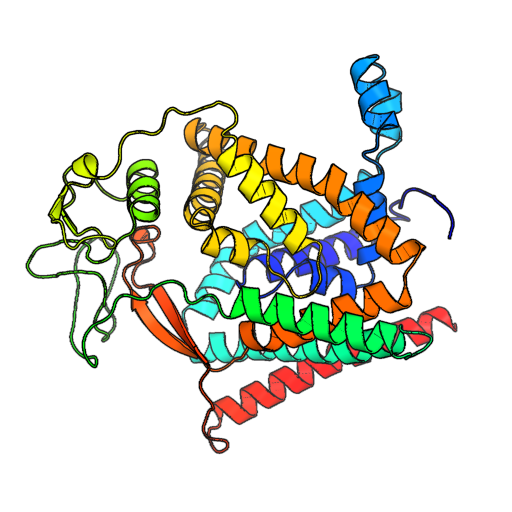 338 ? 4.207 -10.800 6.247 1.00 89.00 338 LEU A N 1
ATOM 2573 C CA . LEU A 1 338 ? 5.592 -11.007 6.702 1.00 89.00 338 LEU A CA 1
ATOM 2574 C C . LEU A 1 338 ? 6.452 -11.709 5.645 1.00 89.00 338 LEU A C 1
ATOM 2576 O O . LEU A 1 338 ? 7.645 -11.433 5.548 1.00 89.00 338 LEU A O 1
ATOM 2580 N N . ARG A 1 339 ? 5.848 -12.576 4.819 1.00 87.12 339 ARG A N 1
ATOM 2581 C CA . ARG A 1 339 ? 6.528 -13.178 3.668 1.00 87.12 339 ARG A CA 1
ATOM 2582 C C . ARG A 1 339 ? 6.925 -12.119 2.644 1.00 87.12 339 ARG A C 1
ATOM 2584 O O . ARG A 1 339 ? 8.056 -12.146 2.180 1.00 87.12 339 ARG A O 1
ATOM 2591 N N . ALA A 1 340 ? 6.015 -11.212 2.288 1.00 80.19 340 ALA A N 1
ATOM 2592 C CA . ALA A 1 340 ? 6.246 -10.191 1.265 1.00 80.19 340 ALA A CA 1
ATOM 2593 C C . ALA A 1 340 ? 7.347 -9.198 1.664 1.00 80.19 340 ALA A C 1
ATOM 2595 O O . ALA A 1 340 ? 8.125 -8.780 0.813 1.00 80.19 340 ALA A O 1
ATOM 2596 N N . VAL A 1 341 ? 7.444 -8.868 2.956 1.00 85.06 341 VAL A N 1
ATOM 2597 C CA . VAL A 1 341 ? 8.487 -7.979 3.499 1.00 85.06 341 VAL A CA 1
ATOM 2598 C C . VAL A 1 341 ? 9.699 -8.730 4.053 1.00 85.06 341 VAL A C 1
ATOM 2600 O O . VAL A 1 341 ? 10.501 -8.154 4.788 1.00 85.06 341 VAL A O 1
ATOM 2603 N N . TRP A 1 342 ? 9.838 -10.022 3.747 1.00 88.81 342 TRP A N 1
ATOM 2604 C CA . TRP A 1 342 ? 10.994 -10.790 4.190 1.00 88.81 342 TRP A CA 1
ATOM 2605 C C . TRP A 1 342 ? 12.291 -10.123 3.683 1.00 88.81 342 TRP A C 1
ATOM 2607 O O . TRP A 1 342 ? 12.350 -9.762 2.511 1.00 88.81 342 TRP A O 1
ATOM 2617 N N . PRO A 1 343 ? 13.339 -9.929 4.504 1.00 86.94 343 PRO A N 1
ATOM 2618 C CA . PRO A 1 343 ? 14.505 -9.149 4.073 1.00 86.94 343 PRO A CA 1
ATOM 2619 C C . PRO A 1 343 ? 15.374 -9.835 3.019 1.00 86.94 343 PRO A C 1
ATOM 2621 O O . PRO A 1 343 ? 16.068 -9.166 2.255 1.00 86.94 343 PRO A O 1
ATOM 2624 N N . PHE A 1 344 ? 15.346 -11.167 2.974 1.00 85.88 344 PHE A N 1
ATOM 2625 C CA . PHE A 1 344 ? 16.306 -11.961 2.215 1.00 85.88 344 PHE A CA 1
ATOM 2626 C C . PHE A 1 344 ? 15.629 -12.648 1.031 1.00 85.88 344 PHE A C 1
ATOM 2628 O O . PHE A 1 344 ? 15.010 -13.702 1.162 1.00 85.88 344 PHE A O 1
ATOM 2635 N N . TRP A 1 345 ? 15.782 -12.056 -0.148 1.00 76.94 345 TRP A N 1
ATOM 2636 C CA . TRP A 1 345 ? 15.279 -12.604 -1.407 1.00 76.94 345 TRP A CA 1
ATOM 2637 C C . TRP A 1 345 ? 16.421 -12.840 -2.387 1.00 76.94 345 TRP A C 1
ATOM 2639 O O . TRP A 1 345 ? 17.404 -12.098 -2.399 1.00 76.94 345 TRP A O 1
ATOM 2649 N N . SER A 1 346 ? 16.262 -13.846 -3.240 1.00 70.38 346 SER A N 1
ATOM 2650 C CA . SER A 1 346 ? 17.023 -13.949 -4.479 1.00 70.38 346 SER A CA 1
ATOM 2651 C C . SER A 1 346 ? 16.416 -13.016 -5.527 1.00 70.38 346 SER A C 1
ATOM 2653 O O . SER A 1 346 ? 15.197 -12.846 -5.594 1.00 70.38 346 SER A O 1
ATOM 2655 N N . TYR A 1 347 ? 17.265 -12.390 -6.341 1.00 70.69 347 TYR A N 1
ATOM 2656 C CA . TYR A 1 347 ? 16.842 -11.446 -7.372 1.00 70.69 347 TYR A CA 1
ATOM 2657 C C . TYR A 1 347 ? 17.441 -11.826 -8.725 1.00 70.69 347 TYR A C 1
ATOM 2659 O O . TYR A 1 347 ? 18.588 -12.263 -8.791 1.00 70.69 347 TYR A O 1
ATOM 2667 N N . ALA A 1 348 ? 16.678 -11.608 -9.794 1.00 65.19 348 ALA A N 1
ATOM 2668 C CA . ALA A 1 348 ? 17.178 -11.612 -11.164 1.00 65.19 348 ALA A CA 1
ATOM 2669 C C . ALA A 1 348 ? 17.319 -10.179 -11.679 1.00 65.19 348 ALA A C 1
ATOM 2671 O O . ALA A 1 348 ? 16.442 -9.343 -11.452 1.00 65.19 348 ALA A O 1
ATOM 2672 N N . SER A 1 349 ? 18.397 -9.913 -12.412 1.00 68.44 349 SER A N 1
ATOM 2673 C CA . SER A 1 349 ? 18.551 -8.677 -13.175 1.00 68.44 349 SER A CA 1
ATOM 2674 C C . SER A 1 349 ? 17.756 -8.781 -14.478 1.00 68.44 349 SER A C 1
ATOM 2676 O O . SER A 1 349 ? 17.967 -9.687 -15.292 1.00 68.44 349 SER A O 1
ATOM 2678 N N . VAL A 1 350 ? 16.822 -7.856 -14.669 1.00 63.44 350 VAL A N 1
ATOM 2679 C CA . VAL A 1 350 ? 15.962 -7.744 -15.851 1.00 63.44 350 VAL A CA 1
ATOM 2680 C C . VAL A 1 350 ? 16.004 -6.312 -16.376 1.00 63.44 350 VAL A C 1
ATOM 2682 O O . VAL A 1 350 ? 15.960 -5.347 -15.614 1.00 63.44 350 VAL A O 1
ATOM 2685 N N . LEU A 1 351 ? 16.043 -6.145 -17.691 1.00 62.06 351 LEU A N 1
ATOM 2686 C CA . LEU A 1 351 ? 15.675 -4.897 -18.343 1.00 62.06 351 LEU A CA 1
ATOM 2687 C C . LEU A 1 351 ? 14.159 -4.870 -18.422 1.00 62.06 351 LEU A C 1
ATOM 2689 O O . LEU A 1 351 ? 13.569 -5.321 -19.401 1.00 62.06 351 LEU A O 1
ATOM 2693 N N . SER A 1 352 ? 13.514 -4.386 -17.356 1.00 58.31 352 SER A N 1
ATOM 2694 C CA . SER A 1 352 ? 12.069 -4.208 -17.411 1.00 58.31 352 SER A CA 1
ATOM 2695 C C . SER A 1 352 ? 11.771 -3.195 -18.511 1.00 58.31 352 SER A C 1
ATOM 2697 O O . SER A 1 352 ? 12.236 -2.051 -18.429 1.00 58.31 352 SER A O 1
ATOM 2699 N N . PRO A 1 353 ? 10.984 -3.583 -19.515 1.00 50.84 353 PRO A N 1
ATOM 2700 C CA . PRO A 1 353 ? 10.771 -2.739 -20.671 1.00 50.84 353 PRO A CA 1
ATOM 2701 C C . PRO A 1 353 ? 10.124 -1.387 -20.286 1.00 50.84 353 PRO A C 1
ATOM 2703 O O . PRO A 1 353 ? 10.479 -0.318 -20.776 1.00 50.84 353 PRO A O 1
ATOM 2706 N N . LEU A 1 354 ? 9.269 -1.409 -19.263 1.00 48.50 354 LEU A N 1
ATOM 2707 C CA . LEU A 1 354 ? 8.619 -0.254 -18.635 1.00 48.50 354 LEU A CA 1
ATOM 2708 C C . LEU A 1 354 ? 9.537 0.725 -17.894 1.00 48.50 354 LEU A C 1
ATOM 2710 O O . LEU A 1 354 ? 9.082 1.782 -17.438 1.00 48.50 354 LEU A O 1
ATOM 2714 N N . LYS A 1 355 ? 10.801 0.361 -17.702 1.00 51.56 355 LYS A N 1
ATOM 2715 C CA . LYS A 1 355 ? 11.787 1.123 -16.934 1.00 51.56 355 LYS A CA 1
ATOM 2716 C C . LYS A 1 355 ? 13.139 1.165 -17.647 1.00 51.56 355 LYS A C 1
ATOM 2718 O O . LYS A 1 355 ? 14.146 1.363 -16.980 1.00 51.56 355 LYS A O 1
ATOM 2723 N N . LEU A 1 356 ? 13.165 1.035 -18.977 1.00 52.53 356 LEU A N 1
ATOM 2724 C CA . LEU A 1 356 ? 14.399 1.063 -19.771 1.00 52.53 356 LEU A CA 1
ATOM 2725 C C . LEU A 1 356 ? 15.251 2.317 -19.479 1.00 52.53 356 LEU A C 1
ATOM 2727 O O . LEU A 1 356 ? 16.457 2.211 -19.286 1.00 52.53 356 LEU A O 1
ATOM 2731 N N . SER A 1 357 ? 14.607 3.483 -19.313 1.00 47.28 357 SER A N 1
ATOM 2732 C CA . SER A 1 357 ? 15.257 4.747 -18.916 1.00 47.28 357 SER A CA 1
ATOM 2733 C C . SER A 1 357 ? 15.856 4.741 -17.506 1.00 47.28 357 SER A C 1
ATOM 2735 O O . SER A 1 357 ? 16.713 5.562 -17.194 1.00 47.28 357 SER A O 1
ATOM 2737 N N . LYS A 1 358 ? 15.415 3.822 -16.641 1.00 50.41 358 LYS A N 1
ATOM 2738 C CA . LYS A 1 358 ? 15.942 3.617 -15.285 1.00 50.41 358 LYS A CA 1
ATOM 2739 C C . LYS A 1 358 ? 17.016 2.522 -15.232 1.00 50.41 358 LYS A C 1
ATOM 2741 O O . LYS A 1 358 ? 17.500 2.228 -14.143 1.00 50.41 358 LYS A O 1
ATOM 2746 N N . GLY A 1 359 ? 17.370 1.911 -16.365 1.00 57.97 359 GLY A N 1
ATOM 2747 C CA . GLY A 1 359 ? 18.392 0.870 -16.452 1.00 57.97 359 GLY A CA 1
ATOM 2748 C C . GLY A 1 359 ? 17.975 -0.473 -15.841 1.00 57.97 359 GLY A C 1
ATOM 2749 O O . GLY A 1 359 ? 16.788 -0.799 -15.740 1.00 57.97 359 GLY A O 1
ATOM 2750 N N . ILE A 1 360 ? 18.977 -1.265 -15.447 1.00 60.78 360 ILE A N 1
ATOM 2751 C CA . ILE A 1 360 ? 18.827 -2.627 -14.912 1.00 60.78 360 ILE A CA 1
ATOM 2752 C C . ILE A 1 360 ? 17.891 -2.625 -13.694 1.00 60.78 360 ILE A C 1
ATOM 2754 O O . ILE A 1 360 ? 18.081 -1.866 -12.745 1.00 60.78 360 ILE A O 1
ATOM 2758 N N . GLN A 1 361 ? 16.876 -3.488 -13.714 1.00 64.00 361 GLN A N 1
ATOM 2759 C CA . GLN A 1 361 ? 15.927 -3.676 -12.619 1.00 64.00 361 GLN A CA 1
ATOM 2760 C C . GLN A 1 361 ? 16.149 -5.025 -11.941 1.00 64.00 361 GLN A C 1
ATOM 2762 O O . GLN A 1 361 ? 16.585 -5.987 -12.567 1.00 64.00 361 GLN A O 1
ATOM 2767 N N . LEU A 1 362 ? 15.803 -5.105 -10.658 1.00 64.81 362 LEU A N 1
ATOM 2768 C CA . LEU A 1 362 ? 15.908 -6.331 -9.874 1.00 64.81 362 LEU A CA 1
ATOM 2769 C C . LEU A 1 362 ? 14.509 -6.896 -9.620 1.00 64.81 362 LEU A C 1
ATOM 2771 O O . LEU A 1 362 ? 13.669 -6.238 -9.008 1.00 64.81 362 LEU A O 1
ATOM 2775 N N . LEU A 1 363 ? 14.265 -8.113 -10.106 1.00 67.56 363 LEU A N 1
ATOM 2776 C CA . LEU A 1 363 ? 13.019 -8.852 -9.926 1.00 67.56 363 LEU A CA 1
ATOM 2777 C C . LEU A 1 363 ? 13.198 -9.875 -8.793 1.00 67.56 363 LEU A C 1
ATOM 2779 O O . LEU A 1 363 ? 14.059 -10.748 -8.92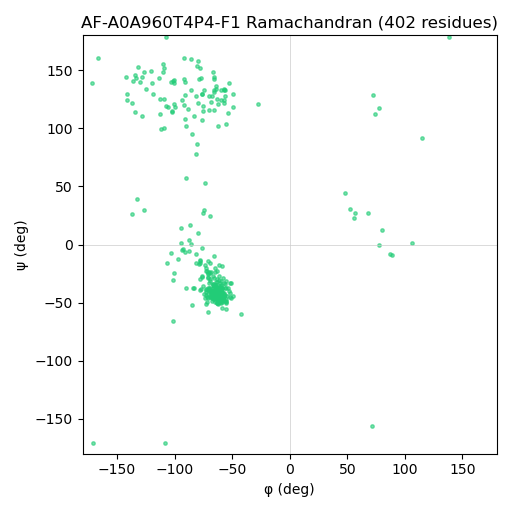5 1.00 67.56 363 LEU A O 1
ATOM 2783 N N . PRO A 1 364 ? 12.441 -9.793 -7.682 1.00 68.31 364 PRO A N 1
ATOM 2784 C CA . PRO A 1 364 ? 12.500 -10.804 -6.630 1.00 68.31 364 PRO A CA 1
ATOM 2785 C C . PRO A 1 364 ? 11.981 -12.145 -7.160 1.00 68.31 364 PRO A C 1
ATOM 2787 O O . PRO A 1 364 ? 10.909 -12.205 -7.760 1.00 68.31 364 PRO A O 1
ATOM 2790 N N . LEU A 1 365 ? 12.738 -13.217 -6.931 1.00 66.00 365 LEU A N 1
ATOM 2791 C CA . LEU A 1 365 ? 12.398 -14.569 -7.369 1.00 66.00 365 LEU A CA 1
ATOM 2792 C C . LEU A 1 365 ? 11.840 -15.393 -6.210 1.00 66.00 365 LEU A C 1
ATOM 2794 O O . LEU A 1 365 ? 10.672 -15.784 -6.219 1.00 66.00 365 LEU A O 1
ATOM 2798 N N . GLU A 1 366 ? 12.674 -15.671 -5.208 1.00 73.19 366 GLU A N 1
ATOM 2799 C CA . GLU A 1 366 ? 12.321 -16.555 -4.099 1.00 73.19 366 GLU A CA 1
ATOM 2800 C C . GLU A 1 366 ? 12.887 -16.041 -2.774 1.00 73.19 366 GLU A C 1
ATOM 2802 O O . GLU A 1 366 ? 13.980 -15.479 -2.711 1.00 73.19 366 GLU A O 1
ATOM 2807 N N . ALA A 1 367 ? 12.126 -16.236 -1.697 1.00 79.06 367 ALA A N 1
ATOM 2808 C CA . ALA A 1 367 ? 12.592 -15.954 -0.348 1.00 79.06 367 ALA A CA 1
ATOM 2809 C C . ALA A 1 367 ? 13.653 -16.992 0.042 1.00 79.06 367 ALA A C 1
ATOM 2811 O O . ALA A 1 367 ? 13.410 -18.196 -0.062 1.00 79.06 367 ALA A O 1
ATOM 2812 N N . ILE A 1 368 ? 14.813 -16.522 0.498 1.00 81.00 368 ILE A N 1
ATOM 2813 C CA . ILE A 1 368 ? 15.935 -17.366 0.912 1.00 81.00 368 ILE A CA 1
ATOM 2814 C C . ILE A 1 368 ? 16.120 -17.304 2.425 1.00 81.00 368 ILE A C 1
ATOM 2816 O O . ILE A 1 368 ? 15.881 -16.277 3.066 1.00 81.00 368 ILE A O 1
ATOM 2820 N N . TRP A 1 369 ? 16.584 -18.410 2.997 1.00 81.06 369 TRP A N 1
ATOM 2821 C CA . TRP A 1 369 ? 17.030 -18.452 4.384 1.00 81.06 369 TRP A CA 1
ATOM 2822 C C . TRP A 1 369 ? 18.513 -18.083 4.438 1.00 81.06 369 TRP A C 1
ATOM 2824 O O . TRP A 1 369 ? 19.327 -18.786 3.836 1.00 81.06 369 TRP A O 1
ATOM 2834 N N . PRO A 1 370 ? 18.888 -16.979 5.102 1.00 80.81 370 PRO A N 1
ATOM 2835 C CA . PRO A 1 370 ? 20.274 -16.546 5.123 1.00 80.81 370 PRO A CA 1
ATOM 2836 C C . PRO A 1 370 ? 21.099 -17.357 6.134 1.00 80.81 370 PRO A C 1
ATOM 2838 O O . PRO A 1 370 ? 20.574 -17.905 7.104 1.00 80.81 370 PRO A O 1
ATOM 2841 N N . GLY A 1 371 ? 22.420 -17.386 5.949 1.00 79.00 371 GLY A N 1
ATOM 2842 C CA . GLY A 1 371 ? 23.336 -17.938 6.948 1.00 79.00 371 GLY A CA 1
ATOM 2843 C C . GLY A 1 371 ? 23.381 -17.060 8.203 1.00 79.00 371 GLY A C 1
ATOM 2844 O O . GLY A 1 371 ? 23.719 -15.880 8.120 1.00 79.00 371 GLY A O 1
ATOM 2845 N N . LEU A 1 372 ? 23.076 -17.638 9.369 1.00 78.75 372 LEU A N 1
ATOM 2846 C CA . LEU A 1 372 ? 22.937 -16.918 10.648 1.00 78.75 372 LEU A CA 1
ATOM 2847 C C . LEU A 1 372 ? 24.216 -16.201 11.125 1.00 78.75 372 LEU A C 1
ATOM 2849 O O . LEU A 1 372 ? 24.144 -15.323 11.978 1.00 78.75 372 LEU A O 1
ATOM 2853 N N . SER A 1 373 ? 25.380 -16.557 10.582 1.00 76.75 373 SER A N 1
ATOM 2854 C CA . SER A 1 373 ? 26.686 -15.990 10.937 1.00 76.75 373 SER A CA 1
ATOM 2855 C C . SER A 1 373 ? 27.068 -14.730 10.149 1.00 76.75 373 SER A C 1
ATOM 2857 O O . SER A 1 373 ? 28.097 -14.123 10.440 1.00 76.75 373 SER A O 1
ATOM 2859 N N . SER A 1 374 ? 26.278 -14.317 9.151 1.00 82.44 374 SER A N 1
ATOM 2860 C CA . SER A 1 374 ? 26.595 -13.131 8.348 1.00 82.44 374 SER A CA 1
ATOM 2861 C C . SER A 1 374 ? 26.339 -11.830 9.130 1.00 82.44 374 SER A C 1
ATOM 2863 O O . SER A 1 374 ? 25.241 -11.658 9.667 1.00 82.44 374 SER A O 1
ATOM 2865 N N . PRO A 1 375 ? 27.276 -10.857 9.137 1.00 82.94 375 PRO A N 1
ATOM 2866 C CA . PRO A 1 375 ? 27.065 -9.559 9.785 1.00 82.94 375 PRO A CA 1
ATOM 2867 C C . PRO A 1 375 ? 25.807 -8.845 9.285 1.00 82.94 375 PRO A C 1
ATOM 2869 O O . PRO A 1 375 ? 25.075 -8.257 10.073 1.00 82.94 375 PRO A O 1
ATOM 2872 N N . THR A 1 376 ? 25.508 -8.953 7.987 1.00 84.12 376 THR A N 1
ATOM 2873 C CA . THR A 1 376 ? 24.299 -8.362 7.386 1.00 84.12 376 THR A CA 1
ATOM 2874 C C . THR A 1 376 ? 23.013 -8.895 8.014 1.00 84.12 376 THR A C 1
ATOM 2876 O O . THR A 1 376 ? 22.072 -8.134 8.217 1.00 84.12 376 THR A O 1
ATOM 2879 N N . VAL A 1 377 ? 22.980 -10.178 8.389 1.00 85.88 377 VAL A N 1
ATOM 2880 C CA . VAL A 1 377 ? 21.826 -10.806 9.044 1.00 85.88 377 VAL A CA 1
ATOM 2881 C C . VAL A 1 377 ? 21.672 -10.290 10.465 1.00 85.88 377 VAL A C 1
ATOM 2883 O O . VAL A 1 377 ? 20.562 -9.957 10.870 1.00 85.88 377 VAL A O 1
ATOM 2886 N N . LEU A 1 378 ? 22.779 -10.160 11.201 1.00 87.06 378 LEU A N 1
ATOM 2887 C CA . LEU A 1 378 ? 22.772 -9.608 12.557 1.00 87.06 378 LEU A CA 1
ATOM 2888 C C . LEU A 1 378 ? 22.325 -8.142 12.568 1.00 87.06 378 LEU A C 1
ATOM 2890 O O . LEU A 1 378 ? 21.475 -7.771 13.375 1.00 87.06 378 LEU A O 1
ATOM 2894 N N . PHE A 1 379 ? 22.833 -7.321 11.645 1.00 90.44 379 PHE A N 1
ATOM 2895 C CA . PHE A 1 379 ? 22.403 -5.928 11.503 1.00 90.44 379 PHE A CA 1
ATOM 2896 C C . PHE A 1 379 ? 20.937 -5.820 11.079 1.00 90.44 379 PHE A C 1
ATOM 2898 O O . PHE A 1 379 ? 20.192 -5.045 11.675 1.00 90.44 379 PHE A O 1
ATOM 2905 N N . ALA A 1 380 ? 20.487 -6.626 10.113 1.00 89.94 380 ALA A N 1
ATOM 2906 C CA . ALA A 1 380 ? 19.082 -6.669 9.718 1.00 89.94 380 ALA A CA 1
ATOM 2907 C C . ALA A 1 380 ? 18.176 -7.070 10.896 1.00 89.94 380 ALA A C 1
ATOM 2909 O O . ALA A 1 380 ? 17.167 -6.415 11.146 1.00 89.94 380 ALA A O 1
ATOM 2910 N N . ALA A 1 381 ? 18.560 -8.087 11.672 1.00 91.56 381 ALA A N 1
ATOM 2911 C CA . ALA A 1 381 ? 17.831 -8.495 12.869 1.00 91.56 381 ALA A CA 1
ATOM 2912 C C . ALA A 1 381 ? 17.799 -7.380 13.928 1.00 91.56 381 ALA A C 1
ATOM 2914 O O . ALA A 1 381 ? 16.741 -7.106 14.490 1.00 91.56 381 ALA A O 1
ATOM 2915 N N . ALA A 1 382 ? 18.917 -6.684 14.158 1.00 94.75 382 ALA A N 1
ATOM 2916 C CA . ALA A 1 382 ? 18.974 -5.547 15.075 1.00 94.75 382 ALA A CA 1
ATOM 2917 C C . ALA A 1 382 ? 18.047 -4.403 14.632 1.00 94.75 382 ALA A C 1
ATOM 2919 O O . ALA A 1 382 ? 17.321 -3.851 15.457 1.00 94.75 382 ALA A O 1
ATOM 2920 N N . ILE A 1 383 ? 18.009 -4.090 13.333 1.00 94.62 383 ILE A N 1
ATOM 2921 C CA . ILE A 1 383 ? 17.107 -3.082 12.757 1.00 94.62 383 ILE A CA 1
ATOM 2922 C C . ILE A 1 383 ? 15.641 -3.504 12.901 1.00 94.62 383 ILE A C 1
ATOM 2924 O O . ILE A 1 383 ? 14.802 -2.679 13.272 1.00 94.62 383 ILE A O 1
ATOM 2928 N N . ALA A 1 384 ? 15.320 -4.774 12.648 1.00 94.38 384 ALA A N 1
ATOM 2929 C CA . ALA A 1 384 ? 13.972 -5.302 12.832 1.00 94.38 384 ALA A CA 1
ATOM 2930 C C . ALA A 1 384 ? 13.537 -5.215 14.305 1.00 94.38 384 ALA A C 1
ATOM 2932 O O . ALA A 1 384 ? 12.451 -4.718 14.603 1.00 94.38 384 ALA A O 1
ATOM 2933 N N . CYS A 1 385 ? 14.406 -5.611 15.240 1.00 95.31 385 CYS A N 1
ATOM 2934 C CA . CYS A 1 385 ? 14.160 -5.488 16.676 1.00 95.31 385 CYS A CA 1
ATOM 2935 C C . CYS A 1 385 ? 13.992 -4.027 17.109 1.00 95.31 385 CYS A C 1
ATOM 2937 O O . CYS A 1 385 ? 13.065 -3.721 17.854 1.00 95.31 385 CYS A O 1
ATOM 2939 N N . ALA A 1 386 ? 14.837 -3.117 16.618 1.00 94.75 386 ALA A N 1
ATOM 2940 C CA . ALA A 1 386 ? 14.728 -1.689 16.904 1.00 94.75 386 ALA A CA 1
ATOM 2941 C C . ALA A 1 386 ? 13.403 -1.115 16.384 1.00 94.75 386 ALA A C 1
ATOM 2943 O O . ALA A 1 386 ? 12.706 -0.417 17.115 1.00 94.75 386 ALA A O 1
ATOM 2944 N N . SER A 1 387 ? 13.013 -1.465 15.157 1.00 90.94 387 SER A N 1
ATOM 2945 C CA . SER A 1 387 ? 11.761 -1.005 14.543 1.00 90.94 387 SER A CA 1
ATOM 2946 C C . SER A 1 387 ? 10.534 -1.547 15.283 1.00 90.94 387 SER A C 1
ATOM 2948 O O . SER A 1 387 ? 9.598 -0.801 15.557 1.00 90.94 387 SER A O 1
ATOM 2950 N N . CYS A 1 388 ? 10.563 -2.818 15.693 1.00 91.88 388 CYS A N 1
ATOM 2951 C CA . CYS A 1 388 ? 9.549 -3.401 16.573 1.00 91.88 388 CYS A CA 1
ATOM 2952 C C . CYS A 1 388 ? 9.487 -2.655 17.918 1.00 91.88 388 CYS A C 1
ATOM 2954 O O . CYS A 1 388 ? 8.414 -2.248 18.360 1.00 91.88 388 CYS A O 1
ATOM 2956 N N . GLY A 1 389 ? 10.647 -2.386 18.526 1.00 90.44 389 GLY A N 1
ATOM 2957 C CA . GLY A 1 389 ? 10.768 -1.627 19.768 1.00 90.44 389 GLY A CA 1
ATOM 2958 C C . GLY A 1 389 ? 10.199 -0.211 19.676 1.00 90.44 389 GLY A C 1
ATOM 2959 O O . GLY A 1 389 ? 9.556 0.235 20.621 1.00 90.44 389 GLY A O 1
ATOM 2960 N N . VAL A 1 390 ? 10.357 0.475 18.537 1.00 88.12 390 VAL A N 1
ATOM 2961 C CA . VAL A 1 390 ? 9.742 1.792 18.293 1.00 88.12 390 VAL A CA 1
ATOM 2962 C C . VAL A 1 390 ? 8.218 1.703 18.349 1.00 88.12 390 VAL A C 1
ATOM 2964 O O . VAL A 1 390 ? 7.599 2.518 19.026 1.00 88.12 390 VAL A O 1
ATOM 2967 N N . VAL A 1 391 ? 7.607 0.704 17.703 1.00 84.19 391 VAL A N 1
ATOM 2968 C CA . VAL A 1 391 ? 6.142 0.517 17.738 1.00 84.19 391 VAL A CA 1
ATOM 2969 C C . VAL A 1 391 ? 5.660 0.266 19.166 1.00 84.19 391 VAL A C 1
ATOM 2971 O O . VAL A 1 391 ? 4.721 0.917 19.622 1.00 84.19 391 VAL A O 1
ATOM 2974 N N . LEU A 1 392 ? 6.345 -0.612 19.901 1.00 85.81 392 LEU A N 1
ATOM 2975 C CA . LEU A 1 392 ? 6.012 -0.906 21.297 1.00 85.81 392 LEU A CA 1
ATOM 2976 C C . LEU A 1 392 ? 6.195 0.318 22.206 1.00 85.81 392 LEU A C 1
ATOM 2978 O O . LEU A 1 392 ? 5.409 0.539 23.124 1.00 85.81 392 LEU A O 1
ATOM 2982 N N . LEU A 1 393 ? 7.216 1.141 21.959 1.00 85.19 393 LEU A N 1
ATOM 2983 C CA . LEU A 1 393 ? 7.453 2.364 22.722 1.00 85.19 393 LEU A CA 1
ATOM 2984 C C . LEU A 1 393 ? 6.373 3.416 22.450 1.00 85.19 393 LEU A C 1
ATOM 2986 O O . LEU A 1 393 ? 5.891 4.037 23.396 1.00 85.19 393 LEU A O 1
ATOM 2990 N N . LEU A 1 394 ? 5.962 3.589 21.190 1.00 79.81 394 LEU A N 1
ATOM 2991 C CA . LEU A 1 394 ? 4.850 4.473 20.828 1.00 79.81 394 LEU A CA 1
ATOM 2992 C C . LEU A 1 394 ? 3.553 4.049 21.527 1.00 79.81 394 LEU A C 1
ATOM 2994 O O . LEU A 1 394 ? 2.851 4.901 22.070 1.00 79.81 394 LEU A O 1
ATOM 2998 N N . GLU A 1 395 ? 3.278 2.746 21.598 1.00 78.12 395 GLU A N 1
ATOM 2999 C CA . GLU A 1 395 ? 2.137 2.205 22.343 1.00 78.12 395 GLU A CA 1
ATOM 3000 C C . GLU A 1 395 ? 2.225 2.531 23.841 1.00 78.12 395 GLU A C 1
ATOM 3002 O O . GLU A 1 395 ? 1.271 3.040 24.430 1.00 78.12 395 GLU A O 1
ATOM 3007 N N . LEU A 1 396 ? 3.376 2.282 24.472 1.00 79.31 396 LEU A N 1
ATOM 3008 C CA . LEU A 1 396 ? 3.570 2.564 25.897 1.00 79.31 396 LEU A CA 1
ATOM 3009 C C . LEU A 1 396 ? 3.383 4.050 26.226 1.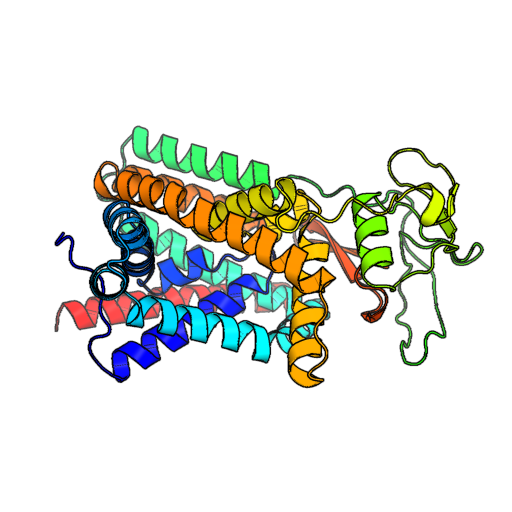00 79.31 396 LEU A C 1
ATOM 3011 O O . LEU A 1 396 ? 2.851 4.385 27.287 1.00 79.31 396 LEU A O 1
ATOM 3015 N N . VAL A 1 397 ? 3.822 4.939 25.333 1.00 78.75 397 VAL A N 1
ATOM 3016 C CA . VAL A 1 397 ? 3.624 6.387 25.472 1.00 78.75 397 VAL A CA 1
ATOM 3017 C C . VAL A 1 397 ? 2.149 6.749 25.309 1.00 78.75 397 VAL A C 1
ATOM 3019 O O . VAL A 1 397 ? 1.625 7.487 26.142 1.00 78.75 397 VAL A O 1
ATOM 3022 N N . ALA A 1 398 ? 1.463 6.202 24.302 1.00 70.69 398 ALA A N 1
ATOM 3023 C CA . ALA A 1 398 ? 0.037 6.443 24.082 1.00 70.69 398 ALA A CA 1
ATOM 3024 C C . ALA A 1 398 ? -0.806 6.025 25.300 1.00 70.69 398 ALA A C 1
ATOM 3026 O O . ALA A 1 398 ? -1.589 6.821 25.813 1.00 70.69 398 ALA A O 1
ATOM 3027 N N . LEU A 1 399 ? -0.554 4.832 25.850 1.00 73.75 399 LEU A N 1
ATOM 3028 C CA . LEU A 1 399 ? -1.245 4.331 27.045 1.00 73.75 399 LEU A CA 1
ATOM 3029 C C . LEU A 1 399 ? -0.981 5.177 28.299 1.00 73.75 399 LEU A C 1
ATOM 3031 O O . LEU A 1 399 ? -1.824 5.229 29.194 1.00 73.75 399 LEU A O 1
ATOM 3035 N N . LYS A 1 400 ? 0.192 5.815 28.407 1.00 75.38 400 LYS A N 1
ATOM 3036 C CA . LYS A 1 400 ? 0.487 6.746 29.507 1.00 75.38 400 LYS A CA 1
ATOM 3037 C C . LYS A 1 400 ? -0.271 8.062 29.358 1.00 75.38 400 LYS A C 1
ATOM 3039 O O . LYS A 1 400 ? -0.733 8.579 30.366 1.00 75.38 400 LYS A O 1
ATOM 3044 N N . LEU A 1 401 ? -0.392 8.582 28.137 1.00 67.19 401 LEU A N 1
ATOM 3045 C CA . LEU A 1 401 ? -1.107 9.830 27.857 1.00 67.19 401 LEU A CA 1
ATOM 3046 C C . LEU A 1 401 ? -2.622 9.696 28.042 1.00 67.19 401 LEU A C 1
ATOM 3048 O O . LEU A 1 401 ? -3.251 10.657 28.449 1.00 67.19 401 LEU A O 1
ATOM 3052 N N . GLU A 1 402 ? -3.204 8.521 27.792 1.00 62.53 402 GLU A N 1
ATOM 3053 C CA . GLU A 1 402 ? -4.632 8.268 28.060 1.00 62.53 402 GLU A CA 1
ATOM 3054 C C . GLU A 1 402 ? -4.961 8.134 29.557 1.00 62.53 402 GLU A C 1
ATOM 3056 O O . GLU A 1 402 ? -6.120 8.254 29.950 1.00 62.53 402 GLU A O 1
ATOM 3061 N N . ARG A 1 403 ? -3.958 7.844 30.396 1.00 57.94 403 ARG A N 1
ATOM 3062 C CA . ARG A 1 403 ? -4.113 7.670 31.852 1.00 57.94 403 ARG A CA 1
ATOM 3063 C C . ARG A 1 403 ? -3.774 8.922 32.668 1.00 57.94 403 ARG A C 1
ATOM 3065 O O . ARG A 1 403 ? -4.033 8.911 33.870 1.00 57.94 403 ARG A O 1
ATOM 3072 N N . ALA A 1 404 ? -3.143 9.920 32.053 1.00 51.34 404 ALA A N 1
ATOM 3073 C CA . ALA A 1 404 ? -2.772 11.200 32.660 1.00 51.34 404 ALA A CA 1
ATOM 3074 C C . ALA A 1 404 ? -3.837 12.253 32.346 1.00 51.34 404 ALA A C 1
ATOM 3076 O O . ALA A 1 404 ? -4.092 13.092 33.238 1.00 51.34 404 ALA A O 1
#